Protein AF-A0A842YEG4-F1 (afdb_monomer_lite)

Radius of gyration: 24.69 Å; chains: 1; bounding box: 61×43×72 Å

Foldseek 3Di:
DDDDADDPVRLVVVLVCQLQFAFAEAEAEEAPRRVNCQSNCVSQWFAWDNDFWFKFFQPQDFQLHRQWGKFADPQADFKLLCQLQRIAIAGRFIFTPTGDPPKDQGGFAAAPQRMDRVVDGHGHRTGQKIKDHRNQAIYIYGGHDLCVDQPPSRPPPHGSVRPRCSVVSVVSSVLQRLQGNPAEFEEEEEQQAAAPDDCNAWQVVVSSVCSNNRYMYGYDNHDDLVVLVVGQEYEYFFHHHADDPVSLVSVLVSQQVAHEYEAAAAAASRRPRSQNSQVVLFWHWDNHFFKFFDPQADPGRQFGKFAPVQADPDPVCPPPGIDTAHRFTFTPTDNPWDQGGFAAAPFRMATPVGDTRHGTRQWIKDRRNNHIYIYGSHNNRSTD

pLDDT: mean 94.4, std 4.87, range [61.69, 98.81]

Structure (mmCIF, N/CA/C/O backbone):
data_AF-A0A842YEG4-F1
#
_entry.id   AF-A0A842YEG4-F1
#
loop_
_atom_site.group_PDB
_atom_site.id
_atom_site.type_symbol
_atom_site.label_atom_id
_atom_site.label_alt_id
_atom_site.label_comp_id
_atom_site.label_asym_id
_atom_site.label_entity_id
_atom_site.label_seq_id
_atom_site.pdbx_PDB_ins_code
_atom_site.Cartn_x
_atom_site.Cartn_y
_atom_site.Cartn_z
_atom_site.occupancy
_atom_site.B_iso_or_equiv
_atom_site.auth_seq_id
_atom_site.auth_comp_id
_atom_site.auth_asym_id
_atom_site.auth_atom_id
_atom_site.pdbx_PDB_model_num
ATOM 1 N N . MET A 1 1 ? -33.462 4.832 24.497 1.00 61.69 1 MET A N 1
ATOM 2 C CA . MET A 1 1 ? -33.412 4.228 23.150 1.00 61.69 1 MET A CA 1
ATOM 3 C C . MET A 1 1 ? -33.882 2.792 23.216 1.00 61.69 1 MET A C 1
ATOM 5 O O . MET A 1 1 ? -33.705 2.163 24.254 1.00 61.69 1 MET A O 1
ATOM 9 N N . SER A 1 2 ? -34.481 2.297 22.137 1.00 73.25 2 SER A N 1
ATOM 10 C CA . SER A 1 2 ? -34.746 0.874 21.922 1.00 73.25 2 SER A CA 1
ATOM 11 C C . SER A 1 2 ? -33.890 0.414 20.749 1.00 73.25 2 SER A C 1
ATOM 13 O O . SER A 1 2 ? -34.072 0.933 19.652 1.00 73.25 2 SER A O 1
ATOM 15 N N . TYR A 1 3 ? -32.996 -0.537 20.982 1.00 81.81 3 TYR A N 1
ATOM 16 C CA . TYR A 1 3 ? -32.221 -1.202 19.938 1.00 81.81 3 TYR A CA 1
ATOM 17 C C . TYR A 1 3 ? -32.620 -2.677 19.861 1.00 81.81 3 TYR A C 1
ATOM 19 O O . TYR A 1 3 ? -33.183 -3.231 20.812 1.00 81.81 3 TYR A O 1
ATOM 27 N N . THR A 1 4 ? -32.338 -3.309 18.724 1.00 91.81 4 THR A N 1
ATOM 28 C CA . THR A 1 4 ? -32.515 -4.752 18.531 1.00 91.81 4 THR A CA 1
ATOM 29 C C . THR A 1 4 ? -31.142 -5.366 18.333 1.00 91.81 4 THR A C 1
ATOM 31 O O . THR A 1 4 ? -30.419 -4.971 17.428 1.00 91.81 4 THR A O 1
ATOM 34 N N . LEU A 1 5 ? -30.775 -6.310 19.197 1.00 94.50 5 LEU A N 1
ATOM 35 C CA . LEU A 1 5 ? -29.515 -7.032 19.054 1.00 94.50 5 LEU A CA 1
ATOM 36 C C . LEU A 1 5 ? -29.581 -7.967 17.848 1.00 94.50 5 LEU A C 1
ATOM 38 O O . LEU A 1 5 ? -30.592 -8.651 17.664 1.00 94.50 5 LEU A O 1
ATOM 42 N N . TYR A 1 6 ? -28.475 -8.071 17.111 1.00 96.69 6 TYR A N 1
ATOM 43 C CA . TYR A 1 6 ? -28.302 -9.152 16.148 1.00 96.69 6 TYR A CA 1
ATOM 44 C C . TYR A 1 6 ? -28.406 -10.506 16.857 1.00 96.69 6 TYR A C 1
ATOM 46 O O . TYR A 1 6 ? -27.786 -10.766 17.893 1.00 96.69 6 TYR A O 1
ATOM 54 N N . THR A 1 7 ? -29.200 -11.396 16.281 1.00 97.62 7 THR A N 1
ATOM 55 C CA . THR A 1 7 ? -29.358 -12.770 16.745 1.00 97.62 7 THR A CA 1
ATOM 56 C C . THR A 1 7 ? -28.114 -13.604 16.438 1.00 97.62 7 THR A C 1
ATOM 58 O O . THR A 1 7 ? -27.279 -13.274 15.590 1.00 97.62 7 THR A O 1
ATOM 61 N N . THR A 1 8 ? -28.001 -14.768 17.080 1.00 97.81 8 THR A N 1
ATOM 62 C CA . THR A 1 8 ? -26.954 -15.748 16.749 1.00 97.81 8 THR A CA 1
ATOM 63 C C . THR A 1 8 ? -27.008 -16.169 15.280 1.00 97.81 8 THR A C 1
ATOM 65 O O . THR A 1 8 ? -25.968 -16.372 14.666 1.00 97.81 8 THR A O 1
ATOM 68 N N . GLN A 1 9 ? -28.208 -16.288 14.701 1.00 98.44 9 GLN A N 1
ATOM 69 C CA . GLN A 1 9 ? -28.354 -16.660 13.296 1.00 98.44 9 GLN A CA 1
ATOM 70 C C . GLN A 1 9 ? -27.840 -15.555 12.367 1.00 98.44 9 GLN A C 1
ATOM 72 O O . GLN A 1 9 ? -27.131 -15.859 11.414 1.00 98.44 9 GLN A O 1
ATOM 77 N N . GLU A 1 10 ? -28.158 -14.289 12.644 1.00 98.50 10 GLU A N 1
ATOM 78 C CA . GLU A 1 10 ? -27.683 -13.162 11.830 1.00 98.50 10 GLU A CA 1
ATOM 79 C C . GLU A 1 10 ? -26.171 -12.975 11.941 1.00 98.50 10 GLU A C 1
ATOM 81 O O . GLU A 1 10 ? -25.499 -12.841 10.923 1.00 98.50 10 GLU A O 1
ATOM 86 N N . THR A 1 11 ? -25.618 -13.063 13.152 1.00 98.56 11 THR A N 1
ATOM 87 C CA . THR A 1 11 ? -24.161 -12.980 13.350 1.00 98.56 11 THR A CA 1
ATOM 88 C C . THR A 1 11 ? -23.416 -14.129 12.670 1.00 98.56 11 THR A C 1
ATOM 90 O O . THR A 1 11 ? -22.371 -13.880 12.083 1.00 98.56 11 THR A O 1
ATOM 93 N N . ASN A 1 12 ? -23.966 -15.352 12.657 1.00 98.56 12 ASN A N 1
ATOM 94 C CA . ASN A 1 12 ? -23.393 -16.459 11.880 1.00 98.56 12 ASN A CA 1
ATOM 95 C C . ASN A 1 12 ? -23.395 -16.161 10.370 1.00 98.56 12 ASN A C 1
ATOM 97 O O . ASN A 1 12 ? -22.420 -16.458 9.697 1.00 98.56 12 ASN A O 1
ATOM 101 N N . MET A 1 13 ? -24.463 -15.559 9.828 1.00 98.69 13 MET A N 1
ATOM 102 C CA . MET A 1 13 ? -24.519 -15.217 8.398 1.00 98.69 13 MET A CA 1
ATOM 103 C C . MET A 1 13 ? -23.488 -14.145 8.017 1.00 98.69 13 MET A C 1
ATOM 105 O O . MET A 1 13 ? -22.901 -14.221 6.941 1.00 98.69 13 MET A O 1
ATOM 109 N N . ILE A 1 14 ? -23.255 -13.166 8.894 1.00 98.75 14 ILE A N 1
ATOM 110 C CA . ILE A 1 14 ? -22.225 -12.135 8.698 1.00 98.75 14 ILE A CA 1
ATOM 111 C C . ILE A 1 14 ? -20.823 -12.751 8.795 1.00 98.75 14 ILE A C 1
ATOM 113 O O . ILE A 1 14 ? -19.978 -12.493 7.942 1.00 98.75 14 ILE A O 1
ATOM 117 N N . GLU A 1 15 ? -20.585 -13.597 9.799 1.00 98.69 15 GLU A N 1
ATOM 118 C CA . GLU A 1 15 ? -19.330 -14.338 9.970 1.00 98.69 15 GLU A CA 1
ATOM 119 C C . GLU A 1 15 ? -19.029 -15.228 8.754 1.00 98.69 15 GLU A C 1
ATOM 121 O O . GLU A 1 15 ? -17.920 -15.188 8.223 1.00 98.69 15 GLU A O 1
ATOM 126 N N . ASP A 1 16 ? -20.024 -15.958 8.245 1.00 98.69 16 ASP A N 1
ATOM 127 C CA . ASP A 1 16 ? -19.899 -16.761 7.027 1.00 98.69 16 ASP A CA 1
ATOM 128 C C . ASP A 1 16 ? -19.616 -15.890 5.793 1.00 98.69 16 ASP A C 1
ATOM 130 O O . ASP A 1 16 ? -18.795 -16.267 4.957 1.00 98.69 16 ASP A O 1
ATOM 134 N N . PHE A 1 17 ? -20.264 -14.728 5.658 1.00 98.69 17 PHE A N 1
ATOM 135 C CA . PHE A 1 17 ? -19.993 -13.790 4.563 1.00 98.69 17 PHE A CA 1
ATOM 136 C C . PHE A 1 17 ? -18.525 -13.347 4.557 1.00 98.69 17 PHE A C 1
ATOM 138 O O . PHE A 1 17 ? -17.865 -13.453 3.524 1.00 98.69 17 PHE A O 1
ATOM 145 N N . VAL A 1 18 ? -17.995 -12.925 5.708 1.00 98.56 18 VAL A N 1
ATOM 146 C CA . VAL A 1 18 ? -16.594 -12.496 5.828 1.00 98.56 18 VAL A CA 1
ATOM 147 C C . VAL A 1 18 ? -15.643 -13.669 5.598 1.00 98.56 18 VAL A C 1
ATOM 149 O O . VAL A 1 18 ? -14.768 -13.586 4.742 1.00 98.56 18 VAL A O 1
ATOM 152 N N . ASN A 1 19 ? -15.853 -14.812 6.256 1.00 98.12 19 ASN A N 1
ATOM 153 C CA . ASN A 1 19 ? -14.967 -15.974 6.118 1.00 98.12 19 ASN A CA 1
ATOM 154 C C . ASN A 1 19 ? -14.850 -16.484 4.667 1.00 98.12 19 ASN A C 1
ATOM 156 O O . ASN A 1 19 ? -13.819 -17.050 4.291 1.00 98.12 19 ASN A O 1
ATOM 160 N N . ASN A 1 20 ? -15.877 -16.250 3.842 1.00 98.06 20 ASN A N 1
ATOM 161 C CA . ASN A 1 20 ? -15.908 -16.591 2.419 1.00 98.06 20 ASN A CA 1
ATOM 162 C C . ASN A 1 20 ? -15.416 -15.465 1.484 1.00 98.06 20 ASN A C 1
ATOM 164 O O . ASN A 1 20 ? -15.661 -15.534 0.281 1.00 98.06 20 ASN A O 1
ATOM 168 N N . GLY A 1 21 ? -14.713 -14.455 2.007 1.00 97.75 21 GLY A N 1
ATOM 169 C CA . GLY A 1 21 ? -14.097 -13.384 1.214 1.00 97.75 21 GLY A CA 1
ATOM 170 C C . GLY A 1 21 ? -14.877 -12.070 1.193 1.00 97.75 21 GLY A C 1
ATOM 171 O O . GLY A 1 21 ? -14.577 -11.203 0.381 1.00 97.75 21 GLY A O 1
ATOM 172 N N . GLY A 1 22 ? -15.881 -11.902 2.055 1.00 98.38 22 GLY A N 1
ATOM 173 C CA . GLY A 1 22 ? -16.599 -10.639 2.212 1.00 98.38 22 GLY A CA 1
ATOM 174 C C . GLY A 1 22 ? -15.800 -9.588 2.990 1.00 98.38 22 GLY A C 1
ATOM 175 O O . GLY A 1 22 ? -15.024 -9.923 3.887 1.00 98.38 22 GLY A O 1
ATOM 176 N N . GLY A 1 23 ? -16.019 -8.313 2.664 1.00 98.44 23 GLY A N 1
ATOM 177 C CA . GLY A 1 23 ? -15.493 -7.173 3.417 1.00 98.44 23 GLY A CA 1
ATOM 178 C C . GLY A 1 23 ? -16.550 -6.591 4.351 1.00 98.44 23 GLY A C 1
ATOM 179 O O . GLY A 1 23 ? -17.661 -6.298 3.908 1.00 98.44 23 GLY A O 1
ATOM 180 N N . LEU A 1 24 ? -16.219 -6.421 5.632 1.00 98.69 24 LEU A N 1
ATOM 181 C CA . LEU A 1 24 ? -17.124 -5.886 6.649 1.00 98.69 24 LEU A CA 1
ATOM 182 C C . LEU A 1 24 ? -16.554 -4.614 7.281 1.00 98.69 24 LEU A C 1
ATOM 184 O O . LEU A 1 24 ? -15.496 -4.631 7.905 1.00 98.69 24 LEU A O 1
ATOM 188 N N . PHE A 1 25 ? -17.301 -3.521 7.171 1.00 98.56 25 PHE A N 1
ATOM 189 C CA . PHE A 1 25 ? -17.056 -2.305 7.936 1.00 98.56 25 PHE A CA 1
ATOM 190 C C . PHE A 1 25 ? -18.023 -2.243 9.119 1.00 98.56 25 PHE A C 1
ATOM 192 O O . PHE A 1 25 ? -19.230 -2.417 8.941 1.00 98.56 25 PHE A O 1
ATOM 199 N N . ILE A 1 26 ? -17.493 -2.006 10.318 1.00 97.88 26 ILE A N 1
ATOM 200 C CA . ILE A 1 26 ? -18.260 -1.834 11.548 1.00 97.88 26 ILE A CA 1
ATOM 201 C C . ILE A 1 26 ? -17.925 -0.466 12.137 1.00 97.88 26 ILE A C 1
ATOM 203 O O . ILE A 1 26 ? -16.791 -0.217 12.536 1.00 97.88 26 ILE A O 1
ATOM 207 N N . ALA A 1 27 ? -18.926 0.399 12.239 1.00 96.12 27 ALA A N 1
ATOM 208 C CA . ALA A 1 27 ? -18.836 1.646 12.983 1.00 96.12 27 ALA A CA 1
ATOM 209 C C . ALA A 1 27 ? -19.726 1.516 14.216 1.00 96.12 27 ALA A C 1
ATOM 211 O O . ALA A 1 27 ? -20.949 1.455 14.096 1.00 96.12 27 ALA A O 1
ATOM 212 N N . THR A 1 28 ? -19.106 1.358 15.382 1.00 94.75 28 THR A N 1
ATOM 213 C CA . THR A 1 28 ? -19.817 1.276 16.659 1.00 94.75 28 THR A CA 1
ATOM 214 C C . THR A 1 28 ? -19.833 2.636 17.345 1.00 94.75 28 THR A C 1
ATOM 216 O O . THR A 1 28 ? -19.251 3.593 16.860 1.00 94.75 28 THR A O 1
ATOM 219 N N . ASP A 1 29 ? -20.498 2.708 18.491 1.00 93.88 29 ASP A N 1
ATOM 220 C CA . ASP A 1 29 ? -20.691 3.946 19.228 1.00 93.88 29 ASP A CA 1
ATOM 221 C C . ASP A 1 29 ? -20.497 3.731 20.744 1.00 93.88 29 ASP A C 1
ATOM 223 O O . ASP A 1 29 ? -20.357 2.594 21.234 1.00 93.88 29 ASP A O 1
ATOM 227 N N . TRP A 1 30 ? -20.476 4.815 21.513 1.00 93.06 30 TRP A N 1
ATOM 228 C CA . TRP A 1 30 ? -20.264 4.794 22.955 1.00 93.06 30 TRP A CA 1
ATOM 229 C C . TRP A 1 30 ? -21.477 4.291 23.737 1.00 93.06 30 TRP A C 1
ATOM 231 O O . TRP A 1 30 ? -22.637 4.349 23.317 1.00 93.06 30 TRP A O 1
ATOM 241 N N . GLY A 1 31 ? -21.201 3.765 24.934 1.00 90.50 31 GLY A N 1
ATOM 242 C CA . GLY A 1 31 ? -22.230 3.351 25.884 1.00 90.50 31 GLY A CA 1
ATOM 243 C C . GLY A 1 31 ? -23.290 2.442 25.255 1.00 90.50 31 GLY A C 1
ATOM 244 O O . GLY A 1 31 ? -22.965 1.437 24.625 1.00 90.50 31 GLY A O 1
ATOM 245 N N . ALA A 1 32 ? -24.565 2.799 25.430 1.00 91.56 32 ALA A N 1
ATOM 246 C CA . ALA A 1 32 ? -25.689 2.011 24.930 1.00 91.56 32 ALA A CA 1
ATOM 247 C C . ALA A 1 32 ? -25.960 2.165 23.421 1.00 91.56 32 ALA A C 1
ATOM 249 O O . ALA A 1 32 ? -26.719 1.356 22.888 1.00 91.56 32 ALA A O 1
ATOM 250 N N . TRP A 1 33 ? -25.378 3.170 22.755 1.00 90.88 33 TRP A N 1
ATOM 251 C CA . TRP A 1 33 ? -25.589 3.427 21.325 1.00 90.88 33 TRP A CA 1
ATOM 252 C C . TRP A 1 33 ? -24.920 2.356 20.455 1.00 90.88 33 TRP A C 1
ATOM 254 O O . TRP A 1 33 ? -25.510 1.907 19.484 1.00 90.88 33 TRP A O 1
ATOM 264 N N . GLY A 1 34 ? -23.760 1.835 20.871 1.00 92.81 34 GLY A N 1
ATOM 265 C CA . GLY A 1 34 ? -23.088 0.729 20.177 1.00 92.81 34 GLY A CA 1
ATOM 266 C C . GLY A 1 34 ? -23.600 -0.677 20.520 1.00 92.81 34 GLY A C 1
ATOM 267 O O . GLY A 1 34 ? -23.117 -1.657 19.956 1.00 92.81 34 GLY A O 1
ATOM 268 N N . ASN A 1 35 ? -24.549 -0.827 21.458 1.00 93.88 35 ASN A N 1
ATOM 269 C CA . ASN A 1 35 ? -24.922 -2.148 21.998 1.00 93.88 35 ASN A CA 1
ATOM 270 C C . ASN A 1 35 ? -25.456 -3.115 20.936 1.00 93.88 35 ASN A C 1
ATOM 272 O O . ASN A 1 35 ? -25.282 -4.326 21.055 1.00 93.88 35 ASN A O 1
ATOM 276 N N . GLU A 1 36 ? -26.131 -2.593 19.916 1.00 94.19 36 GLU A N 1
ATOM 277 C CA . GLU A 1 36 ? -26.672 -3.390 18.817 1.00 94.19 36 GLU A CA 1
ATOM 278 C C . GLU A 1 36 ? -25.607 -4.110 17.999 1.00 94.19 36 GLU A C 1
ATOM 280 O O . GLU A 1 36 ? -25.861 -5.235 17.573 1.00 94.19 36 GLU A O 1
ATOM 285 N N . LEU A 1 37 ? -24.419 -3.520 17.842 1.00 95.25 37 LEU A N 1
ATOM 286 C CA . LEU A 1 37 ? -23.325 -4.080 17.048 1.00 95.25 37 LEU A CA 1
ATOM 287 C C . LEU A 1 37 ? -22.402 -5.006 17.842 1.00 95.25 37 LEU A C 1
ATOM 289 O O . LEU A 1 37 ? -21.667 -5.777 17.227 1.00 95.25 37 LEU A O 1
ATOM 293 N N . ASP A 1 38 ? -22.486 -5.013 19.175 1.00 96.12 38 ASP A N 1
ATOM 294 C CA . ASP A 1 38 ? -21.655 -5.870 20.031 1.00 96.12 38 ASP A CA 1
ATOM 295 C C . ASP A 1 38 ? -21.672 -7.355 19.621 1.00 96.12 38 ASP A C 1
ATOM 297 O O . ASP A 1 38 ? -20.600 -7.953 19.526 1.00 96.12 38 ASP A O 1
ATOM 301 N N . PRO A 1 39 ? -22.830 -7.986 19.314 1.00 97.56 39 PRO A N 1
ATOM 302 C CA . PRO A 1 39 ? -22.839 -9.375 18.865 1.00 97.56 39 PRO A CA 1
ATOM 303 C C . PRO A 1 39 ? -22.078 -9.605 17.553 1.00 97.56 39 PRO A C 1
ATOM 305 O O . PRO A 1 39 ? -21.665 -10.734 17.306 1.00 97.56 39 PRO A O 1
ATOM 308 N N . VAL A 1 40 ? -21.925 -8.580 16.705 1.00 98.06 40 VAL A N 1
ATOM 309 C CA . VAL A 1 40 ? -21.171 -8.644 15.445 1.00 98.06 40 VAL A CA 1
ATOM 310 C C . VAL A 1 40 ? -19.683 -8.411 15.706 1.00 98.06 40 VAL A C 1
ATOM 312 O O . VAL A 1 40 ? -18.874 -9.231 15.283 1.00 98.06 40 VAL A O 1
ATOM 315 N N . THR A 1 41 ? -19.305 -7.355 16.437 1.00 97.12 41 THR A N 1
ATOM 316 C CA . THR A 1 41 ? -17.890 -7.056 16.736 1.00 97.12 41 THR A CA 1
ATOM 317 C C . THR A 1 41 ? -17.227 -8.189 17.520 1.00 97.12 41 THR A C 1
ATOM 319 O O . THR A 1 41 ? -16.108 -8.594 17.194 1.00 97.12 41 THR A O 1
ATOM 322 N N . ASP A 1 42 ? -17.952 -8.775 18.483 1.00 96.75 42 ASP A N 1
ATOM 323 C CA . ASP A 1 42 ? -17.458 -9.863 19.331 1.00 96.75 42 ASP A CA 1
ATOM 324 C C . ASP A 1 42 ? -17.106 -11.126 18.502 1.00 96.75 42 ASP A C 1
ATOM 326 O O . ASP A 1 42 ? -16.214 -11.879 18.896 1.00 96.75 42 ASP A O 1
ATOM 330 N N . ARG A 1 43 ? -17.733 -11.355 17.329 1.00 97.81 43 ARG A N 1
ATOM 331 C CA . ARG A 1 43 ? -17.390 -12.483 16.426 1.00 97.81 43 ARG A CA 1
ATOM 332 C C . ARG A 1 43 ? -15.997 -12.375 15.835 1.00 97.81 43 ARG A C 1
ATOM 334 O O . ARG A 1 43 ? -15.345 -13.388 15.613 1.00 97.81 43 ARG A O 1
ATOM 341 N N . PHE A 1 44 ? -15.549 -11.151 15.607 1.00 98.06 44 PHE A N 1
ATOM 342 C CA . PHE A 1 44 ? -14.265 -10.864 14.983 1.00 98.06 44 PHE A CA 1
ATOM 343 C C . PHE A 1 44 ? -13.220 -10.417 16.010 1.00 98.06 44 PHE A C 1
ATOM 345 O O . PHE A 1 44 ? -12.144 -9.972 15.636 1.00 98.06 44 PHE A O 1
ATOM 352 N N . GLY A 1 45 ? -13.512 -10.547 17.310 1.00 97.94 45 GLY A N 1
ATOM 353 C CA . GLY A 1 45 ? -12.569 -10.237 18.385 1.00 97.94 45 GLY A CA 1
ATOM 354 C C . GLY A 1 45 ? -12.372 -8.745 18.664 1.00 97.94 45 GLY A C 1
ATOM 355 O O . GLY A 1 45 ? -11.478 -8.396 19.435 1.00 97.94 45 GLY A O 1
ATOM 356 N N . PHE A 1 46 ? -13.197 -7.871 18.080 1.00 98.31 46 PHE A N 1
ATOM 357 C CA . PHE A 1 46 ? -13.221 -6.449 18.414 1.00 98.31 46 PHE A CA 1
ATOM 358 C C . PHE A 1 46 ? -14.171 -6.229 19.590 1.00 98.31 46 PHE A C 1
ATOM 360 O O . PHE A 1 46 ? -15.365 -6.519 19.508 1.00 98.31 46 PHE A O 1
ATOM 367 N N . VAL A 1 47 ? -13.647 -5.711 20.697 1.00 97.56 47 VAL A N 1
ATOM 368 C CA . VAL A 1 47 ? -14.424 -5.448 21.911 1.00 97.56 47 VAL A CA 1
ATOM 369 C C . VAL A 1 47 ? -14.262 -3.985 22.277 1.00 97.56 47 VAL A C 1
ATOM 371 O O . VAL A 1 47 ? -13.184 -3.563 22.687 1.00 97.56 47 VAL A O 1
ATOM 374 N N . ARG A 1 48 ? -15.342 -3.211 22.165 1.00 95.44 48 ARG A N 1
ATOM 375 C CA . ARG A 1 48 ? -15.387 -1.819 22.632 1.00 95.44 48 ARG A CA 1
ATOM 376 C C . ARG A 1 48 ? -15.579 -1.715 24.143 1.00 95.44 48 ARG A C 1
ATOM 378 O O . ARG A 1 48 ? -16.040 -2.657 24.794 1.00 95.44 48 ARG A O 1
ATOM 385 N N . ASN A 1 49 ? -15.296 -0.547 24.707 1.00 93.56 49 ASN A N 1
ATOM 386 C CA . ASN A 1 49 ? -15.658 -0.242 26.083 1.00 93.56 49 ASN A CA 1
ATOM 387 C C . ASN A 1 49 ? -17.168 0.011 26.212 1.00 93.56 49 ASN A C 1
ATOM 389 O O . ASN A 1 49 ? -17.671 1.092 25.923 1.00 93.56 49 ASN A O 1
ATOM 393 N N . LYS A 1 50 ? -17.893 -0.998 26.700 1.00 89.50 50 LYS A N 1
ATOM 394 C CA . LYS A 1 50 ? -19.357 -0.952 26.879 1.00 89.50 50 LYS A CA 1
ATOM 395 C C . LYS A 1 50 ? -19.777 -0.275 28.195 1.00 89.50 50 LYS A C 1
ATOM 397 O O . LYS A 1 50 ? -20.962 -0.032 28.411 1.00 89.50 50 LYS A O 1
ATOM 402 N N . THR A 1 51 ? -18.831 -0.061 29.117 1.00 83.75 51 THR A N 1
ATOM 403 C CA . THR A 1 51 ? -19.118 0.240 30.536 1.00 83.75 51 THR A CA 1
ATOM 404 C C . THR A 1 51 ? -18.777 1.655 30.975 1.00 83.75 51 THR A C 1
ATOM 406 O O . THR A 1 51 ? -19.385 2.143 31.927 1.00 83.75 51 THR A O 1
ATOM 409 N N . LEU A 1 52 ? -17.802 2.289 30.327 1.00 81.62 52 LEU A N 1
ATOM 410 C CA . LEU A 1 52 ? -17.414 3.665 30.613 1.00 81.62 52 LEU A CA 1
ATOM 411 C C . LEU A 1 52 ? -18.085 4.619 29.618 1.00 81.62 52 LEU A C 1
ATOM 413 O O . LEU A 1 52 ? -18.689 4.190 28.633 1.00 81.62 52 LEU A O 1
ATOM 417 N N . ASN A 1 53 ? -18.032 5.912 29.932 1.00 86.44 53 ASN A N 1
ATOM 418 C CA . ASN A 1 53 ? -18.560 6.962 29.063 1.00 86.44 53 ASN A CA 1
ATOM 419 C C . ASN A 1 53 ? -17.740 7.077 27.767 1.00 86.44 53 ASN A C 1
ATOM 421 O O . ASN A 1 53 ? -16.772 6.350 27.580 1.00 86.44 53 ASN A O 1
ATOM 425 N N . LEU A 1 54 ? -18.149 7.977 26.875 1.00 94.00 54 LEU A N 1
ATOM 426 C CA . LEU A 1 54 ? -17.378 8.377 25.695 1.00 94.00 54 LEU A CA 1
ATOM 427 C C . LEU A 1 54 ? -15.946 8.831 26.040 1.00 94.00 54 LEU A C 1
ATOM 429 O O . LEU A 1 54 ? -15.669 9.242 27.171 1.00 94.00 54 LEU A O 1
ATOM 433 N N . LEU A 1 55 ? -15.060 8.764 25.052 1.00 95.75 55 LEU A N 1
ATOM 434 C CA . LEU A 1 55 ? -13.727 9.357 25.108 1.00 95.75 55 LEU A CA 1
ATOM 435 C C . LEU A 1 55 ? -13.833 10.884 25.194 1.00 95.75 55 LEU A C 1
ATOM 437 O O . LEU A 1 55 ? -14.730 11.485 24.604 1.00 95.75 55 LEU A O 1
ATOM 441 N N . ALA A 1 56 ? -12.932 11.492 25.953 1.00 95.38 56 ALA A N 1
ATOM 442 C CA . ALA A 1 56 ? -12.786 12.933 26.043 1.00 95.38 56 ALA A CA 1
ATOM 443 C C . ALA A 1 56 ? -11.309 13.293 26.185 1.00 95.38 56 ALA A C 1
ATOM 445 O O . ALA A 1 56 ? -10.631 12.701 27.023 1.00 95.38 56 ALA A O 1
ATOM 446 N N . ASP A 1 57 ? -10.856 14.270 25.418 1.00 94.69 57 ASP A N 1
ATOM 447 C CA . ASP A 1 57 ? -9.508 14.807 25.445 1.00 94.69 57 ASP A CA 1
ATOM 448 C C . ASP A 1 57 ? -9.550 16.297 25.794 1.00 94.69 57 ASP A C 1
ATOM 450 O O . ASP A 1 57 ? -10.343 17.051 25.234 1.00 94.69 57 ASP A O 1
ATOM 454 N N . SER A 1 58 ? -8.775 16.712 26.794 1.00 93.69 58 SER A N 1
ATOM 455 C CA . SER A 1 58 ? -8.922 18.045 27.388 1.00 93.69 58 SER A CA 1
ATOM 456 C C . SER A 1 58 ? -8.038 19.121 26.768 1.00 93.69 58 SER A C 1
ATOM 458 O O . SER A 1 58 ? -8.344 20.306 26.933 1.00 93.69 58 SER A O 1
ATOM 460 N N . ASP A 1 59 ? -6.945 18.751 26.104 1.00 93.50 59 ASP A N 1
ATOM 461 C CA . ASP A 1 59 ? -6.041 19.705 25.456 1.00 93.50 59 ASP A CA 1
ATOM 462 C C . ASP A 1 59 ? -6.052 19.620 23.930 1.00 93.50 59 ASP A C 1
ATOM 464 O O . ASP A 1 59 ? -5.740 20.631 23.297 1.00 93.50 59 ASP A O 1
ATOM 468 N N . ASP A 1 60 ? -6.577 18.530 23.369 1.00 93.19 60 ASP A N 1
ATOM 469 C CA . ASP A 1 60 ? -6.949 18.431 21.951 1.00 93.19 60 ASP A CA 1
ATOM 470 C C . ASP A 1 60 ? -8.423 18.813 21.672 1.00 93.19 60 ASP A C 1
ATOM 472 O O . ASP A 1 60 ? -8.911 18.727 20.543 1.00 93.19 60 ASP A O 1
ATOM 476 N N . ALA A 1 61 ? -9.155 19.280 22.689 1.00 92.44 61 ALA A N 1
ATOM 477 C CA . ALA A 1 61 ? -10.567 19.652 22.584 1.00 92.44 61 ALA A CA 1
ATOM 478 C C . ALA A 1 61 ? -10.847 20.742 21.524 1.00 92.44 61 ALA A C 1
ATOM 480 O O . ALA A 1 61 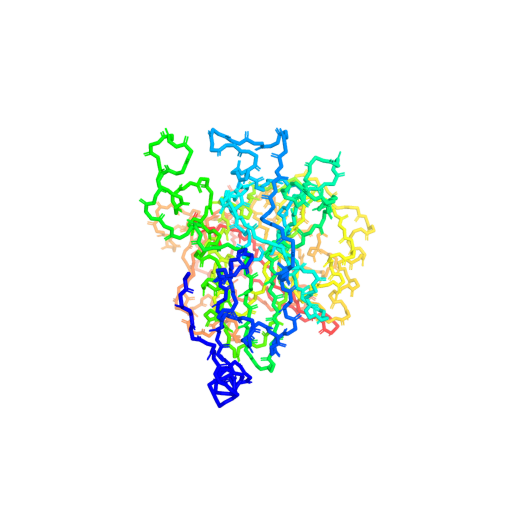? -10.286 21.843 21.554 1.00 92.44 61 ALA A O 1
ATOM 481 N N . LEU A 1 62 ? -11.827 20.481 20.658 1.00 91.50 62 LEU A N 1
ATOM 482 C CA . LEU A 1 62 ? -12.387 21.426 19.688 1.00 91.50 62 LEU A CA 1
ATOM 483 C C . LEU A 1 62 ? -13.584 22.197 20.279 1.00 91.50 62 LEU A C 1
ATOM 485 O O . LEU A 1 62 ? -13.983 22.016 21.434 1.00 91.50 62 LEU A O 1
ATOM 489 N N . SER A 1 63 ? -14.202 23.088 19.494 1.00 82.44 63 SER A N 1
ATOM 490 C CA . SER A 1 63 ? -15.323 23.949 19.927 1.00 82.44 63 SER A CA 1
ATOM 491 C C . SER A 1 63 ? -16.555 23.183 20.438 1.00 82.44 63 SER A C 1
ATOM 493 O O . SER A 1 63 ? -17.369 23.764 21.162 1.00 82.44 63 SER A O 1
ATOM 495 N N . GLY A 1 64 ? -16.665 21.884 20.138 1.00 73.44 64 GLY A N 1
ATOM 496 C CA . GLY A 1 64 ? -17.693 20.972 20.659 1.00 73.44 64 GLY A CA 1
ATOM 497 C C . GLY A 1 64 ? -17.469 20.472 22.098 1.00 73.44 64 GLY A C 1
ATOM 498 O O . GLY A 1 64 ? -18.330 19.767 22.634 1.00 73.44 64 GLY A O 1
ATOM 499 N N . GLY A 1 65 ? -16.359 20.856 22.740 1.00 88.44 65 GLY A N 1
ATOM 500 C CA . GLY A 1 65 ? -15.945 20.413 24.075 1.00 88.44 65 GLY A CA 1
ATOM 501 C C . GLY A 1 65 ? -15.050 19.176 24.035 1.00 88.44 65 GLY A C 1
ATOM 502 O O . GLY A 1 65 ? -14.808 18.630 22.971 1.00 88.44 65 GLY A O 1
ATOM 503 N N . ASP A 1 66 ? -14.610 18.703 25.201 1.00 92.69 66 ASP A N 1
ATOM 504 C CA . ASP A 1 66 ? -13.580 17.657 25.341 1.00 92.69 66 ASP A CA 1
ATOM 505 C C . ASP A 1 66 ? -13.914 16.339 24.616 1.00 92.69 66 ASP A C 1
ATOM 507 O O . ASP A 1 66 ? -13.044 15.539 24.318 1.00 92.69 66 ASP A O 1
ATOM 511 N N . SER A 1 67 ? -15.186 16.074 24.315 1.00 93.94 67 SER A N 1
ATOM 512 C CA . SER A 1 67 ? -15.608 14.900 23.541 1.00 93.94 67 SER A CA 1
ATOM 513 C C . SER A 1 67 ? -15.548 15.068 22.025 1.00 93.94 67 SER A C 1
ATOM 515 O O . SER A 1 67 ? -15.942 14.149 21.310 1.00 93.94 67 SER A O 1
ATOM 517 N N . ASN A 1 68 ? -15.176 16.254 21.558 1.00 94.06 68 ASN A N 1
ATOM 518 C CA . ASN A 1 68 ? -14.921 16.584 20.170 1.00 94.06 68 ASN A CA 1
ATOM 519 C C . ASN A 1 68 ? -13.429 16.895 20.042 1.00 94.06 68 ASN A C 1
ATOM 521 O O . ASN A 1 68 ? -12.991 17.939 20.523 1.00 94.06 68 ASN A O 1
ATOM 525 N N . PHE A 1 69 ? -12.658 15.984 19.466 1.00 94.25 69 PHE A N 1
ATOM 526 C CA . PHE A 1 69 ? -11.207 16.123 19.367 1.00 94.25 69 PHE A CA 1
ATOM 527 C C . PHE A 1 69 ? -10.681 15.388 18.126 1.00 94.25 69 PHE A C 1
ATOM 529 O O . PHE A 1 69 ? -11.310 14.428 17.661 1.00 94.25 69 PHE A O 1
ATOM 536 N N . PRO A 1 70 ? -9.550 15.831 17.557 1.00 94.75 70 PRO A N 1
ATOM 537 C CA . PRO A 1 70 ? -8.898 15.146 16.459 1.00 94.75 70 PRO A CA 1
ATOM 538 C C . PRO A 1 70 ? -7.944 14.049 16.944 1.00 94.75 70 PRO A C 1
ATOM 540 O O . PRO A 1 70 ? -7.365 14.117 18.020 1.00 94.75 70 PRO A O 1
ATOM 543 N N . PHE A 1 71 ? -7.714 13.069 16.083 1.00 96.44 71 PHE A N 1
ATOM 544 C CA . PHE A 1 71 ? -6.495 12.274 16.058 1.00 96.44 71 PHE A CA 1
ATOM 545 C C . PHE A 1 71 ? -5.572 12.852 14.991 1.00 96.44 71 PHE A C 1
ATOM 547 O O . PHE A 1 71 ? -6.018 13.059 13.859 1.00 96.44 71 PHE A O 1
ATOM 554 N N . ASP A 1 72 ? -4.295 13.047 15.305 1.00 95.69 72 ASP A N 1
ATOM 555 C CA . ASP A 1 72 ? -3.294 13.460 14.323 1.00 95.69 72 ASP A CA 1
ATOM 556 C C . ASP A 1 72 ? -1.904 12.876 14.620 1.00 95.69 72 ASP A C 1
ATOM 558 O O . ASP A 1 72 ? -1.682 12.168 15.604 1.00 95.69 72 ASP A O 1
ATOM 562 N N . GLY A 1 73 ? -0.957 13.083 13.703 1.00 93.19 73 GLY A N 1
ATOM 563 C CA . GLY A 1 73 ? 0.450 12.754 13.932 1.00 93.19 73 GLY A CA 1
ATOM 564 C C . GLY A 1 73 ? 0.681 11.313 14.408 1.00 93.19 73 GLY A C 1
ATOM 565 O O . GLY A 1 73 ? 0.485 10.358 13.660 1.00 93.19 73 GLY A O 1
ATOM 566 N N . ASN A 1 74 ? 1.128 11.154 15.659 1.00 93.69 74 ASN A N 1
ATOM 567 C CA . ASN A 1 74 ? 1.457 9.844 16.237 1.00 93.69 74 ASN A CA 1
ATOM 568 C C . ASN A 1 74 ? 0.223 8.996 16.599 1.00 93.69 74 ASN A C 1
ATOM 570 O O . ASN A 1 74 ? 0.379 7.810 16.894 1.00 93.69 74 ASN A O 1
ATOM 574 N N . ASN A 1 75 ? -0.980 9.573 16.577 1.00 96.81 75 ASN A N 1
ATOM 575 C CA . ASN A 1 75 ? -2.230 8.848 16.788 1.00 96.81 75 ASN A CA 1
ATOM 576 C C . ASN A 1 75 ? -2.610 7.984 15.587 1.00 96.81 75 ASN A C 1
ATOM 578 O O . ASN A 1 75 ? -3.321 6.994 15.756 1.00 96.81 75 ASN A O 1
ATOM 582 N N . ILE A 1 76 ? -2.156 8.351 14.385 1.00 97.69 76 ILE A N 1
ATOM 583 C CA . ILE A 1 76 ? -2.523 7.703 13.126 1.00 97.69 76 ILE A CA 1
ATOM 584 C C . ILE A 1 76 ? -1.375 6.805 12.658 1.00 97.69 76 ILE A C 1
ATOM 586 O O . ILE A 1 76 ? -0.262 7.241 12.369 1.00 97.69 76 ILE A O 1
ATOM 590 N N . TYR A 1 77 ? -1.658 5.510 12.563 1.00 96.81 77 TYR A N 1
ATOM 591 C CA . TYR A 1 77 ? -0.675 4.480 12.257 1.00 96.81 77 TYR A CA 1
ATOM 592 C C . TYR A 1 77 ? -0.613 4.212 10.763 1.00 96.81 77 TYR A C 1
ATOM 594 O O . TYR A 1 77 ? -1.609 4.245 10.049 1.00 96.81 77 TYR A O 1
ATOM 602 N N . ASN A 1 78 ? 0.580 3.870 10.301 1.00 94.75 78 ASN A N 1
ATOM 603 C CA . ASN A 1 78 ? 0.898 3.628 8.902 1.00 94.75 78 ASN A CA 1
ATOM 604 C C . ASN A 1 78 ? 0.210 2.369 8.333 1.00 94.75 78 ASN A C 1
ATOM 606 O O . ASN A 1 78 ? 0.537 1.230 8.710 1.00 94.75 78 ASN A O 1
ATOM 610 N N . HIS A 1 79 ? -0.737 2.592 7.420 1.00 97.44 79 HIS A N 1
ATOM 611 C CA . HIS A 1 79 ? -1.528 1.571 6.740 1.00 97.44 79 HIS A CA 1
ATOM 612 C C . HIS A 1 79 ? -2.170 2.145 5.461 1.00 97.44 79 HIS A C 1
ATOM 614 O O . HIS A 1 79 ? -2.443 3.341 5.398 1.00 97.44 79 HIS A O 1
ATOM 620 N N . SER A 1 80 ? -2.541 1.306 4.483 1.00 97.69 80 SER A N 1
ATOM 621 C CA . SER A 1 80 ? -3.341 1.741 3.313 1.00 97.69 80 SER A CA 1
ATOM 622 C C . SER A 1 80 ? -4.595 2.529 3.693 1.00 97.69 80 SER A C 1
ATOM 624 O O . SER A 1 80 ? -5.009 3.432 2.978 1.00 97.69 80 SER A O 1
ATOM 626 N N . ILE A 1 81 ? -5.214 2.166 4.818 1.00 98.50 81 ILE A N 1
ATOM 627 C CA . ILE A 1 81 ? -6.462 2.777 5.293 1.00 98.50 81 ILE A CA 1
ATOM 628 C C . ILE A 1 81 ? -6.238 4.234 5.735 1.00 98.50 81 ILE A C 1
ATOM 630 O O . ILE A 1 81 ? -7.117 5.074 5.579 1.00 98.50 81 ILE A O 1
ATOM 634 N N . THR A 1 82 ? -5.055 4.557 6.244 1.00 97.88 82 THR A N 1
ATOM 635 C CA . THR A 1 82 ? -4.699 5.892 6.746 1.00 97.88 82 THR A CA 1
ATOM 636 C C . THR A 1 82 ? -3.878 6.697 5.737 1.00 97.88 82 THR A C 1
ATOM 638 O O . THR A 1 82 ? -3.419 7.796 6.033 1.00 97.88 82 THR A O 1
ATOM 641 N N . LEU A 1 83 ? -3.691 6.179 4.519 1.00 96.69 83 LEU A N 1
ATOM 642 C CA . LEU A 1 83 ? -2.994 6.884 3.449 1.00 96.69 83 LEU A CA 1
ATOM 643 C C . LEU A 1 83 ? -3.695 8.220 3.144 1.00 96.69 83 LEU A C 1
ATOM 645 O O . LEU A 1 83 ? -4.877 8.228 2.823 1.00 96.69 83 LEU A O 1
ATOM 649 N N . LEU A 1 84 ? -2.959 9.336 3.186 1.00 94.94 84 LEU A N 1
ATOM 650 C CA . LEU A 1 84 ? -3.495 10.703 3.025 1.00 94.94 84 LEU A CA 1
ATOM 651 C C . LEU A 1 84 ? -4.442 11.180 4.141 1.00 94.94 84 LEU A C 1
ATOM 653 O O . LEU A 1 84 ? -5.044 12.232 3.971 1.00 94.94 84 LEU A O 1
ATOM 657 N N . ALA A 1 85 ? -4.576 10.448 5.250 1.00 95.12 85 ALA A N 1
ATOM 658 C CA . ALA A 1 85 ? -5.298 10.919 6.428 1.00 95.12 85 ALA A CA 1
ATOM 659 C C . ALA A 1 85 ? -4.287 11.422 7.467 1.00 95.12 85 ALA A C 1
ATOM 661 O O . ALA A 1 85 ? -3.694 10.619 8.187 1.00 95.12 85 ALA A O 1
ATOM 662 N N . ASP A 1 86 ? -4.046 12.733 7.508 1.00 94.25 86 ASP A N 1
ATOM 663 C CA . ASP A 1 86 ? -3.161 13.356 8.501 1.00 94.25 86 ASP A CA 1
ATOM 664 C C . ASP A 1 86 ? -3.899 13.798 9.771 1.00 94.25 86 ASP A C 1
ATOM 666 O O . ASP A 1 86 ? -3.272 13.915 10.827 1.00 94.25 86 ASP A O 1
ATOM 670 N N . ARG A 1 87 ? -5.223 13.959 9.677 1.00 95.38 87 ARG A N 1
ATOM 671 C CA . ARG A 1 87 ? -6.105 14.303 10.789 1.00 95.38 87 ARG A CA 1
ATOM 672 C C . ARG A 1 87 ? -7.490 13.669 10.643 1.00 95.38 87 ARG A C 1
ATOM 674 O O . ARG A 1 87 ? -8.075 13.668 9.560 1.00 95.38 87 ARG A O 1
ATOM 681 N N . ILE A 1 88 ? -8.021 13.131 11.737 1.00 95.31 88 ILE A N 1
ATOM 682 C CA . ILE A 1 88 ? -9.313 12.432 11.792 1.00 95.31 88 ILE A CA 1
ATOM 683 C C . ILE A 1 88 ? -10.099 12.956 12.994 1.00 95.31 88 ILE A C 1
ATOM 685 O O . ILE A 1 88 ? -9.623 12.827 14.114 1.00 95.31 88 ILE A O 1
ATOM 689 N N . GLU A 1 89 ? -11.288 13.517 12.789 1.00 93.25 89 GLU A N 1
ATOM 690 C CA . GLU A 1 89 ? -12.087 14.115 13.870 1.00 93.25 89 GLU A CA 1
ATOM 691 C C . GLU A 1 89 ? -13.213 13.206 14.335 1.00 93.25 89 GLU A C 1
ATOM 693 O O . GLU A 1 89 ? -13.839 12.510 13.537 1.00 93.25 89 GLU A O 1
ATOM 698 N N . VAL A 1 90 ? -13.469 13.209 15.642 1.00 93.50 90 VAL A N 1
ATOM 699 C CA . VAL A 1 90 ? -14.523 12.396 16.245 1.00 93.50 90 VAL A CA 1
ATOM 700 C C . VAL A 1 90 ? -15.370 13.191 17.211 1.00 93.50 90 VAL A C 1
ATOM 702 O O . VAL A 1 90 ? -14.900 14.130 17.850 1.00 93.50 90 VAL A O 1
ATOM 705 N N . TYR A 1 91 ? -16.610 12.741 17.391 1.00 93.50 91 TYR A N 1
ATOM 706 C CA . TYR A 1 91 ? -17.495 13.283 18.403 1.00 93.50 91 TYR A CA 1
ATOM 707 C C . TYR A 1 91 ? -18.139 12.173 19.213 1.00 93.50 91 TYR A C 1
ATOM 709 O O . TYR A 1 91 ? -18.888 11.353 18.701 1.00 93.50 91 TYR A O 1
ATOM 717 N N . ALA A 1 92 ? -17.903 12.202 20.522 1.00 93.44 92 ALA A N 1
ATOM 718 C CA . ALA A 1 92 ? -18.445 11.228 21.458 1.00 93.44 92 ALA A CA 1
ATOM 719 C C . ALA A 1 92 ? -18.053 9.771 21.137 1.00 93.44 92 ALA A C 1
ATOM 721 O O . ALA A 1 92 ? -18.791 8.842 21.444 1.00 93.44 92 ALA A O 1
ATOM 722 N N . ALA A 1 93 ? -16.850 9.552 20.609 1.00 95.19 93 ALA A N 1
ATOM 723 C CA . ALA A 1 93 ? -16.345 8.223 20.285 1.00 95.19 93 ALA A CA 1
ATOM 724 C C . ALA A 1 93 ? -16.237 7.268 21.491 1.00 95.19 93 ALA A C 1
ATOM 726 O O . ALA A 1 93 ? -16.126 7.660 22.659 1.00 95.19 93 ALA A O 1
ATOM 727 N N . THR A 1 94 ? -16.179 5.970 21.195 1.00 96.06 94 THR A N 1
ATOM 728 C CA . THR A 1 94 ? -15.690 4.927 22.103 1.00 96.06 94 THR A CA 1
ATOM 729 C C . THR A 1 94 ? -14.326 4.396 21.675 1.00 96.06 94 THR A C 1
ATOM 731 O O . THR A 1 94 ? -13.821 4.700 20.599 1.00 96.06 94 THR A O 1
ATOM 734 N N . GLY A 1 95 ? -13.743 3.549 22.519 1.00 95.75 95 GLY A N 1
ATOM 735 C CA . GLY A 1 95 ? -12.492 2.856 22.245 1.00 95.75 95 GLY A CA 1
ATOM 736 C C . GLY A 1 95 ? -12.632 1.339 22.313 1.00 95.75 95 GLY A C 1
ATOM 737 O O . GLY A 1 95 ? -13.424 0.800 23.092 1.00 95.75 95 GLY A O 1
ATOM 738 N N . LEU A 1 96 ? -11.829 0.645 21.515 1.00 97.31 96 LEU A N 1
ATOM 739 C CA . LEU A 1 96 ? -11.649 -0.799 21.494 1.00 97.31 96 LEU A CA 1
ATOM 740 C C . LEU A 1 96 ? -10.672 -1.203 22.606 1.00 97.31 96 LEU A C 1
ATOM 742 O O . LEU A 1 96 ? -9.481 -0.911 22.565 1.00 97.31 96 LEU A O 1
ATOM 746 N N . ILE A 1 97 ? -11.191 -1.893 23.619 1.00 95.44 97 ILE A N 1
ATOM 747 C CA . ILE A 1 97 ? -10.420 -2.420 24.757 1.00 95.44 97 ILE A CA 1
ATOM 748 C C . ILE A 1 97 ? -9.792 -3.785 24.456 1.00 95.44 97 ILE A C 1
ATOM 750 O O . ILE A 1 97 ? -8.964 -4.273 25.221 1.00 95.44 97 ILE A O 1
ATOM 754 N N . SER A 1 98 ? -10.203 -4.418 23.357 1.00 97.19 98 SER A N 1
ATOM 755 C CA . SER A 1 98 ? -9.560 -5.598 22.787 1.00 97.19 98 SER A CA 1
ATOM 756 C C . SER A 1 98 ? -9.763 -5.606 21.278 1.00 97.19 98 SER A C 1
ATOM 758 O O . SER A 1 98 ? -10.841 -5.272 20.787 1.00 97.19 98 SER A O 1
ATOM 760 N N . VAL A 1 99 ? -8.737 -6.044 20.558 1.00 98.44 99 VAL A N 1
ATOM 761 C CA . VAL A 1 99 ? -8.755 -6.302 19.113 1.00 98.44 99 VAL A CA 1
ATOM 762 C C . VAL A 1 99 ? -8.248 -7.729 18.861 1.00 98.44 99 VAL A C 1
ATOM 764 O O . VAL A 1 99 ? -7.555 -8.275 19.731 1.00 98.44 99 VAL A O 1
ATOM 767 N N . PRO A 1 100 ? -8.579 -8.374 17.727 1.00 97.62 100 PRO A N 1
ATOM 768 C CA . PRO A 1 100 ? -8.080 -9.714 17.445 1.00 97.62 100 PRO A CA 1
ATOM 769 C C . PRO A 1 100 ? -6.550 -9.730 17.301 1.00 97.62 100 PRO A C 1
ATOM 771 O O . PRO A 1 100 ? -5.913 -8.734 16.957 1.00 97.62 100 PRO A O 1
ATOM 774 N N . SER A 1 101 ? -5.942 -10.887 17.571 1.00 95.50 101 SER A N 1
ATOM 775 C CA . SER A 1 101 ? -4.497 -11.064 17.396 1.00 95.50 101 SER A CA 1
ATOM 776 C C . SER A 1 101 ? -4.110 -10.872 15.928 1.00 95.50 101 SER A C 1
ATOM 778 O O . SER A 1 101 ? -4.765 -11.424 15.048 1.00 95.50 101 SER A O 1
ATOM 780 N N . GLY A 1 102 ? -3.052 -10.099 15.677 1.00 93.31 102 GLY A N 1
ATOM 781 C CA . GLY A 1 102 ? -2.604 -9.775 14.321 1.00 93.31 102 GLY A CA 1
ATOM 782 C C . GLY A 1 102 ? -3.370 -8.627 13.657 1.00 93.31 102 GLY A C 1
ATOM 783 O O . GLY A 1 102 ? -3.084 -8.327 12.505 1.00 93.31 102 GLY A O 1
ATOM 784 N N . ALA A 1 103 ? -4.306 -7.973 14.357 1.00 97.50 103 ALA A N 1
ATOM 785 C CA . ALA A 1 103 ? -4.949 -6.767 13.846 1.00 97.50 103 ALA A CA 1
ATOM 786 C C . ALA A 1 103 ? -3.934 -5.641 13.600 1.00 97.50 103 ALA A C 1
ATOM 788 O O . ALA A 1 103 ? -3.073 -5.363 14.441 1.00 97.50 103 ALA A O 1
ATOM 789 N N . SER A 1 104 ? -4.107 -4.940 12.486 1.00 97.88 104 SER A N 1
ATOM 790 C CA . SER A 1 104 ? -3.479 -3.649 12.233 1.00 97.88 104 SER A CA 1
ATOM 791 C C . SER A 1 104 ? -4.195 -2.587 13.061 1.00 97.88 104 SER A C 1
ATOM 793 O O . SER A 1 104 ? -5.373 -2.302 12.838 1.00 97.88 104 SER A O 1
ATOM 795 N N . ILE A 1 105 ? -3.485 -1.990 14.016 1.00 98.38 105 ILE A N 1
ATOM 796 C CA . ILE A 1 105 ? -3.944 -0.771 14.687 1.00 98.38 105 ILE A CA 1
ATOM 797 C C . ILE A 1 105 ? -3.840 0.381 13.691 1.00 98.38 105 ILE A C 1
ATOM 799 O O . ILE A 1 105 ? -2.816 0.515 13.022 1.00 98.38 105 ILE A O 1
ATOM 803 N N . LEU A 1 106 ? -4.909 1.169 13.570 1.00 98.56 106 LEU A N 1
ATOM 804 C CA . LEU A 1 106 ? -4.999 2.271 12.611 1.00 98.56 106 LEU A CA 1
ATOM 805 C C . LEU A 1 106 ? -4.963 3.623 13.310 1.00 98.56 106 LEU A C 1
ATOM 807 O O . LEU A 1 106 ? -4.280 4.526 12.844 1.00 98.56 106 LEU A O 1
ATOM 811 N N . VAL A 1 107 ? -5.703 3.755 14.411 1.00 98.50 107 VAL A N 1
ATOM 812 C CA . VAL A 1 107 ? -5.813 5.005 15.162 1.00 98.50 107 VAL A CA 1
ATOM 813 C C . VAL A 1 107 ? -5.893 4.697 16.651 1.00 98.50 107 VAL A C 1
ATOM 815 O O . VAL A 1 107 ? -6.657 3.810 17.053 1.00 98.50 107 VAL A O 1
ATOM 818 N N . THR A 1 108 ? -5.135 5.425 17.468 1.00 98.19 108 THR A N 1
ATOM 819 C CA . THR A 1 108 ? -5.239 5.390 18.932 1.00 98.19 108 THR A CA 1
ATOM 820 C C . THR A 1 108 ? -5.384 6.790 19.497 1.00 98.19 108 THR A C 1
ATOM 822 O O . THR A 1 108 ? -4.855 7.742 18.934 1.00 98.19 108 THR A O 1
ATOM 825 N N . THR A 1 109 ? -6.011 6.900 20.663 1.00 96.88 109 THR A N 1
ATOM 826 C CA . THR A 1 109 ? -5.826 8.076 21.517 1.00 96.88 109 THR A CA 1
ATOM 827 C C . THR A 1 109 ? -4.350 8.247 21.857 1.00 96.88 109 THR A C 1
ATOM 829 O O . THR A 1 109 ? -3.532 7.332 21.663 1.00 96.88 109 THR A O 1
ATOM 832 N N . ASP A 1 110 ? -4.001 9.444 22.291 1.00 91.44 110 ASP A N 1
ATOM 833 C CA . ASP A 1 110 ? -2.628 9.844 22.512 1.00 91.44 110 ASP A CA 1
ATOM 834 C C . ASP A 1 110 ? -2.084 9.253 23.841 1.00 91.44 110 ASP A C 1
ATOM 836 O O . ASP A 1 110 ? -2.653 8.312 24.417 1.00 91.44 110 ASP A O 1
ATOM 840 N N . ASN A 1 111 ? -0.913 9.705 24.292 1.00 91.19 111 ASN A N 1
ATOM 841 C CA . ASN A 1 111 ? -0.315 9.202 25.524 1.00 91.19 111 ASN A CA 1
ATOM 842 C C . ASN A 1 111 ? 0.392 10.291 26.327 1.00 91.19 111 ASN A C 1
ATOM 844 O O . ASN A 1 111 ? 1.551 10.116 26.729 1.00 91.19 111 ASN A O 1
ATOM 848 N N . ASP A 1 112 ? -0.305 11.388 26.577 1.00 90.81 112 ASP A N 1
ATOM 849 C CA . ASP A 1 112 ? 0.184 12.488 27.405 1.00 90.81 112 ASP A CA 1
ATOM 850 C C . ASP A 1 112 ? -0.609 12.700 28.716 1.00 90.81 112 ASP A C 1
ATOM 852 O O . ASP A 1 112 ? -0.297 13.606 29.492 1.00 90.81 112 ASP A O 1
ATOM 856 N N . ASP A 1 113 ? -1.546 11.786 29.005 1.00 89.62 113 ASP A N 1
ATOM 857 C CA . ASP A 1 113 ? -2.439 11.758 30.172 1.00 89.62 113 ASP A CA 1
ATOM 858 C C . ASP A 1 113 ? -3.629 12.742 30.132 1.00 89.62 113 ASP A C 1
ATOM 860 O O . ASP A 1 113 ? -4.274 12.940 31.173 1.00 89.62 113 ASP A O 1
ATOM 864 N N . THR A 1 114 ? -3.974 13.324 28.979 1.00 92.56 114 THR A N 1
ATOM 865 C CA . THR A 1 114 ? -5.158 14.194 28.840 1.00 92.56 114 THR A CA 1
ATOM 866 C C . THR A 1 114 ? -6.391 13.472 28.295 1.00 92.56 114 THR A C 1
ATOM 868 O O . THR A 1 114 ? -7.510 13.832 28.687 1.00 92.56 114 THR A O 1
ATOM 871 N N . THR A 1 115 ? -6.229 12.380 27.534 1.00 94.44 115 THR A N 1
ATOM 872 C CA . THR A 1 115 ? -7.371 11.540 27.157 1.00 94.44 115 THR A CA 1
ATOM 873 C C . THR A 1 115 ? -7.937 10.768 28.360 1.00 94.44 115 THR A C 1
ATOM 875 O O . THR A 1 115 ? -7.277 9.968 29.036 1.00 94.44 115 THR A O 1
ATOM 878 N N . THR A 1 116 ? -9.242 10.901 28.581 1.00 95.00 116 THR A N 1
ATOM 879 C CA . THR A 1 116 ? -10.005 10.188 29.608 1.00 95.00 116 THR A CA 1
ATOM 880 C C . THR A 1 116 ? -11.254 9.525 29.042 1.00 95.00 116 THR A C 1
ATOM 882 O O . THR A 1 116 ? -11.771 9.863 27.981 1.00 95.00 116 THR A O 1
ATOM 885 N N . TRP A 1 117 ? -11.804 8.583 29.799 1.00 94.00 117 TRP A N 1
ATOM 886 C CA . TRP A 1 117 ? -13.220 8.262 29.676 1.00 94.00 117 TRP A CA 1
ATOM 887 C C . TRP A 1 117 ? -13.991 9.364 30.403 1.00 94.00 117 TRP A C 1
ATOM 889 O O . TRP A 1 117 ? -13.788 9.521 31.603 1.00 94.00 117 TRP A O 1
ATOM 899 N N . ASN A 1 118 ? -14.858 10.119 29.727 1.00 86.50 118 ASN A N 1
ATOM 900 C CA . ASN A 1 118 ? -15.490 11.328 30.268 1.00 86.50 118 ASN A CA 1
ATOM 901 C C . ASN A 1 118 ? -16.075 11.106 31.683 1.00 86.50 118 ASN A C 1
ATOM 903 O O . ASN A 1 118 ? -17.014 10.326 31.879 1.00 86.50 118 ASN A O 1
ATOM 907 N N . GLY A 1 119 ? -15.504 11.774 32.692 1.00 78.12 119 GLY A N 1
ATOM 908 C CA . GLY A 1 119 ? -15.904 11.636 34.100 1.00 78.12 119 GLY A CA 1
ATOM 909 C C . GLY A 1 119 ? -15.463 10.332 34.791 1.00 78.12 119 GLY A C 1
ATOM 910 O O . GLY A 1 119 ? -16.000 9.986 35.846 1.00 78.12 119 GLY A O 1
ATOM 911 N N . ALA A 1 120 ? -14.509 9.605 34.211 1.00 84.06 120 ALA A N 1
ATOM 912 C CA . ALA A 1 120 ? -13.932 8.353 34.691 1.00 84.06 120 ALA A CA 1
ATOM 913 C C . ALA A 1 120 ? -12.387 8.357 34.542 1.00 84.06 120 ALA A C 1
ATOM 915 O O . ALA A 1 120 ? -11.758 9.407 34.632 1.00 84.06 120 ALA A O 1
ATOM 916 N N . GLY A 1 121 ? -11.759 7.176 34.476 1.00 87.12 121 GLY A N 1
ATOM 917 C CA . GLY A 1 121 ? -10.296 7.020 34.482 1.00 87.12 121 GLY A CA 1
ATOM 918 C C . GLY A 1 121 ? -9.605 7.365 33.150 1.00 87.12 121 GLY A C 1
ATOM 919 O O . GLY A 1 121 ? -10.291 7.674 32.175 1.00 87.12 121 GLY A O 1
ATOM 920 N N . PRO A 1 122 ? -8.261 7.268 33.102 1.00 92.75 122 PRO A N 1
ATOM 921 C CA . PRO A 1 122 ? -7.470 7.581 31.909 1.00 92.75 122 PRO A CA 1
ATOM 922 C C . PRO A 1 122 ? -7.777 6.636 30.741 1.00 92.75 122 PRO A C 1
ATOM 924 O O . PRO A 1 122 ? -8.181 5.483 30.949 1.00 92.75 122 PRO A O 1
ATOM 927 N N . ALA A 1 123 ? -7.564 7.133 29.525 1.00 94.19 123 ALA A N 1
ATOM 928 C CA . ALA A 1 123 ? -7.838 6.440 28.271 1.00 94.19 123 ALA A CA 1
ATOM 929 C C . ALA A 1 123 ? -6.694 6.587 27.250 1.00 94.19 123 ALA A C 1
ATOM 931 O O . ALA A 1 123 ? -6.951 6.652 26.054 1.00 94.19 123 ALA A O 1
ATOM 932 N N . ASN A 1 124 ? -5.443 6.600 27.708 1.00 93.62 124 ASN A N 1
ATOM 933 C CA . ASN A 1 124 ? -4.262 6.709 26.845 1.00 93.62 124 ASN A CA 1
ATOM 934 C C . ASN A 1 124 ? -4.053 5.456 25.977 1.00 93.62 124 ASN A C 1
ATOM 936 O O . ASN A 1 124 ? -4.253 4.330 26.452 1.00 93.62 124 ASN A O 1
ATOM 940 N N . ASN A 1 125 ? -3.550 5.637 24.752 1.00 95.38 125 ASN A N 1
ATOM 941 C CA . ASN A 1 125 ? -3.278 4.580 23.766 1.00 95.38 125 ASN A CA 1
ATOM 942 C C . ASN A 1 125 ? -4.456 3.618 23.540 1.00 95.38 125 ASN A C 1
ATOM 944 O O . ASN A 1 125 ? -4.278 2.432 23.238 1.00 95.38 125 ASN A O 1
ATOM 948 N N . ILE A 1 126 ? -5.679 4.097 23.732 1.00 96.69 126 ILE A N 1
ATOM 949 C CA . ILE A 1 126 ? -6.883 3.325 23.478 1.00 96.69 126 ILE A CA 1
ATOM 950 C C . ILE A 1 126 ? -7.112 3.290 21.974 1.00 96.69 126 ILE A C 1
ATOM 952 O O . ILE A 1 126 ? -7.119 4.314 21.298 1.00 96.69 126 ILE A O 1
ATOM 956 N N . VAL A 1 127 ? -7.313 2.088 21.443 1.00 98.25 127 VAL A N 1
ATOM 957 C CA . VAL A 1 127 ? -7.550 1.886 20.015 1.00 98.25 127 VAL A CA 1
ATOM 958 C C . VAL A 1 127 ? -8.907 2.466 19.642 1.00 98.25 127 VAL A C 1
ATOM 960 O O . VAL A 1 127 ? -9.928 2.032 20.162 1.00 98.25 127 VAL A O 1
ATOM 963 N N . PHE A 1 128 ? -8.931 3.411 18.713 1.00 98.00 128 PHE A N 1
ATOM 964 C CA . PHE A 1 128 ? -10.160 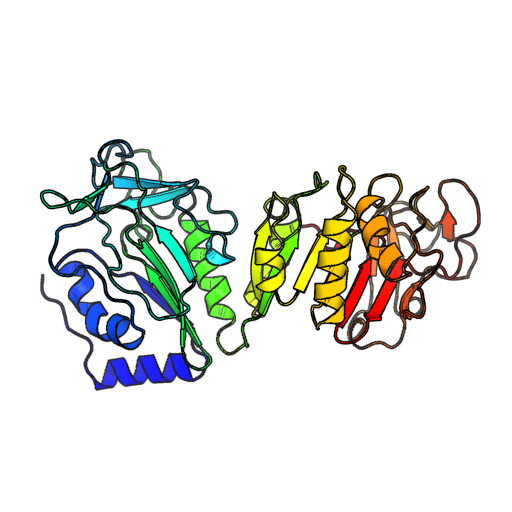3.921 18.115 1.00 98.00 128 PHE A CA 1
ATOM 965 C C . PHE A 1 128 ? -10.560 3.090 16.891 1.00 98.00 128 PHE A C 1
ATOM 967 O O . PHE A 1 128 ? -11.718 2.694 16.751 1.00 98.00 128 PHE A O 1
ATOM 974 N N . ALA A 1 129 ? -9.584 2.786 16.032 1.00 98.69 129 ALA A N 1
ATOM 975 C CA . ALA A 1 129 ? -9.792 2.075 14.778 1.00 98.69 129 ALA A CA 1
ATOM 976 C C . ALA A 1 129 ? -8.767 0.954 14.582 1.00 98.69 129 ALA A C 1
ATOM 978 O O . ALA A 1 129 ? -7.568 1.136 14.815 1.00 98.69 129 ALA A O 1
ATOM 979 N N . ALA A 1 130 ? -9.235 -0.199 14.107 1.00 98.81 130 ALA A N 1
ATOM 980 C CA . ALA A 1 130 ? -8.385 -1.336 13.772 1.00 98.81 130 ALA A CA 1
ATOM 981 C C . ALA A 1 130 ? -8.947 -2.149 12.597 1.00 98.81 130 ALA A C 1
ATOM 983 O O . ALA A 1 130 ? -10.161 -2.216 12.388 1.00 98.81 130 ALA A O 1
ATOM 984 N N . ALA A 1 131 ? -8.048 -2.794 11.857 1.00 98.62 131 ALA A N 1
ATOM 985 C CA . ALA A 1 131 ? -8.356 -3.689 10.747 1.00 98.62 131 ALA A CA 1
ATOM 986 C C . ALA A 1 131 ? -7.801 -5.094 11.003 1.00 98.62 131 ALA A C 1
ATOM 988 O O . ALA A 1 131 ? -6.754 -5.250 11.627 1.00 98.62 131 ALA A O 1
ATOM 989 N N . ALA A 1 132 ? -8.489 -6.122 10.518 1.00 97.81 132 ALA A N 1
ATOM 990 C CA . ALA A 1 132 ? -8.036 -7.506 10.605 1.00 97.81 132 ALA A CA 1
ATOM 991 C C . ALA A 1 132 ? -8.554 -8.344 9.433 1.00 97.81 132 ALA A C 1
ATOM 993 O O . ALA A 1 132 ? -9.566 -8.017 8.808 1.00 97.81 132 ALA A O 1
ATOM 994 N N . THR A 1 133 ? -7.887 -9.464 9.172 1.00 96.31 133 THR A N 1
ATOM 995 C CA . THR A 1 133 ? -8.389 -10.517 8.286 1.00 96.31 133 THR A CA 1
ATOM 996 C C . THR A 1 133 ? -9.170 -11.558 9.089 1.00 96.31 133 THR A C 1
ATOM 998 O O . THR A 1 133 ? -8.879 -11.822 10.258 1.00 96.31 133 THR A O 1
ATOM 1001 N N . ALA A 1 134 ? -10.194 -12.148 8.472 1.00 95.62 134 ALA A N 1
ATOM 1002 C CA . ALA A 1 134 ? -10.977 -13.232 9.063 1.00 95.62 134 ALA A CA 1
ATOM 1003 C C . ALA A 1 134 ? -11.391 -14.228 7.974 1.00 95.62 134 ALA A C 1
ATOM 1005 O O . ALA A 1 134 ? -12.113 -13.888 7.035 1.00 95.62 134 ALA A O 1
ATOM 1006 N N . GLY A 1 135 ? -10.890 -15.462 8.073 1.00 95.25 135 GLY A N 1
ATOM 1007 C CA . GLY A 1 135 ? -10.973 -16.420 6.973 1.00 95.25 135 GLY A CA 1
ATOM 1008 C C . GLY A 1 135 ? -10.294 -15.850 5.726 1.00 95.25 135 GLY A C 1
ATOM 1009 O O . GLY A 1 135 ? -9.111 -15.530 5.768 1.00 95.25 135 GLY A O 1
ATOM 1010 N N . GLN A 1 136 ? -11.042 -15.717 4.631 1.00 96.25 136 GLN A N 1
ATOM 1011 C CA . GLN A 1 136 ? -10.572 -15.060 3.402 1.00 96.25 136 GLN A CA 1
ATOM 1012 C C . GLN A 1 136 ? -10.983 -13.578 3.314 1.00 96.25 136 GLN A C 1
ATOM 1014 O O . GLN A 1 136 ? -10.626 -12.901 2.354 1.00 96.25 136 GLN A O 1
ATOM 1019 N N . GLY A 1 137 ? -11.787 -13.080 4.254 1.00 97.94 137 GLY A N 1
ATOM 1020 C CA . GLY A 1 137 ? -12.326 -11.724 4.233 1.00 97.94 137 GLY A CA 1
ATOM 1021 C C . GLY A 1 137 ? -11.537 -10.735 5.073 1.00 97.94 137 GLY A C 1
ATOM 1022 O O . GLY A 1 137 ? -10.506 -11.053 5.673 1.00 97.94 137 GLY A O 1
ATOM 1023 N N . ARG A 1 138 ? -12.068 -9.515 5.127 1.00 98.38 138 ARG A N 1
ATOM 1024 C CA . ARG A 1 138 ? -11.469 -8.376 5.822 1.00 98.38 138 ARG A CA 1
ATOM 1025 C C . ARG A 1 138 ? -12.506 -7.671 6.684 1.00 98.38 138 ARG A C 1
ATOM 1027 O O . ARG A 1 138 ? -13.675 -7.577 6.308 1.00 98.38 138 ARG A O 1
ATOM 1034 N N . VAL A 1 139 ? -12.076 -7.168 7.836 1.00 98.62 139 VAL A N 1
ATOM 1035 C CA . VAL A 1 139 ? -12.927 -6.455 8.791 1.00 98.62 139 VAL A CA 1
ATOM 1036 C C . VAL A 1 139 ? -12.229 -5.184 9.245 1.00 98.62 139 VAL A C 1
ATOM 1038 O O . VAL A 1 139 ? -11.061 -5.225 9.622 1.00 98.62 139 VAL A O 1
ATOM 1041 N N . VAL A 1 140 ? -12.954 -4.069 9.249 1.00 98.81 140 VAL A N 1
ATOM 1042 C CA . VAL A 1 140 ? -12.520 -2.817 9.878 1.00 98.81 140 VAL A CA 1
ATOM 1043 C C . VAL A 1 140 ? -13.543 -2.427 10.933 1.00 98.81 140 VAL A C 1
ATOM 1045 O O . VAL A 1 140 ? -14.740 -2.421 10.648 1.00 98.81 140 VAL A O 1
ATOM 1048 N N . CYS A 1 141 ? -13.078 -2.104 12.138 1.00 98.69 141 CYS A N 1
ATOM 1049 C CA . CYS A 1 141 ? -13.914 -1.618 13.229 1.00 98.69 141 CYS A CA 1
ATOM 1050 C C . CYS A 1 141 ? -13.443 -0.228 13.668 1.00 98.69 141 CYS A C 1
ATOM 1052 O O . CYS A 1 141 ? -12.258 -0.061 13.961 1.00 98.69 141 CYS A O 1
ATOM 1054 N N . ILE A 1 142 ? -14.366 0.732 13.754 1.00 98.12 142 ILE A N 1
ATOM 1055 C CA . ILE A 1 142 ? -14.126 2.081 14.291 1.00 98.12 142 ILE A CA 1
ATOM 1056 C C . ILE A 1 142 ? -15.079 2.385 15.447 1.00 98.12 142 ILE A C 1
ATOM 1058 O O . ILE A 1 142 ? -16.182 1.835 15.511 1.00 98.12 142 ILE A O 1
ATOM 1062 N N . GLY A 1 143 ? -14.638 3.240 16.365 1.00 96.56 143 GLY A N 1
ATOM 1063 C CA . GLY A 1 143 ? -15.334 3.560 17.609 1.00 96.56 143 GLY A CA 1
ATOM 1064 C C . GLY A 1 143 ? -16.373 4.679 17.537 1.00 96.56 143 GLY A C 1
ATOM 1065 O O . GLY A 1 143 ? -16.836 5.097 18.595 1.00 96.56 143 GLY A O 1
ATOM 1066 N N . ASP A 1 144 ? -16.712 5.193 16.356 1.00 94.56 144 ASP A N 1
ATOM 1067 C CA . ASP A 1 144 ? -17.682 6.285 16.223 1.00 94.56 144 ASP A CA 1
ATOM 1068 C C . ASP A 1 144 ? -18.474 6.198 14.907 1.00 94.56 144 ASP A C 1
ATOM 1070 O O . ASP A 1 144 ? -17.956 5.754 13.879 1.00 94.56 144 ASP A O 1
ATOM 1074 N N . THR A 1 145 ? -19.737 6.629 14.945 1.00 92.50 145 THR A N 1
ATOM 1075 C CA . THR A 1 145 ? -20.607 6.779 13.772 1.00 92.50 145 THR A CA 1
ATOM 1076 C C . THR A 1 145 ? -20.823 8.237 13.367 1.00 92.50 145 THR A C 1
ATOM 1078 O O . THR A 1 145 ? -21.176 8.495 12.214 1.00 92.50 145 THR A O 1
ATOM 1081 N N . ASN A 1 146 ? -20.566 9.198 14.263 1.00 91.81 146 ASN A N 1
ATOM 1082 C CA . ASN A 1 146 ? -20.783 10.624 14.019 1.00 91.81 146 ASN A CA 1
ATOM 1083 C C . ASN A 1 146 ? -19.899 11.191 12.903 1.00 91.81 146 ASN A C 1
ATOM 1085 O O . ASN A 1 146 ? -20.319 12.115 12.208 1.00 91.81 146 ASN A O 1
ATOM 1089 N N . MET A 1 147 ? -18.747 10.571 12.658 1.00 90.06 147 MET A N 1
ATOM 1090 C CA . MET A 1 147 ? -17.870 10.842 11.515 1.00 90.06 147 MET A CA 1
ATOM 1091 C C . MET A 1 147 ? -18.565 10.742 10.144 1.00 90.06 147 MET A C 1
ATOM 1093 O O . MET A 1 147 ? -18.072 11.256 9.151 1.00 90.06 147 MET A O 1
ATOM 1097 N N . MET A 1 148 ? -19.696 10.036 10.051 1.00 90.69 148 MET A N 1
ATOM 1098 C CA . MET A 1 148 ? -20.428 9.825 8.794 1.00 90.69 148 MET A CA 1
ATOM 1099 C C . MET A 1 148 ? -21.679 10.704 8.663 1.00 90.69 148 MET A C 1
ATOM 1101 O O . MET A 1 148 ? -22.483 10.487 7.754 1.00 90.69 148 MET A O 1
ATOM 1105 N N . SER A 1 149 ? -21.904 11.635 9.593 1.00 90.81 149 SER A N 1
ATOM 1106 C CA . SER A 1 149 ? -23.103 12.481 9.597 1.00 90.81 149 SER A CA 1
ATOM 1107 C C . SER A 1 149 ? -22.922 13.789 8.824 1.00 90.81 149 SER A C 1
ATOM 1109 O O . SER A 1 149 ? -21.817 14.306 8.725 1.00 90.81 149 SER A O 1
ATOM 1111 N N . ASP A 1 150 ? -24.039 14.352 8.363 1.00 89.31 150 ASP A N 1
ATOM 1112 C CA . ASP A 1 150 ? -24.189 15.712 7.816 1.00 89.31 150 ASP A CA 1
ATOM 1113 C C . ASP A 1 150 ? -24.365 16.775 8.922 1.00 89.31 150 ASP A C 1
ATOM 1115 O O . ASP A 1 150 ? -25.082 17.762 8.763 1.00 89.31 150 ASP A O 1
ATOM 1119 N N . SER A 1 151 ? -23.814 16.515 10.109 1.00 89.81 151 SER A N 1
ATOM 1120 C CA . SER A 1 151 ? -23.840 17.454 11.231 1.00 89.81 151 SER A CA 1
ATOM 1121 C C . SER A 1 151 ? -22.529 18.221 11.282 1.00 89.81 151 SER A C 1
ATOM 1123 O O . SER A 1 151 ? -21.490 17.611 11.106 1.00 89.81 151 SER A O 1
ATOM 1125 N N . ASP A 1 152 ? -22.593 19.510 11.595 1.00 88.31 152 ASP A N 1
ATOM 1126 C CA . ASP A 1 152 ? -21.442 20.379 11.872 1.00 88.31 152 ASP A CA 1
ATOM 1127 C C . ASP A 1 152 ? -21.299 20.504 13.400 1.00 88.31 152 ASP A C 1
ATOM 1129 O O . ASP A 1 152 ? -21.969 21.315 14.059 1.00 88.31 152 ASP A O 1
ATOM 1133 N N . THR A 1 153 ? -20.547 19.580 14.002 1.00 87.25 153 THR A N 1
ATOM 1134 C CA . THR A 1 153 ? -20.496 19.433 15.468 1.00 87.25 153 THR A CA 1
ATOM 1135 C C . THR A 1 153 ? -19.687 20.539 16.133 1.00 87.25 153 THR A C 1
ATOM 1137 O O . THR A 1 153 ? -20.007 20.965 17.250 1.00 87.25 153 THR A O 1
ATOM 1140 N N . ASP A 1 154 ? -18.630 20.993 15.473 1.00 85.19 154 ASP A N 1
ATOM 1141 C CA . ASP A 1 154 ? -17.727 22.017 15.982 1.00 85.19 154 ASP A CA 1
ATOM 1142 C C . ASP A 1 154 ? -18.161 23.442 15.567 1.00 85.19 154 ASP A C 1
ATOM 1144 O O . ASP A 1 154 ? -17.686 24.429 16.143 1.00 85.19 154 ASP A O 1
ATOM 1148 N N . SER A 1 155 ? -19.174 23.544 14.698 1.00 86.50 155 SER A N 1
ATOM 1149 C CA . SER A 1 155 ? -19.759 24.780 14.179 1.00 86.50 155 SER A CA 1
ATOM 1150 C C . SER A 1 155 ? -18.782 25.618 13.350 1.00 86.50 155 SER A C 1
ATOM 1152 O O . SER A 1 155 ? -18.863 26.857 13.386 1.00 86.50 155 SER A O 1
ATOM 1154 N N . ASP A 1 156 ? -17.853 24.977 12.638 1.00 86.06 156 ASP A N 1
ATOM 1155 C CA . ASP A 1 156 ? -16.874 25.642 11.775 1.00 86.06 156 ASP A CA 1
ATOM 1156 C C . ASP A 1 156 ? -17.386 25.920 10.345 1.00 86.06 156 ASP A C 1
ATOM 1158 O O . ASP A 1 156 ? -16.820 26.759 9.629 1.00 86.06 156 ASP A O 1
ATOM 1162 N N . GLY A 1 157 ? -18.532 25.334 9.979 1.00 87.75 157 GLY A N 1
ATOM 1163 C CA . GLY A 1 157 ? -19.171 25.467 8.673 1.00 87.75 157 GLY A CA 1
ATOM 1164 C C . GLY A 1 157 ? -18.930 24.301 7.712 1.00 87.75 157 GLY A C 1
ATOM 1165 O O . GLY A 1 157 ? -19.352 24.411 6.554 1.00 87.75 157 GLY A O 1
ATOM 1166 N N . THR A 1 158 ? -18.287 23.234 8.177 1.00 88.19 158 THR A N 1
ATOM 1167 C CA . THR A 1 158 ? -18.053 21.969 7.477 1.00 88.19 158 THR A CA 1
ATOM 1168 C C . THR A 1 158 ? -18.829 20.856 8.193 1.00 88.19 158 THR A C 1
ATOM 1170 O O . THR A 1 158 ? -19.031 20.899 9.402 1.00 88.19 158 THR A O 1
ATOM 1173 N N . ASP A 1 159 ? -19.366 19.889 7.448 1.00 89.00 159 ASP A N 1
ATOM 1174 C CA . ASP A 1 159 ? -20.056 18.752 8.069 1.00 89.00 159 ASP A CA 1
ATOM 1175 C C . ASP A 1 159 ? -19.023 17.683 8.482 1.00 89.00 159 ASP A C 1
ATOM 1177 O O . ASP A 1 159 ? -18.047 17.472 7.765 1.00 89.00 159 ASP A O 1
ATOM 1181 N N . ASN A 1 160 ? -19.292 16.906 9.540 1.00 87.12 160 ASN A N 1
ATOM 1182 C CA . ASN A 1 160 ? -18.384 15.896 10.112 1.00 87.12 160 ASN A CA 1
ATOM 1183 C C . ASN A 1 160 ? -17.740 14.935 9.083 1.00 87.12 160 ASN A C 1
ATOM 1185 O O . ASN A 1 160 ? -16.638 14.433 9.304 1.00 87.12 160 ASN A O 1
ATOM 1189 N N . TRP A 1 161 ? -18.430 14.614 7.981 1.00 88.56 161 TRP A N 1
ATOM 1190 C CA . TRP A 1 161 ? -17.874 13.778 6.905 1.00 88.56 161 TRP A CA 1
ATOM 1191 C C . TRP A 1 161 ? -16.741 14.478 6.130 1.00 88.56 161 TRP A C 1
ATOM 1193 O O . TRP A 1 161 ? -15.773 13.822 5.736 1.00 88.56 161 TRP A O 1
ATOM 1203 N N . GLU A 1 162 ? -16.876 15.786 5.904 1.00 88.81 162 GLU A N 1
ATOM 1204 C CA . GLU A 1 162 ? -15.914 16.642 5.197 1.00 88.81 162 GLU A CA 1
ATOM 1205 C C . GLU A 1 162 ? -14.870 17.253 6.155 1.00 88.81 162 GLU A C 1
ATOM 1207 O O . GLU A 1 162 ? -13.879 17.822 5.694 1.00 88.81 162 GLU A O 1
ATOM 1212 N N . ASP A 1 163 ? -15.048 17.093 7.471 1.00 87.50 163 ASP A N 1
ATOM 1213 C CA . ASP A 1 163 ? -14.087 17.552 8.473 1.00 87.50 163 ASP A CA 1
ATOM 1214 C C . ASP A 1 163 ? -12.753 16.811 8.385 1.00 87.50 163 ASP A C 1
ATOM 1216 O O . ASP A 1 163 ? -12.662 15.573 8.345 1.00 87.50 163 ASP A O 1
ATOM 1220 N N . SER A 1 164 ? -11.678 17.603 8.406 1.00 92.19 164 SER A N 1
ATOM 1221 C CA . SER A 1 164 ? -10.298 17.131 8.326 1.00 92.19 164 SER A CA 1
ATOM 1222 C C . SER A 1 164 ? -10.076 16.156 7.152 1.00 92.19 164 SER A C 1
ATOM 1224 O O . SER A 1 164 ? -10.143 16.561 5.991 1.00 92.19 164 SER A O 1
ATOM 1226 N N . ASN A 1 165 ? -9.735 14.885 7.395 1.00 94.50 165 ASN A N 1
ATOM 1227 C CA . ASN A 1 165 ? -9.582 13.864 6.349 1.00 94.50 165 ASN A CA 1
ATOM 1228 C C . ASN A 1 165 ? -10.510 12.660 6.564 1.00 94.50 165 ASN A C 1
ATOM 1230 O O . ASN A 1 165 ? -10.198 11.541 6.138 1.00 94.50 165 ASN A O 1
ATOM 1234 N N . THR A 1 166 ? -11.655 12.868 7.211 1.00 92.81 166 THR A N 1
ATOM 1235 C CA . THR A 1 166 ? -12.623 11.805 7.505 1.00 92.81 166 THR A CA 1
ATOM 1236 C C . THR A 1 166 ? -13.089 11.084 6.236 1.00 92.81 166 THR A C 1
ATOM 1238 O O . THR A 1 166 ? -13.027 9.853 6.160 1.00 92.81 166 THR A O 1
ATOM 1241 N N . GLU A 1 167 ? -13.445 11.827 5.187 1.00 94.00 167 GLU A N 1
ATOM 1242 C CA . GLU A 1 167 ? -13.823 11.272 3.882 1.00 94.00 167 GLU A CA 1
ATOM 1243 C C . GLU A 1 167 ? -12.724 10.418 3.229 1.00 94.00 167 GLU A C 1
ATOM 1245 O O . GLU A 1 167 ? -13.008 9.387 2.606 1.00 94.00 167 GLU A O 1
ATOM 1250 N N . VAL A 1 168 ? -11.455 10.806 3.394 1.00 95.81 168 VAL A N 1
ATOM 1251 C CA . VAL A 1 168 ? -10.295 10.086 2.855 1.00 95.81 168 VAL A CA 1
ATOM 1252 C C . VAL A 1 168 ? -10.120 8.770 3.605 1.00 95.81 168 VAL A C 1
ATOM 1254 O O . VAL A 1 168 ? -10.025 7.712 2.978 1.00 95.81 168 VAL A O 1
ATOM 1257 N N . PHE A 1 169 ? -10.152 8.817 4.939 1.00 97.50 169 PHE A N 1
ATOM 1258 C CA . PHE A 1 169 ? -10.064 7.640 5.800 1.00 97.50 169 PHE A CA 1
ATOM 1259 C C . PHE A 1 169 ? -11.186 6.634 5.498 1.00 97.50 169 PHE A C 1
ATOM 1261 O O . PHE A 1 169 ? -10.915 5.460 5.233 1.00 97.50 169 PHE A O 1
ATOM 1268 N N . LEU A 1 170 ? -12.441 7.090 5.433 1.00 96.31 170 LEU A N 1
ATOM 1269 C CA . LEU A 1 170 ? -13.601 6.242 5.138 1.00 96.31 170 LEU A CA 1
ATOM 1270 C C . LEU A 1 170 ? -13.552 5.674 3.709 1.00 96.31 170 LEU A C 1
ATOM 1272 O O . LEU A 1 170 ? -13.856 4.497 3.495 1.00 96.31 170 LEU A O 1
ATOM 1276 N N . THR A 1 171 ? -13.091 6.457 2.729 1.00 96.81 171 THR A N 1
ATOM 1277 C CA . THR A 1 171 ? -12.868 5.970 1.357 1.00 96.81 171 THR A CA 1
ATOM 1278 C C . THR A 1 171 ? -11.814 4.866 1.322 1.00 96.81 171 THR A C 1
ATOM 1280 O O . THR A 1 171 ? -12.005 3.838 0.667 1.00 96.81 171 THR A O 1
ATOM 1283 N N . ASN A 1 172 ? -10.711 5.033 2.048 1.00 98.25 172 ASN A N 1
ATOM 1284 C CA . ASN A 1 172 ? -9.647 4.038 2.085 1.00 98.25 172 ASN A CA 1
ATOM 1285 C C . ASN A 1 172 ? -10.052 2.759 2.831 1.00 98.25 172 ASN A C 1
ATOM 1287 O O . ASN A 1 172 ? -9.622 1.676 2.429 1.00 98.25 172 ASN A O 1
ATOM 1291 N N . ILE A 1 173 ? -10.920 2.844 3.850 1.00 98.56 173 ILE A N 1
ATOM 1292 C CA . ILE A 1 173 ? -11.561 1.661 4.451 1.00 98.56 173 ILE A CA 1
ATOM 1293 C C . ILE A 1 173 ? -12.268 0.852 3.362 1.00 98.56 173 ILE A C 1
ATOM 1295 O O . ILE A 1 173 ? -12.038 -0.352 3.236 1.00 98.56 173 ILE A O 1
ATOM 1299 N N . LEU A 1 174 ? -13.092 1.503 2.537 1.00 98.00 174 LEU A N 1
ATOM 1300 C CA . LEU A 1 174 ? -13.833 0.817 1.477 1.00 98.00 174 LEU A CA 1
ATOM 1301 C C . LEU A 1 174 ? -12.917 0.267 0.377 1.00 98.00 174 LEU A C 1
ATOM 1303 O O . LEU A 1 174 ? -13.163 -0.840 -0.101 1.00 98.00 174 LEU A O 1
ATOM 1307 N N . ARG A 1 175 ? -11.839 0.975 0.014 1.00 98.00 175 ARG A N 1
ATOM 1308 C CA . ARG A 1 175 ? -10.810 0.454 -0.907 1.00 98.00 175 ARG A CA 1
ATOM 1309 C C . ARG A 1 175 ? -10.133 -0.796 -0.363 1.00 98.00 175 ARG A C 1
ATOM 1311 O O . ARG A 1 175 ? -9.972 -1.769 -1.0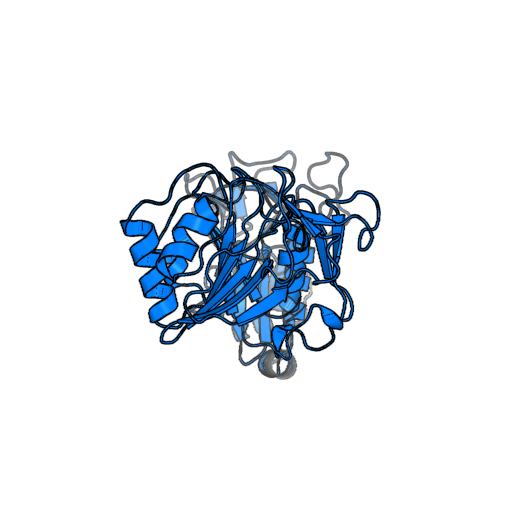86 1.00 98.00 175 ARG A O 1
ATOM 1318 N N . TRP A 1 176 ? -9.748 -0.794 0.910 1.00 98.50 176 TRP A N 1
ATOM 1319 C CA . TRP A 1 176 ? -9.077 -1.946 1.505 1.00 98.50 176 TRP A CA 1
ATOM 1320 C C . TRP A 1 176 ? -10.026 -3.141 1.670 1.00 98.50 176 TRP A C 1
ATOM 1322 O O . TRP A 1 176 ? -9.623 -4.285 1.454 1.00 98.50 176 TRP A O 1
ATOM 1332 N N . LEU A 1 177 ? -11.300 -2.890 1.991 1.00 98.50 177 LEU A N 1
ATOM 1333 C CA . LEU A 1 177 ? -12.338 -3.920 2.068 1.00 98.50 177 LEU A CA 1
ATOM 1334 C C . LEU A 1 177 ? -12.754 -4.463 0.693 1.00 98.50 177 LEU A C 1
ATOM 1336 O O . LEU A 1 177 ? -13.153 -5.626 0.616 1.00 98.50 177 LEU A O 1
ATOM 1340 N N . SER A 1 178 ? -12.660 -3.684 -0.389 1.00 97.56 178 SER A N 1
ATOM 1341 C CA . SER A 1 178 ? -13.037 -4.141 -1.738 1.00 97.56 178 SER A CA 1
ATOM 1342 C C . SER A 1 178 ? -12.148 -5.279 -2.252 1.00 97.56 178 SER A C 1
ATOM 1344 O O . SER A 1 178 ? -12.608 -6.100 -3.042 1.00 97.56 178 SER A O 1
ATOM 1346 N N . ALA A 1 179 ? -10.924 -5.385 -1.731 1.00 97.06 179 ALA A N 1
ATOM 1347 C CA . ALA A 1 179 ? -9.985 -6.461 -2.027 1.00 97.06 179 ALA A CA 1
ATOM 1348 C C . ALA A 1 179 ? -10.145 -7.712 -1.134 1.00 97.06 179 ALA A C 1
ATOM 1350 O O . ALA A 1 179 ? -9.288 -8.597 -1.128 1.00 97.06 179 ALA A O 1
ATOM 1351 N N . SER A 1 180 ? -11.232 -7.803 -0.361 1.00 96.75 180 SER A N 1
ATOM 1352 C CA . SER A 1 180 ? -11.552 -9.007 0.417 1.00 96.75 180 SER A CA 1
ATOM 1353 C C . SER A 1 180 ? -11.654 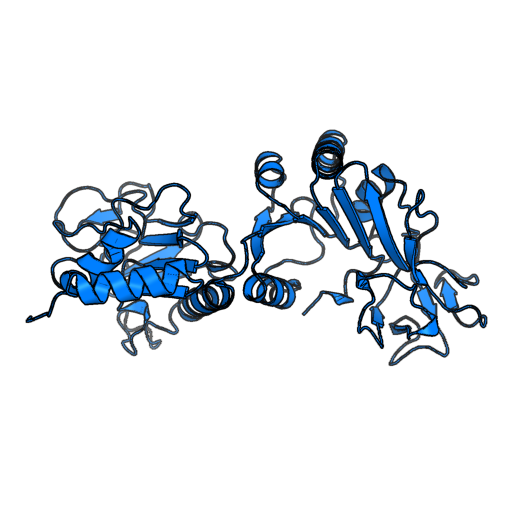-10.242 -0.482 1.00 96.75 180 SER A C 1
ATOM 1355 O O . SER A 1 180 ? -12.114 -10.168 -1.621 1.00 96.75 180 SER A O 1
ATOM 1357 N N . GLY A 1 181 ? -11.209 -11.393 0.022 1.00 95.88 181 GLY A N 1
ATOM 1358 C CA . GLY A 1 181 ? -11.082 -12.618 -0.770 1.00 95.88 181 GLY A CA 1
ATOM 1359 C C . GLY A 1 181 ? -9.752 -12.744 -1.521 1.00 95.88 181 GLY A C 1
ATOM 1360 O O . GLY A 1 181 ? -9.477 -13.815 -2.060 1.00 95.88 181 GLY A O 1
ATOM 1361 N N . ILE A 1 182 ? -8.921 -11.697 -1.538 1.00 95.62 182 ILE A N 1
ATOM 1362 C CA . ILE A 1 182 ? -7.545 -11.735 -2.041 1.00 95.62 182 ILE A CA 1
ATOM 1363 C C . ILE A 1 182 ? -6.598 -11.831 -0.840 1.00 95.62 182 ILE A C 1
ATOM 1365 O O . ILE A 1 182 ? -6.736 -11.076 0.127 1.00 95.62 182 ILE A O 1
ATOM 1369 N N . GLU A 1 183 ? -5.648 -12.769 -0.904 1.00 93.06 183 GLU A N 1
ATOM 1370 C CA . GLU A 1 183 ? -4.584 -12.897 0.095 1.00 93.06 183 GLU A CA 1
ATOM 1371 C C . GLU A 1 183 ? -3.836 -11.569 0.226 1.00 93.06 183 GLU A C 1
ATOM 1373 O O . GLU A 1 183 ? -3.406 -10.980 -0.766 1.00 93.06 183 GLU A O 1
ATOM 1378 N N . GLU A 1 184 ? -3.746 -11.073 1.456 1.00 93.88 184 GLU A N 1
ATOM 1379 C CA . GLU A 1 184 ? -3.113 -9.795 1.735 1.00 93.88 184 GLU A CA 1
ATOM 1380 C C . GLU A 1 184 ? -1.594 -9.919 1.623 1.00 93.88 184 GLU A C 1
ATOM 1382 O O . GLU A 1 184 ? -0.992 -10.802 2.231 1.00 93.88 184 GLU A O 1
ATOM 1387 N N . GLN A 1 185 ? -0.985 -9.008 0.867 1.00 96.12 185 GLN A N 1
ATOM 1388 C CA . GLN A 1 185 ? 0.467 -8.860 0.783 1.00 96.12 185 GLN A CA 1
ATOM 1389 C C . GLN A 1 185 ? 0.859 -7.426 1.121 1.00 96.12 185 GLN A C 1
ATOM 1391 O O . GLN A 1 185 ? 0.148 -6.487 0.772 1.00 96.12 185 GLN A O 1
ATOM 1396 N N . THR A 1 186 ? 2.005 -7.227 1.756 1.00 97.88 186 THR A N 1
ATOM 1397 C CA . THR A 1 186 ? 2.476 -5.903 2.165 1.00 97.88 186 THR A CA 1
ATOM 1398 C C . THR A 1 186 ? 3.479 -5.333 1.166 1.00 97.88 186 THR A C 1
ATOM 1400 O O . THR A 1 186 ? 4.499 -5.953 0.863 1.00 97.88 186 THR A O 1
ATOM 1403 N N . VAL A 1 187 ? 3.216 -4.113 0.696 1.00 98.38 187 VAL A N 1
ATOM 1404 C CA . VAL A 1 187 ? 4.128 -3.320 -0.137 1.00 98.38 187 VAL A CA 1
ATOM 1405 C C . VAL A 1 187 ? 4.683 -2.175 0.701 1.00 98.38 187 VAL A C 1
ATOM 1407 O O . VAL A 1 187 ? 3.922 -1.334 1.180 1.00 98.38 187 VAL A O 1
ATOM 1410 N N . LEU A 1 188 ? 6.002 -2.123 0.862 1.00 97.88 188 LEU A N 1
ATOM 1411 C CA . LEU A 1 188 ? 6.697 -1.049 1.564 1.00 97.88 188 LEU A CA 1
ATOM 1412 C C . LEU A 1 188 ? 7.329 -0.079 0.564 1.00 97.88 188 LEU A C 1
ATOM 1414 O O . LEU A 1 188 ? 8.199 -0.467 -0.209 1.00 97.88 188 LEU A O 1
ATOM 1418 N N . PHE A 1 189 ? 6.928 1.189 0.616 1.00 96.12 189 PHE A N 1
ATOM 1419 C CA . PHE A 1 189 ? 7.613 2.285 -0.065 1.00 96.12 189 PHE A CA 1
ATOM 1420 C C . PHE A 1 189 ? 8.761 2.801 0.811 1.00 96.12 189 PHE A C 1
ATOM 1422 O O . PHE A 1 189 ? 8.544 3.394 1.871 1.00 96.12 189 PHE A O 1
ATOM 1429 N N . GLU A 1 190 ? 9.983 2.551 0.359 1.00 94.31 190 GLU A N 1
ATOM 1430 C CA . GLU A 1 190 ? 11.229 3.036 0.944 1.00 94.31 190 GLU A CA 1
ATOM 1431 C C . GLU A 1 190 ? 11.456 4.483 0.480 1.00 94.31 190 GLU A C 1
ATOM 1433 O O . GLU A 1 190 ? 11.627 4.742 -0.710 1.00 94.31 190 GLU A O 1
ATOM 1438 N N . ALA A 1 191 ? 11.418 5.428 1.415 1.00 91.44 191 ALA A N 1
ATOM 1439 C CA . ALA A 1 191 ? 11.545 6.853 1.149 1.00 91.44 191 ALA A CA 1
ATOM 1440 C C . ALA A 1 191 ? 12.513 7.525 2.151 1.00 91.44 191 ALA A C 1
ATOM 1442 O O . ALA A 1 191 ? 12.387 8.709 2.467 1.00 91.44 191 ALA A O 1
ATOM 1443 N N . SER A 1 192 ? 13.493 6.804 2.704 1.00 93.06 192 SER A N 1
ATOM 1444 C CA . SER A 1 192 ? 14.444 7.386 3.661 1.00 93.06 192 SER A CA 1
ATOM 1445 C C . SER A 1 192 ? 15.609 8.135 3.022 1.00 93.06 192 SER A C 1
ATOM 1447 O O . SER A 1 192 ? 16.326 8.863 3.709 1.00 93.06 192 SER A O 1
ATOM 1449 N N . HIS A 1 193 ? 15.793 8.009 1.708 1.00 92.94 193 HIS A N 1
ATOM 1450 C CA . HIS A 1 193 ? 16.977 8.500 0.999 1.00 92.94 193 HIS A CA 1
ATOM 1451 C C . HIS A 1 193 ? 16.776 9.833 0.267 1.00 92.94 193 HIS A C 1
ATOM 1453 O O . HIS A 1 193 ? 17.429 10.112 -0.736 1.00 92.94 193 HIS A O 1
ATOM 1459 N N . GLY A 1 194 ? 15.912 10.704 0.800 1.00 80.44 194 GLY A N 1
ATOM 1460 C CA . GLY A 1 194 ? 15.662 12.033 0.235 1.00 80.44 194 GLY A CA 1
ATOM 1461 C C . GLY A 1 194 ? 15.014 11.944 -1.144 1.00 80.44 194 GLY A C 1
ATOM 1462 O O . GLY A 1 194 ? 15.579 12.454 -2.111 1.00 80.44 194 GLY A O 1
ATOM 1463 N N . TYR A 1 195 ? 13.884 11.238 -1.192 1.00 79.25 195 TYR A N 1
ATOM 1464 C CA . TYR A 1 195 ? 13.071 10.947 -2.373 1.00 79.25 195 TYR A CA 1
ATOM 1465 C C . TYR A 1 195 ? 12.828 12.169 -3.263 1.00 79.25 195 TYR A C 1
ATOM 1467 O O . TYR A 1 195 ? 12.722 13.306 -2.791 1.00 79.25 195 TYR A O 1
ATOM 1475 N N . ASN A 1 196 ? 12.696 11.923 -4.563 1.00 78.44 196 ASN A N 1
ATOM 1476 C CA . ASN A 1 196 ? 12.326 12.966 -5.516 1.00 78.44 196 ASN A CA 1
ATOM 1477 C C . ASN A 1 196 ? 10.806 13.199 -5.528 1.00 78.44 196 ASN A C 1
ATOM 1479 O O . ASN A 1 196 ? 10.344 14.313 -5.792 1.00 78.44 196 ASN A O 1
ATOM 1483 N N . TYR A 1 197 ? 10.033 12.170 -5.183 1.00 82.44 197 TYR A N 1
ATOM 1484 C CA . TYR A 1 197 ? 8.581 12.163 -5.149 1.00 82.44 197 TYR A CA 1
ATOM 1485 C C . TYR A 1 197 ? 8.063 11.507 -3.864 1.00 82.44 197 TYR A C 1
ATOM 1487 O O . TYR A 1 197 ? 8.766 10.776 -3.186 1.00 82.44 197 TYR A O 1
ATOM 1495 N N . ILE A 1 198 ? 6.823 11.807 -3.472 1.00 80.94 198 ILE A N 1
ATOM 1496 C CA . ILE A 1 198 ? 6.227 11.208 -2.269 1.00 80.94 198 ILE A CA 1
ATOM 1497 C C . ILE A 1 198 ? 5.021 10.377 -2.612 1.00 80.94 198 ILE A C 1
ATOM 1499 O O . ILE A 1 198 ? 4.216 10.740 -3.471 1.00 80.94 198 ILE A O 1
ATOM 1503 N N . LEU A 1 199 ? 4.859 9.294 -1.853 1.00 89.06 199 LEU A N 1
ATOM 1504 C CA . LEU A 1 199 ? 3.683 8.440 -1.905 1.00 89.06 199 LEU A CA 1
ATOM 1505 C C . LEU A 1 199 ? 2.389 9.265 -1.851 1.00 89.06 199 LEU A C 1
ATOM 1507 O O . LEU A 1 199 ? 1.473 9.012 -2.623 1.00 89.06 199 LEU A O 1
ATOM 1511 N N . THR A 1 200 ? 2.348 10.297 -1.007 1.00 86.75 200 THR A N 1
ATOM 1512 C CA . THR A 1 200 ? 1.155 11.112 -0.749 1.00 86.75 200 THR A CA 1
ATOM 1513 C C . THR A 1 200 ? 0.839 12.177 -1.807 1.00 86.75 200 THR A C 1
ATOM 1515 O O . THR A 1 200 ? -0.215 12.796 -1.744 1.00 86.75 200 THR A O 1
ATOM 1518 N N . THR A 1 201 ? 1.694 12.413 -2.804 1.00 87.00 201 THR A N 1
ATOM 1519 C CA . THR A 1 201 ? 1.382 13.382 -3.880 1.00 87.00 201 THR A CA 1
ATOM 1520 C C . THR A 1 201 ? 1.613 12.834 -5.274 1.00 87.00 201 THR A C 1
ATOM 1522 O O . THR A 1 201 ? 0.893 13.210 -6.195 1.00 87.00 201 THR A O 1
ATOM 1525 N N . SER A 1 202 ? 2.565 11.920 -5.435 1.00 89.38 202 SER A N 1
ATOM 1526 C CA . SER A 1 202 ? 3.000 11.434 -6.743 1.00 89.38 202 SER A CA 1
ATOM 1527 C C . SER A 1 202 ? 2.545 10.014 -7.033 1.00 89.38 202 SER A C 1
ATOM 1529 O O . SER A 1 202 ? 2.228 9.716 -8.177 1.00 89.38 202 SER A O 1
ATOM 1531 N N . TYR A 1 203 ? 2.499 9.135 -6.026 1.00 91.44 203 TYR A N 1
ATOM 1532 C CA . TYR A 1 203 ? 2.203 7.708 -6.234 1.00 91.44 203 TYR A CA 1
ATOM 1533 C C . TYR A 1 203 ? 0.904 7.238 -5.588 1.00 91.44 203 TYR A C 1
ATOM 1535 O O . TYR A 1 203 ? 0.605 6.047 -5.624 1.00 91.44 203 TYR A O 1
ATOM 1543 N N . TYR A 1 204 ? 0.096 8.139 -5.028 1.00 92.56 204 TYR A N 1
ATOM 1544 C CA . TYR A 1 204 ? -1.121 7.740 -4.320 1.00 92.56 204 TYR A CA 1
ATOM 1545 C C . TYR A 1 204 ? -2.119 7.025 -5.245 1.00 92.56 204 TYR A C 1
ATOM 1547 O O . TYR A 1 204 ? -2.804 6.106 -4.809 1.00 92.56 204 TYR A O 1
ATOM 1555 N N . GLY A 1 205 ? -2.163 7.374 -6.539 1.00 94.25 205 GLY A N 1
ATOM 1556 C CA . GLY A 1 205 ? -2.950 6.641 -7.535 1.00 94.25 205 GLY A CA 1
ATOM 1557 C C . GLY A 1 205 ? -2.500 5.185 -7.689 1.00 94.25 205 GLY A C 1
ATOM 1558 O O . GLY A 1 205 ? -3.331 4.278 -7.701 1.00 94.25 205 GLY A O 1
ATOM 1559 N N . PHE A 1 206 ? -1.186 4.947 -7.726 1.00 94.75 206 PHE A N 1
ATOM 1560 C CA . PHE A 1 206 ? -0.619 3.599 -7.760 1.00 94.75 206 PHE A CA 1
ATOM 1561 C C . PHE A 1 206 ? -0.855 2.849 -6.440 1.00 94.75 206 PHE A C 1
ATOM 1563 O O . PHE A 1 206 ? -1.256 1.689 -6.456 1.00 94.75 206 PHE A O 1
ATOM 1570 N N . ALA A 1 207 ? -0.708 3.519 -5.297 1.00 95.75 207 ALA A N 1
ATOM 1571 C CA . ALA A 1 207 ? -1.001 2.955 -3.979 1.00 95.75 207 ALA A CA 1
ATOM 1572 C C . ALA A 1 207 ? -2.477 2.547 -3.820 1.00 95.75 207 ALA A C 1
ATOM 1574 O O . ALA A 1 207 ? -2.772 1.486 -3.263 1.00 95.75 207 ALA A O 1
ATOM 1575 N N . ASN A 1 208 ? -3.401 3.352 -4.354 1.00 95.75 208 ASN A N 1
ATOM 1576 C CA . ASN A 1 208 ? -4.826 3.031 -4.398 1.00 95.75 208 ASN A CA 1
ATOM 1577 C C . ASN A 1 208 ? -5.084 1.797 -5.264 1.00 95.75 208 ASN A C 1
ATOM 1579 O O . ASN A 1 208 ? -5.738 0.866 -4.801 1.00 95.75 208 ASN A O 1
ATOM 1583 N N . LEU A 1 209 ? -4.506 1.749 -6.472 1.00 95.62 209 LEU A N 1
ATOM 1584 C CA . LEU A 1 209 ? -4.618 0.591 -7.361 1.00 95.62 209 LEU A CA 1
ATOM 1585 C C . LEU A 1 209 ? -4.114 -0.686 -6.680 1.00 95.62 209 LEU A C 1
ATOM 1587 O O . LEU A 1 209 ? -4.783 -1.714 -6.727 1.00 95.62 209 LEU A O 1
ATOM 1591 N N . LEU A 1 210 ? -2.952 -0.632 -6.029 1.00 97.06 210 LEU A N 1
ATOM 1592 C CA . LEU A 1 210 ? -2.412 -1.764 -5.281 1.00 97.06 210 LEU A CA 1
ATOM 1593 C C . LEU A 1 210 ? -3.354 -2.174 -4.135 1.00 97.06 210 LEU A C 1
ATOM 1595 O O . LEU A 1 210 ? -3.657 -3.357 -3.986 1.00 97.06 210 LEU A O 1
ATOM 1599 N N . THR A 1 211 ? -3.879 -1.208 -3.377 1.00 97.88 211 THR A N 1
ATOM 1600 C CA . THR A 1 211 ? -4.813 -1.474 -2.269 1.00 97.88 211 THR A CA 1
ATOM 1601 C C . THR A 1 211 ? -6.071 -2.203 -2.737 1.00 97.88 211 THR A C 1
ATOM 1603 O O . THR A 1 211 ? -6.463 -3.215 -2.158 1.00 97.88 211 THR A O 1
ATOM 1606 N N . GLU A 1 212 ? -6.656 -1.743 -3.841 1.00 96.25 212 GLU A N 1
ATOM 1607 C CA . GLU A 1 212 ? -7.837 -2.343 -4.473 1.00 96.25 212 GLU A CA 1
ATOM 1608 C C . GLU A 1 212 ? -7.564 -3.746 -5.055 1.00 96.25 212 GLU A C 1
ATOM 1610 O O . GLU A 1 212 ? -8.500 -4.484 -5.355 1.00 96.25 212 GLU A O 1
ATOM 1615 N N . ASN A 1 213 ? -6.292 -4.141 -5.189 1.00 96.56 213 ASN A N 1
ATOM 1616 C CA . ASN A 1 213 ? -5.858 -5.437 -5.722 1.00 96.56 213 ASN A CA 1
ATOM 1617 C C . ASN A 1 213 ? -5.237 -6.364 -4.662 1.00 96.56 213 ASN A C 1
ATOM 1619 O O . ASN A 1 213 ? -4.552 -7.324 -5.008 1.00 96.56 213 ASN A O 1
ATOM 1623 N N . GLY A 1 214 ? -5.499 -6.115 -3.377 1.00 96.38 214 GLY A N 1
ATOM 1624 C CA . GLY A 1 214 ? -5.140 -7.031 -2.289 1.00 96.38 214 GLY A CA 1
ATOM 1625 C C . GLY A 1 214 ? -3.904 -6.633 -1.499 1.00 96.38 214 GLY A C 1
ATOM 1626 O O . GLY A 1 214 ? -3.656 -7.227 -0.452 1.00 96.38 214 GLY A O 1
ATOM 1627 N N . TYR A 1 215 ? -3.180 -5.601 -1.922 1.00 97.94 215 TYR A N 1
ATOM 1628 C CA . TYR A 1 215 ? -1.984 -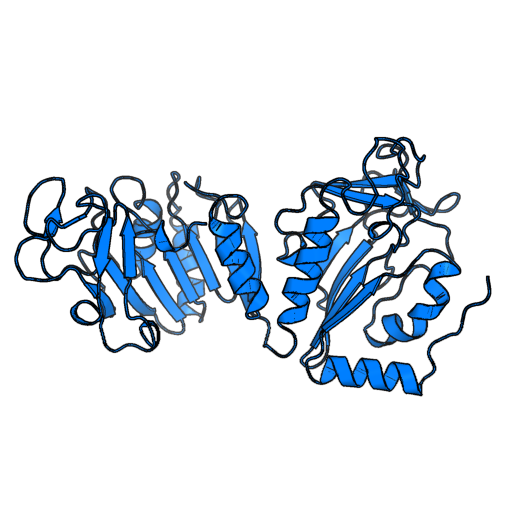5.160 -1.220 1.00 97.94 215 TYR A CA 1
ATOM 1629 C C . TYR A 1 215 ? -2.309 -4.224 -0.051 1.00 97.94 215 TYR A C 1
ATOM 1631 O O . TYR A 1 215 ? -3.229 -3.415 -0.118 1.00 97.94 215 TYR A O 1
ATOM 1639 N N . THR A 1 216 ? -1.513 -4.285 1.007 1.00 97.69 216 THR A N 1
ATOM 1640 C CA . THR A 1 216 ? -1.479 -3.276 2.065 1.00 97.69 216 THR A CA 1
ATOM 1641 C C . THR A 1 216 ? -0.214 -2.455 1.915 1.00 97.69 216 THR A C 1
ATOM 1643 O O . THR A 1 216 ? 0.899 -2.976 1.888 1.00 97.69 216 THR A O 1
ATOM 1646 N N . ILE A 1 217 ? -0.392 -1.149 1.790 1.00 97.56 217 ILE A N 1
ATOM 1647 C CA . ILE A 1 217 ? 0.669 -0.186 1.561 1.00 97.56 217 ILE A CA 1
ATOM 1648 C C . ILE A 1 217 ? 1.184 0.310 2.899 1.00 97.56 217 ILE A C 1
ATOM 1650 O O . ILE A 1 217 ? 0.416 0.719 3.774 1.00 97.56 217 ILE A O 1
ATOM 1654 N N . ARG A 1 218 ? 2.506 0.296 3.026 1.00 96.62 218 ARG A N 1
ATOM 1655 C CA . ARG A 1 218 ? 3.253 0.946 4.095 1.00 96.62 218 ARG A CA 1
ATOM 1656 C C . ARG A 1 218 ? 4.344 1.813 3.496 1.00 96.62 218 ARG A C 1
ATOM 1658 O O . ARG A 1 218 ? 4.739 1.632 2.347 1.00 96.62 218 ARG A O 1
ATOM 1665 N N . TRP A 1 219 ? 4.843 2.756 4.275 1.00 94.69 219 TRP A N 1
ATOM 1666 C CA . TRP A 1 219 ? 5.930 3.642 3.851 1.00 94.69 219 TRP A CA 1
ATOM 1667 C C . TRP A 1 219 ? 6.913 3.929 4.980 1.00 94.69 219 TRP A C 1
ATOM 1669 O O . TRP A 1 219 ? 6.563 3.824 6.149 1.00 94.69 219 TRP A O 1
ATOM 1679 N N . MET A 1 220 ? 8.141 4.325 4.665 1.00 93.56 220 MET A N 1
ATOM 1680 C CA . MET A 1 220 ? 9.080 4.800 5.681 1.00 93.56 220 MET A CA 1
ATOM 1681 C C . MET A 1 220 ? 9.897 5.984 5.181 1.00 93.56 220 MET A C 1
ATOM 1683 O O . MET A 1 220 ? 10.364 5.990 4.053 1.00 93.56 220 MET A O 1
ATOM 1687 N N . SER A 1 221 ? 10.068 6.996 6.029 1.00 92.00 221 SER A N 1
ATOM 1688 C CA . SER A 1 221 ? 10.907 8.180 5.770 1.00 92.00 221 SER A CA 1
ATOM 1689 C C . SER A 1 221 ? 12.250 8.119 6.504 1.00 92.00 221 SER A C 1
ATOM 1691 O O . SER A 1 221 ? 13.052 9.048 6.465 1.00 92.00 221 SER A O 1
ATOM 1693 N N . THR A 1 222 ? 12.492 7.025 7.217 1.00 93.88 222 THR A N 1
ATOM 1694 C CA . THR A 1 222 ? 13.742 6.672 7.887 1.00 93.88 222 THR A CA 1
ATOM 1695 C C . THR A 1 222 ? 13.940 5.179 7.676 1.00 93.88 222 THR A C 1
ATOM 1697 O O . THR A 1 222 ? 12.967 4.430 7.741 1.00 93.88 222 THR A O 1
ATOM 1700 N N . PHE A 1 223 ? 15.170 4.755 7.389 1.00 96.19 223 PHE A N 1
ATOM 1701 C CA . PHE A 1 223 ? 15.434 3.363 7.060 1.00 96.19 223 PHE A CA 1
ATOM 1702 C C . PHE A 1 223 ? 15.251 2.489 8.302 1.00 96.19 223 PHE A C 1
ATOM 1704 O O . PHE A 1 223 ? 15.975 2.637 9.291 1.00 96.19 223 PHE A O 1
ATOM 1711 N N . TYR A 1 224 ? 14.300 1.560 8.241 1.00 96.69 224 TYR A N 1
ATOM 1712 C CA . TYR A 1 224 ? 14.058 0.577 9.290 1.00 96.69 224 TYR A CA 1
ATOM 1713 C C . TYR A 1 224 ? 14.054 -0.826 8.690 1.00 96.69 224 TYR A C 1
ATOM 1715 O O . TYR A 1 224 ? 13.082 -1.242 8.065 1.00 96.69 224 TYR A O 1
ATOM 1723 N N . GLU A 1 225 ? 15.121 -1.583 8.942 1.00 96.56 225 GLU A N 1
ATOM 1724 C CA . GLU A 1 225 ? 15.243 -2.987 8.520 1.00 96.56 225 GLU A CA 1
ATOM 1725 C C . GLU A 1 225 ? 14.055 -3.835 9.000 1.00 96.56 225 GLU A C 1
ATOM 1727 O O . GLU A 1 225 ? 13.505 -4.629 8.244 1.00 96.56 225 GLU A O 1
ATOM 1732 N N . SER A 1 226 ? 13.550 -3.563 10.207 1.00 95.88 226 SER A N 1
ATOM 1733 C CA . SER A 1 226 ? 12.384 -4.259 10.755 1.00 95.88 226 SER A CA 1
ATOM 1734 C C . SER A 1 226 ? 11.103 -4.079 9.937 1.00 95.88 226 SER A C 1
ATOM 1736 O O . SER A 1 226 ? 10.207 -4.911 10.057 1.00 95.88 226 SER A O 1
ATOM 1738 N N . LEU A 1 227 ? 10.965 -3.009 9.145 1.00 96.44 227 LEU A N 1
ATOM 1739 C CA . LEU A 1 227 ? 9.825 -2.843 8.238 1.00 96.44 227 LEU A CA 1
ATOM 1740 C C . LEU A 1 227 ? 10.013 -3.640 6.945 1.00 96.44 227 LEU A C 1
ATOM 1742 O O . LEU A 1 227 ? 9.026 -4.135 6.406 1.00 96.44 227 LEU A O 1
ATOM 1746 N N . ILE A 1 228 ? 11.256 -3.810 6.485 1.00 97.56 228 ILE A N 1
ATOM 1747 C CA . ILE A 1 228 ? 11.582 -4.664 5.336 1.00 97.56 228 ILE A CA 1
ATOM 1748 C C . ILE A 1 228 ? 11.250 -6.124 5.670 1.00 97.56 228 ILE A C 1
ATOM 1750 O O . ILE A 1 228 ? 10.589 -6.789 4.877 1.00 97.56 228 ILE A O 1
ATOM 1754 N N . ASP A 1 229 ? 11.584 -6.581 6.881 1.00 95.25 229 ASP A N 1
ATOM 1755 C CA . ASP A 1 229 ? 11.254 -7.930 7.376 1.00 95.25 229 ASP A CA 1
ATOM 1756 C C . ASP A 1 229 ? 9.742 -8.221 7.442 1.00 95.25 229 ASP A C 1
ATOM 1758 O O . ASP A 1 229 ? 9.325 -9.375 7.546 1.00 95.25 229 ASP A O 1
ATOM 1762 N N . GLN A 1 230 ? 8.913 -7.175 7.431 1.00 94.75 230 GLN A N 1
ATOM 1763 C CA . GLN A 1 230 ? 7.454 -7.260 7.518 1.00 94.75 230 GLN A CA 1
ATOM 1764 C C . GLN A 1 230 ? 6.757 -7.051 6.167 1.00 94.75 230 GLN A C 1
ATOM 1766 O O . GLN A 1 230 ? 5.526 -7.060 6.126 1.00 94.75 230 GLN A O 1
ATOM 1771 N N . CYS A 1 231 ? 7.501 -6.826 5.081 1.00 97.81 231 CYS A N 1
ATOM 1772 C CA . CYS A 1 231 ? 6.931 -6.621 3.752 1.00 97.81 231 CYS A CA 1
ATOM 1773 C C . CYS A 1 231 ? 7.166 -7.822 2.831 1.00 97.81 231 CYS A C 1
ATOM 1775 O O . CYS A 1 231 ? 8.098 -8.597 3.016 1.00 97.81 231 CYS A O 1
ATOM 1777 N N . ASP A 1 232 ? 6.323 -7.959 1.810 1.00 98.50 232 ASP A N 1
ATOM 1778 C CA . ASP A 1 232 ? 6.503 -8.938 0.733 1.00 98.50 232 ASP A CA 1
ATOM 1779 C C . ASP A 1 232 ? 7.203 -8.302 -0.475 1.00 98.50 232 ASP A C 1
ATOM 1781 O O . ASP A 1 232 ? 7.951 -8.953 -1.214 1.00 98.50 232 ASP A O 1
ATOM 1785 N N . ILE A 1 233 ? 6.940 -7.008 -0.686 1.00 98.69 233 ILE A N 1
ATOM 1786 C CA . ILE A 1 233 ? 7.446 -6.222 -1.805 1.00 98.69 233 ILE A CA 1
ATOM 1787 C C . ILE A 1 233 ? 8.033 -4.916 -1.272 1.00 98.69 233 ILE A C 1
ATOM 1789 O O . ILE A 1 233 ? 7.329 -4.122 -0.651 1.00 98.69 233 ILE A O 1
ATOM 1793 N N . LEU A 1 234 ? 9.300 -4.662 -1.582 1.00 98.56 234 LEU A N 1
ATOM 1794 C CA . LEU A 1 234 ? 9.966 -3.389 -1.336 1.00 98.56 234 LEU A CA 1
ATOM 1795 C C . LEU A 1 234 ? 9.970 -2.563 -2.625 1.00 98.56 234 LEU A C 1
ATOM 1797 O O . LEU A 1 234 ? 10.460 -3.022 -3.658 1.00 98.56 234 LEU A O 1
ATOM 1801 N N . VAL A 1 235 ? 9.443 -1.345 -2.565 1.00 97.19 235 VAL A N 1
ATOM 1802 C CA . VAL A 1 235 ? 9.521 -0.356 -3.643 1.00 97.19 235 VAL A CA 1
ATOM 1803 C C . VAL A 1 235 ? 10.544 0.691 -3.237 1.00 97.19 235 VAL A C 1
ATOM 1805 O O . VAL A 1 235 ? 10.374 1.347 -2.212 1.00 97.19 235 VAL A O 1
ATOM 1808 N N . ILE A 1 236 ? 11.592 0.845 -4.040 1.00 95.06 236 ILE A N 1
ATOM 1809 C CA . ILE A 1 236 ? 12.604 1.882 -3.845 1.00 95.06 236 ILE A CA 1
ATOM 1810 C C . ILE A 1 236 ? 12.507 2.865 -4.996 1.00 95.06 236 ILE A C 1
ATOM 1812 O O . ILE A 1 236 ? 12.670 2.506 -6.167 1.00 95.06 236 ILE A O 1
ATOM 1816 N N . GLU A 1 237 ? 12.269 4.113 -4.632 1.00 86.38 237 GLU A N 1
ATOM 1817 C CA . GLU A 1 237 ? 12.428 5.242 -5.527 1.00 86.38 237 GLU A CA 1
ATOM 1818 C C . GLU A 1 237 ? 13.850 5.790 -5.433 1.00 86.38 237 GLU A C 1
ATOM 1820 O O . GLU A 1 237 ? 14.490 5.754 -4.380 1.00 86.38 237 GLU A O 1
ATOM 1825 N N . ASP A 1 238 ? 14.339 6.336 -6.539 1.00 88.81 238 ASP A N 1
ATOM 1826 C CA . ASP A 1 238 ? 15.505 7.196 -6.505 1.00 88.81 238 ASP A CA 1
ATOM 1827 C C . ASP A 1 238 ? 15.337 8.401 -5.558 1.00 88.81 238 ASP A C 1
ATOM 1829 O O . ASP A 1 238 ? 14.235 8.898 -5.309 1.00 88.81 238 ASP A O 1
ATOM 1833 N N . GLY A 1 239 ? 16.458 8.904 -5.047 1.00 89.25 239 GLY A N 1
ATOM 1834 C CA . GLY A 1 239 ? 16.474 9.964 -4.049 1.00 89.25 239 GLY A CA 1
ATOM 1835 C C . GLY A 1 239 ? 17.633 10.928 -4.242 1.00 89.25 239 GLY A C 1
ATOM 1836 O O . GLY A 1 239 ? 17.997 11.301 -5.351 1.00 89.25 239 GLY A O 1
ATOM 1837 N N . SER A 1 240 ? 18.201 11.384 -3.134 1.00 91.44 240 SER A N 1
ATOM 1838 C CA . SER A 1 240 ? 19.311 12.343 -3.115 1.00 91.44 240 SER A CA 1
ATOM 1839 C C . SER A 1 240 ? 20.381 12.009 -2.074 1.00 91.44 240 SER A C 1
ATOM 1841 O O . SER A 1 240 ? 21.440 12.643 -2.043 1.00 91.44 240 SER A O 1
ATOM 1843 N N . LEU A 1 241 ? 20.137 10.999 -1.235 1.00 94.25 241 LEU A N 1
ATOM 1844 C CA . LEU A 1 241 ? 21.054 10.522 -0.208 1.00 94.25 241 LEU A CA 1
ATOM 1845 C C . LEU A 1 241 ? 21.470 9.087 -0.511 1.00 94.25 241 LEU A C 1
ATOM 1847 O O . LEU A 1 241 ? 20.645 8.196 -0.654 1.00 94.25 241 LEU A O 1
ATOM 1851 N N . ASN A 1 242 ? 22.771 8.839 -0.570 1.00 95.31 242 ASN A N 1
ATOM 1852 C CA . ASN A 1 242 ? 23.283 7.504 -0.856 1.00 95.31 242 ASN A CA 1
ATOM 1853 C C . ASN A 1 242 ? 22.926 6.505 0.248 1.00 95.31 242 ASN A C 1
ATOM 1855 O O . ASN A 1 242 ? 23.101 6.806 1.429 1.00 95.31 242 ASN A O 1
ATOM 1859 N N . TYR A 1 243 ? 22.524 5.300 -0.156 1.00 96.81 243 TYR A N 1
ATOM 1860 C CA . TYR A 1 243 ? 22.448 4.156 0.746 1.00 96.81 243 TYR A CA 1
ATOM 1861 C C . TYR A 1 243 ? 23.828 3.815 1.307 1.00 96.81 243 TYR A C 1
ATOM 1863 O O . TYR A 1 243 ? 24.853 3.848 0.615 1.00 96.81 243 TYR A O 1
ATOM 1871 N N . THR A 1 244 ? 23.844 3.463 2.581 1.00 97.62 244 THR A N 1
ATOM 1872 C CA . THR A 1 244 ? 24.983 2.854 3.254 1.00 97.62 244 THR A CA 1
ATOM 1873 C C . THR A 1 244 ? 25.143 1.401 2.815 1.00 97.62 244 THR A C 1
ATOM 1875 O O . THR A 1 244 ? 24.204 0.749 2.359 1.00 97.62 244 THR A O 1
ATOM 1878 N N . THR A 1 245 ? 26.342 0.846 2.996 1.00 97.94 245 THR A N 1
ATOM 1879 C CA . THR A 1 245 ? 26.583 -0.574 2.709 1.00 97.94 245 THR A CA 1
ATOM 1880 C C . THR A 1 245 ? 25.643 -1.485 3.498 1.00 97.94 245 THR A C 1
ATOM 1882 O O . THR A 1 245 ? 25.122 -2.428 2.921 1.00 97.94 245 THR A O 1
ATOM 1885 N N . SER A 1 246 ? 25.385 -1.184 4.776 1.00 98.19 246 SER A N 1
ATOM 1886 C CA . SER A 1 246 ? 24.495 -1.984 5.627 1.00 98.19 246 SER A CA 1
ATOM 1887 C C . SER A 1 246 ? 23.048 -1.985 5.144 1.00 98.19 246 SER A C 1
ATOM 1889 O O . SER A 1 246 ? 22.401 -3.023 5.194 1.00 98.19 246 SER A O 1
ATOM 1891 N N . GLU A 1 247 ? 22.546 -0.854 4.646 1.00 98.44 247 GLU A N 1
ATOM 1892 C CA . GLU A 1 247 ? 21.187 -0.782 4.094 1.00 98.44 247 GLU A CA 1
ATOM 1893 C C . GLU A 1 247 ? 21.076 -1.624 2.817 1.00 98.44 247 GLU A C 1
ATOM 1895 O O . GLU A 1 247 ? 20.137 -2.401 2.668 1.00 98.44 247 GLU A O 1
ATOM 1900 N N . ILE A 1 248 ? 22.076 -1.550 1.930 1.00 98.56 248 ILE A N 1
ATOM 1901 C CA . ILE A 1 248 ? 22.115 -2.385 0.718 1.00 98.56 248 ILE A CA 1
ATOM 1902 C C . ILE A 1 248 ? 22.249 -3.874 1.078 1.00 98.56 248 ILE A C 1
ATOM 1904 O O . ILE A 1 248 ? 21.631 -4.708 0.423 1.00 98.56 248 ILE A O 1
ATOM 1908 N N . ASP A 1 249 ? 23.025 -4.221 2.110 1.00 98.56 249 ASP A N 1
ATOM 1909 C CA . ASP A 1 249 ? 23.158 -5.604 2.590 1.00 98.56 249 ASP A CA 1
ATOM 1910 C C . ASP A 1 249 ? 21.817 -6.148 3.120 1.00 98.56 249 ASP A C 1
ATOM 1912 O O . ASP A 1 249 ? 21.461 -7.287 2.817 1.00 98.56 249 ASP A O 1
ATOM 1916 N N . ALA A 1 250 ? 21.044 -5.330 3.846 1.00 98.50 250 ALA A N 1
ATOM 1917 C CA . ALA A 1 250 ? 19.705 -5.694 4.314 1.00 98.50 250 ALA A CA 1
ATOM 1918 C C . ALA A 1 250 ? 18.729 -5.914 3.144 1.00 98.50 250 ALA A C 1
ATOM 1920 O O . ALA A 1 250 ? 18.045 -6.937 3.089 1.00 98.50 250 ALA A O 1
ATOM 1921 N N . ILE A 1 251 ? 18.724 -5.008 2.157 1.00 98.69 251 ILE A N 1
ATOM 1922 C CA . ILE A 1 251 ? 17.906 -5.143 0.939 1.00 98.69 251 ILE A CA 1
ATOM 1923 C C . ILE A 1 251 ? 18.298 -6.404 0.154 1.00 98.69 251 ILE A C 1
ATOM 1925 O O . ILE A 1 251 ? 17.436 -7.139 -0.329 1.00 98.69 251 ILE A O 1
ATOM 1929 N N . GLU A 1 252 ? 19.596 -6.686 0.027 1.00 98.62 252 GLU A N 1
ATOM 1930 C CA . GLU A 1 252 ? 20.077 -7.900 -0.631 1.00 98.62 252 GLU A CA 1
ATOM 1931 C C . GLU A 1 252 ? 19.642 -9.170 0.106 1.00 98.62 252 GLU A C 1
ATOM 1933 O O . GLU A 1 252 ? 19.227 -10.122 -0.559 1.00 98.62 252 GLU A O 1
ATOM 1938 N N . SER A 1 253 ? 19.709 -9.199 1.443 1.00 98.44 253 SER A N 1
ATOM 1939 C CA . SER A 1 253 ? 19.227 -10.347 2.224 1.00 98.44 253 SER A CA 1
ATOM 1940 C C . SER A 1 253 ? 17.738 -10.566 1.992 1.00 98.44 253 SER A C 1
ATOM 1942 O O . SER A 1 253 ? 17.353 -11.656 1.581 1.00 98.44 253 SER A O 1
ATOM 1944 N N . PHE A 1 254 ? 16.927 -9.513 2.127 1.00 98.69 254 PHE A N 1
ATOM 1945 C CA . PHE A 1 254 ? 15.486 -9.558 1.884 1.00 98.69 254 PHE A CA 1
ATOM 1946 C C . PHE A 1 254 ? 15.143 -10.188 0.527 1.00 98.69 254 PHE A C 1
ATOM 1948 O O . PHE A 1 254 ? 14.365 -11.141 0.456 1.00 98.69 254 PHE A O 1
ATOM 1955 N N . VAL A 1 255 ? 15.773 -9.718 -0.556 1.00 98.69 255 VAL A N 1
ATOM 1956 C CA . VAL A 1 255 ? 15.545 -10.284 -1.894 1.00 98.69 255 VAL A CA 1
ATOM 1957 C C . VAL A 1 255 ? 16.040 -11.727 -1.974 1.00 98.69 255 VAL A C 1
ATOM 1959 O O . VAL A 1 255 ? 15.355 -12.596 -2.513 1.00 98.69 255 VAL A O 1
ATOM 1962 N N . ASN A 1 256 ? 17.226 -12.021 -1.439 1.00 98.44 256 ASN A N 1
ATOM 1963 C CA . ASN A 1 256 ? 17.769 -13.374 -1.486 1.00 98.44 256 ASN A CA 1
ATOM 1964 C C . ASN A 1 256 ? 16.914 -14.383 -0.706 1.00 98.44 256 ASN A C 1
ATOM 1966 O O . ASN A 1 256 ? 16.892 -15.551 -1.103 1.00 98.44 256 ASN A O 1
ATOM 1970 N N . ASP A 1 257 ? 16.204 -13.936 0.328 1.00 98.12 257 ASP A N 1
ATOM 1971 C CA . ASP A 1 257 ? 15.357 -14.749 1.201 1.00 98.12 257 ASP A CA 1
ATOM 1972 C C . ASP A 1 257 ? 13.913 -14.908 0.681 1.00 98.12 257 ASP A C 1
ATOM 1974 O O . ASP A 1 257 ? 13.133 -15.679 1.240 1.00 98.12 257 ASP A O 1
ATOM 1978 N N . GLY A 1 258 ? 13.570 -14.268 -0.444 1.00 97.94 258 GLY A N 1
ATOM 1979 C CA . GLY A 1 258 ? 12.286 -14.449 -1.137 1.00 97.94 258 GLY A CA 1
ATOM 1980 C C . GLY A 1 258 ? 11.490 -13.168 -1.366 1.00 97.94 258 GLY A C 1
ATOM 1981 O O . GLY A 1 258 ? 10.498 -13.202 -2.096 1.00 97.94 258 GLY A O 1
ATOM 1982 N N . GLY A 1 259 ? 11.939 -12.049 -0.798 1.00 98.44 259 GLY A N 1
ATOM 1983 C CA . GLY A 1 259 ? 11.352 -10.734 -1.006 1.00 98.44 259 GLY A CA 1
ATOM 1984 C C . GLY A 1 259 ? 11.393 -10.290 -2.467 1.00 98.44 259 GLY A C 1
ATOM 1985 O O . GLY A 1 259 ? 12.280 -10.669 -3.243 1.00 98.44 259 GLY A O 1
ATOM 1986 N N . SER A 1 260 ? 10.416 -9.480 -2.867 1.00 98.62 260 SER A N 1
ATOM 1987 C CA . SER A 1 260 ? 10.389 -8.877 -4.202 1.00 98.62 260 SER A CA 1
ATOM 1988 C C . SER A 1 260 ? 10.797 -7.411 -4.146 1.00 98.62 260 SER A C 1
ATOM 1990 O O . SER A 1 260 ? 10.353 -6.670 -3.279 1.00 98.62 260 SER A O 1
ATOM 1992 N N . LEU A 1 261 ? 11.626 -6.979 -5.089 1.00 98.75 261 LEU A N 1
ATOM 1993 C CA . LEU A 1 261 ? 12.130 -5.613 -5.168 1.00 98.75 261 LEU A CA 1
ATOM 1994 C C . LEU A 1 261 ? 11.645 -4.943 -6.451 1.00 98.75 261 LEU A C 1
ATOM 1996 O O . LEU A 1 261 ? 11.821 -5.481 -7.545 1.00 98.75 261 LEU A O 1
ATOM 2000 N N . PHE A 1 262 ? 11.076 -3.750 -6.320 1.00 98.00 262 PHE A N 1
ATOM 2001 C CA . PHE A 1 262 ? 10.744 -2.887 -7.442 1.00 98.00 262 PHE A CA 1
ATOM 2002 C C . PHE A 1 2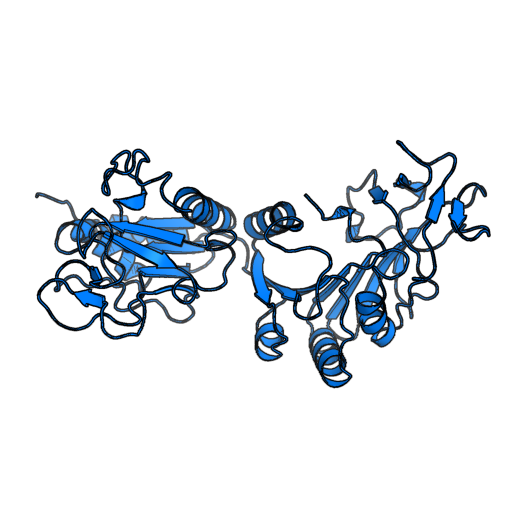62 ? 11.532 -1.581 -7.338 1.00 98.00 262 PHE A C 1
ATOM 2004 O O . PHE A 1 262 ? 11.309 -0.775 -6.440 1.00 98.00 262 PHE A O 1
ATOM 2011 N N . LEU A 1 263 ? 12.484 -1.400 -8.249 1.00 96.88 263 LEU A N 1
ATOM 2012 C CA . LEU A 1 263 ? 13.333 -0.218 -8.331 1.00 96.88 263 LEU A CA 1
ATOM 2013 C C . LEU A 1 263 ? 12.799 0.746 -9.392 1.00 96.88 263 LEU A C 1
ATOM 2015 O O . LEU A 1 263 ? 12.491 0.344 -10.521 1.00 96.88 263 LEU A O 1
ATOM 2019 N N . LEU A 1 264 ? 12.750 2.022 -9.032 1.00 94.06 264 LEU A N 1
ATOM 2020 C CA . LEU A 1 264 ? 12.326 3.121 -9.888 1.00 94.06 264 LEU A CA 1
ATOM 2021 C C . LEU A 1 264 ? 13.472 4.129 -10.000 1.00 94.06 264 LEU A C 1
ATOM 2023 O O . LEU A 1 264 ? 13.690 4.941 -9.103 1.00 94.06 264 LEU A O 1
ATOM 2027 N N . GLY A 1 265 ? 14.224 4.040 -11.094 1.00 92.12 265 GLY A N 1
ATOM 2028 C CA . GLY A 1 265 ? 15.286 4.978 -11.444 1.00 92.12 265 GLY A CA 1
ATOM 2029 C C . GLY A 1 265 ? 14.853 5.938 -12.544 1.00 92.12 265 GLY A C 1
ATOM 2030 O O . GLY A 1 265 ? 13.736 5.878 -13.051 1.00 92.12 265 GLY A O 1
ATOM 2031 N N . GLY A 1 266 ? 15.756 6.825 -12.934 1.00 90.19 266 GLY A N 1
ATOM 2032 C CA . GLY A 1 266 ? 15.519 7.815 -13.971 1.00 90.19 266 GLY A CA 1
ATOM 2033 C C . GLY A 1 266 ? 16.818 8.356 -14.549 1.00 90.19 266 GLY A C 1
ATOM 2034 O O . GLY A 1 266 ? 17.920 7.930 -14.199 1.00 90.19 266 GLY A O 1
ATOM 2035 N N . ALA A 1 267 ? 16.688 9.311 -15.462 1.00 91.25 267 ALA A N 1
ATOM 2036 C CA . ALA A 1 267 ? 17.836 9.939 -16.090 1.00 91.25 267 ALA A CA 1
ATOM 2037 C C . ALA A 1 267 ? 18.647 10.838 -15.153 1.00 91.25 267 ALA A C 1
ATOM 2039 O O . ALA A 1 267 ? 18.135 11.451 -14.213 1.00 91.25 267 ALA A O 1
ATOM 2040 N N . ASN A 1 268 ? 19.913 11.033 -15.523 1.00 88.88 268 ASN A N 1
ATOM 2041 C CA . ASN A 1 268 ? 20.839 11.926 -14.831 1.00 88.88 268 ASN A CA 1
ATOM 2042 C C . ASN A 1 268 ? 20.957 11.576 -13.332 1.00 88.88 268 ASN A C 1
ATOM 2044 O O . ASN A 1 268 ? 20.992 10.418 -12.930 1.00 88.88 268 ASN A O 1
ATOM 2048 N N . ASN A 1 269 ? 20.984 12.595 -12.476 1.00 87.75 269 ASN A N 1
ATOM 2049 C CA . ASN A 1 269 ? 21.051 12.427 -11.033 1.00 87.75 269 ASN A CA 1
ATOM 2050 C C . ASN A 1 269 ? 19.784 11.829 -10.397 1.00 87.75 269 ASN A C 1
ATOM 2052 O O . ASN A 1 269 ? 19.815 11.625 -9.194 1.00 87.75 269 ASN A O 1
ATOM 2056 N N . LEU A 1 270 ? 18.719 11.578 -11.170 1.00 87.38 270 LEU A N 1
ATOM 2057 C CA . LEU A 1 270 ? 17.434 11.036 -10.703 1.00 87.38 270 LEU A CA 1
ATOM 2058 C C . LEU A 1 270 ? 17.353 9.509 -10.875 1.00 87.38 270 LEU A C 1
ATOM 2060 O O . LEU A 1 270 ? 16.270 8.942 -11.012 1.00 87.38 270 LEU A O 1
ATOM 2064 N N . GLY A 1 271 ? 18.509 8.848 -10.920 1.00 89.44 271 GLY A N 1
ATOM 2065 C CA . GLY A 1 271 ? 18.628 7.396 -10.950 1.00 89.44 271 GLY A CA 1
ATOM 2066 C C . GLY A 1 271 ? 19.833 6.851 -10.191 1.00 89.44 271 GLY A C 1
ATOM 2067 O O . GLY A 1 271 ? 20.149 5.676 -10.342 1.00 89.44 271 GLY A O 1
ATOM 2068 N N . ILE A 1 272 ? 20.552 7.686 -9.435 1.00 92.69 272 ILE A N 1
ATOM 2069 C CA . ILE A 1 272 ? 21.815 7.297 -8.796 1.00 92.69 272 ILE A CA 1
ATOM 2070 C C . ILE A 1 272 ? 21.572 6.320 -7.644 1.00 92.69 272 ILE A C 1
ATOM 2072 O O . ILE A 1 272 ? 22.260 5.307 -7.551 1.00 92.69 272 ILE A O 1
ATOM 2076 N N . GLN A 1 273 ? 20.623 6.603 -6.758 1.00 94.19 273 GLN A N 1
ATOM 2077 C CA . GLN A 1 273 ? 20.345 5.796 -5.572 1.00 94.19 273 GLN A CA 1
ATOM 2078 C C . GLN A 1 273 ? 19.671 4.473 -5.946 1.00 94.19 273 GLN A C 1
ATOM 2080 O O . GLN A 1 273 ? 20.066 3.426 -5.429 1.00 94.19 273 GLN A O 1
ATOM 2085 N N . ALA A 1 274 ? 18.731 4.494 -6.895 1.00 94.44 274 ALA A N 1
ATOM 2086 C CA . ALA A 1 274 ? 18.134 3.270 -7.425 1.00 94.44 274 ALA A CA 1
ATOM 2087 C C . ALA A 1 274 ? 19.191 2.390 -8.121 1.00 94.44 274 ALA A C 1
ATOM 2089 O O . ALA A 1 274 ? 19.236 1.179 -7.895 1.00 94.44 274 ALA A O 1
ATOM 2090 N N . ASP A 1 275 ? 20.097 2.990 -8.904 1.00 95.19 275 ASP A N 1
ATOM 2091 C CA . ASP A 1 275 ? 21.204 2.282 -9.559 1.00 95.19 275 ASP A CA 1
ATOM 2092 C C . ASP A 1 275 ? 22.240 1.742 -8.561 1.00 95.19 275 ASP A C 1
ATOM 2094 O O . ASP A 1 275 ? 22.755 0.641 -8.738 1.00 95.19 275 ASP A O 1
ATOM 2098 N N . MET A 1 276 ? 22.513 2.443 -7.455 1.00 95.62 276 MET A N 1
ATOM 2099 C CA . MET A 1 276 ? 23.366 1.917 -6.380 1.00 95.62 276 MET A CA 1
ATOM 2100 C C . MET A 1 276 ? 22.834 0.591 -5.820 1.00 95.62 276 MET A C 1
ATOM 2102 O O . MET A 1 276 ? 23.615 -0.339 -5.601 1.00 95.62 276 MET A O 1
ATOM 2106 N N . VAL A 1 277 ? 21.517 0.493 -5.608 1.00 97.44 277 VAL A N 1
ATOM 2107 C CA . VAL A 1 277 ? 20.871 -0.749 -5.162 1.00 97.44 277 VAL A CA 1
ATOM 2108 C C . VAL A 1 277 ? 20.842 -1.777 -6.297 1.00 97.44 277 VAL A C 1
ATOM 2110 O O . VAL A 1 277 ? 21.235 -2.924 -6.092 1.00 97.44 277 VAL A O 1
ATOM 2113 N N . GLY A 1 278 ? 20.451 -1.382 -7.512 1.00 97.44 278 GLY A N 1
ATOM 2114 C CA . GLY A 1 278 ? 20.406 -2.262 -8.685 1.00 97.44 278 GLY A CA 1
ATOM 2115 C C . GLY A 1 278 ? 21.751 -2.918 -9.012 1.00 97.44 278 GLY A C 1
ATOM 2116 O O . GLY A 1 278 ? 21.808 -4.125 -9.283 1.00 97.44 278 GLY A O 1
ATOM 2117 N N . ASN A 1 279 ? 22.848 -2.169 -8.876 1.00 97.25 279 ASN A N 1
ATOM 2118 C CA . ASN A 1 279 ? 24.208 -2.639 -9.126 1.00 97.25 279 ASN A CA 1
ATOM 2119 C C . ASN A 1 279 ? 24.617 -3.790 -8.207 1.00 97.25 279 ASN A C 1
ATOM 2121 O O . ASN A 1 279 ? 25.364 -4.675 -8.636 1.00 97.25 279 ASN A O 1
ATOM 2125 N N . ARG A 1 280 ? 24.083 -3.854 -6.976 1.00 97.94 280 ARG A N 1
ATOM 2126 C CA . ARG A 1 280 ? 24.287 -5.013 -6.088 1.00 97.94 280 ARG A CA 1
ATOM 2127 C C . ARG A 1 280 ? 23.836 -6.313 -6.749 1.00 97.94 280 ARG A C 1
ATOM 2129 O O . ARG A 1 280 ? 24.452 -7.359 -6.566 1.00 97.94 280 ARG A O 1
ATOM 2136 N N . PHE A 1 281 ? 22.806 -6.226 -7.579 1.00 98.19 281 PHE A N 1
ATOM 2137 C CA . PHE A 1 281 ? 22.230 -7.340 -8.313 1.00 98.19 281 PHE A CA 1
ATOM 2138 C C . PHE A 1 281 ? 22.727 -7.421 -9.765 1.00 98.19 281 PHE A C 1
ATOM 2140 O O . PHE A 1 281 ? 22.220 -8.238 -10.535 1.00 98.19 281 PHE A O 1
ATOM 2147 N N . GLY A 1 282 ? 23.723 -6.623 -10.159 1.00 97.81 282 GLY A N 1
ATOM 2148 C CA . GLY A 1 282 ? 24.278 -6.597 -11.516 1.00 97.81 282 GLY A CA 1
ATOM 2149 C C . GLY A 1 282 ? 23.386 -5.925 -12.567 1.00 97.81 282 GLY A C 1
ATOM 2150 O O . GLY A 1 282 ? 23.645 -6.095 -13.762 1.00 97.81 282 GLY A O 1
ATOM 2151 N N . LEU A 1 283 ? 22.348 -5.204 -12.131 1.00 98.06 283 LEU A N 1
ATOM 2152 C CA . LEU A 1 283 ? 21.542 -4.316 -12.966 1.00 98.06 283 LEU A CA 1
ATOM 2153 C C . LEU A 1 283 ? 22.201 -2.931 -12.933 1.00 98.06 283 LEU A C 1
ATOM 2155 O O . LEU A 1 283 ? 22.154 -2.271 -11.904 1.00 98.06 283 LEU A O 1
ATOM 2159 N N . ASP A 1 284 ? 22.833 -2.539 -14.034 1.00 96.25 284 ASP A N 1
ATOM 2160 C CA . ASP A 1 284 ? 23.633 -1.312 -14.147 1.00 96.25 284 ASP A CA 1
ATOM 2161 C C . ASP A 1 284 ? 22.951 -0.365 -15.135 1.00 96.25 284 ASP A C 1
ATOM 2163 O O . ASP A 1 284 ? 22.773 -0.714 -16.312 1.00 96.25 284 ASP A O 1
ATOM 2167 N N . MET A 1 285 ? 22.526 0.798 -14.654 1.00 94.31 285 MET A N 1
ATOM 2168 C CA . MET A 1 285 ? 21.820 1.818 -15.415 1.00 94.31 285 MET A CA 1
ATOM 2169 C C . MET A 1 285 ? 22.756 2.958 -15.821 1.00 94.31 285 MET A C 1
ATOM 2171 O O . MET A 1 285 ? 23.509 3.507 -15.023 1.00 94.31 285 MET A O 1
ATOM 2175 N N . ASN A 1 286 ? 22.642 3.414 -17.069 1.00 91.56 286 ASN A N 1
ATOM 2176 C CA . ASN A 1 286 ? 23.298 4.643 -17.491 1.00 91.56 286 ASN A CA 1
ATOM 2177 C C . ASN A 1 286 ? 22.542 5.873 -16.966 1.00 91.56 286 ASN A C 1
ATOM 2179 O O . ASN A 1 286 ? 21.656 6.404 -17.633 1.00 91.56 286 ASN A O 1
ATOM 2183 N N . ASN A 1 287 ? 22.950 6.371 -15.805 1.00 83.12 287 ASN A N 1
ATOM 2184 C CA . ASN A 1 287 ? 22.400 7.568 -15.169 1.00 83.12 287 ASN A CA 1
ATOM 2185 C C . ASN A 1 287 ? 23.122 8.874 -15.576 1.00 83.12 287 ASN A C 1
ATOM 2187 O O . ASN A 1 287 ? 23.081 9.867 -14.856 1.00 83.12 287 ASN A O 1
ATOM 2191 N N . THR A 1 288 ? 23.805 8.915 -16.727 1.00 85.25 288 THR A N 1
ATOM 2192 C CA . THR A 1 288 ? 24.538 10.123 -17.177 1.00 85.25 288 THR A CA 1
ATOM 2193 C C . THR A 1 288 ? 23.800 10.967 -18.220 1.00 85.25 288 THR A C 1
ATOM 2195 O O . THR A 1 288 ? 24.266 12.052 -18.570 1.00 85.25 288 THR A O 1
ATOM 2198 N N . GLY A 1 289 ? 22.651 10.492 -18.703 1.00 90.62 289 GLY A N 1
ATOM 2199 C CA . GLY A 1 289 ? 21.823 11.166 -19.701 1.00 90.62 289 GLY A CA 1
ATOM 2200 C C . GLY A 1 289 ? 20.409 10.589 -19.749 1.00 90.62 289 GLY A C 1
ATOM 2201 O O . GLY A 1 289 ? 20.033 9.790 -18.894 1.00 90.62 289 GLY A O 1
ATOM 2202 N N . TYR A 1 290 ? 19.640 10.997 -20.759 1.00 95.00 290 TYR A N 1
ATOM 2203 C CA . TYR A 1 290 ? 18.309 10.461 -21.064 1.00 95.00 290 TYR A CA 1
ATOM 2204 C C . TYR A 1 290 ? 18.214 10.045 -22.531 1.00 95.00 290 TYR A C 1
ATOM 2206 O O . TYR A 1 290 ? 19.021 10.480 -23.358 1.00 95.00 290 TYR A O 1
ATOM 2214 N N . LEU A 1 291 ? 17.227 9.208 -22.828 1.00 95.81 291 LEU A N 1
ATOM 2215 C CA . LEU A 1 291 ? 16.876 8.764 -24.168 1.00 95.81 291 LEU A CA 1
ATOM 2216 C C . LEU A 1 291 ? 16.026 9.810 -24.898 1.00 95.81 291 LEU A C 1
ATOM 2218 O O . LEU A 1 291 ? 15.142 10.440 -24.315 1.00 95.81 291 LEU A O 1
ATOM 2222 N N . GLU A 1 292 ? 16.273 9.946 -26.195 1.00 96.56 292 GLU A N 1
ATOM 2223 C CA . GLU A 1 292 ? 15.474 10.718 -27.138 1.00 96.56 292 GLU A CA 1
ATOM 2224 C C . GLU A 1 292 ? 15.205 9.878 -28.383 1.00 96.56 292 GLU A C 1
ATOM 2226 O O . GLU A 1 292 ? 16.137 9.329 -28.960 1.00 96.56 292 GLU A O 1
ATOM 2231 N N . ASP A 1 293 ? 13.955 9.830 -28.821 1.00 96.88 293 ASP A N 1
ATOM 2232 C CA . ASP A 1 293 ? 13.523 9.157 -30.037 1.00 96.88 293 ASP A CA 1
ATOM 2233 C C . ASP A 1 293 ? 12.807 10.140 -30.970 1.00 96.88 293 ASP A C 1
ATOM 2235 O O . ASP A 1 293 ? 11.928 10.901 -30.552 1.00 96.88 293 ASP A O 1
ATOM 2239 N N . THR A 1 294 ? 13.231 10.203 -32.231 1.00 95.06 294 THR A N 1
ATOM 2240 C CA . THR A 1 294 ? 12.759 11.248 -33.153 1.00 95.06 294 THR A CA 1
ATOM 2241 C C . THR A 1 294 ? 11.524 10.875 -33.963 1.00 95.06 294 THR A C 1
ATOM 2243 O O . THR A 1 294 ? 10.895 11.786 -34.510 1.00 95.06 294 THR A O 1
ATOM 2246 N N . ASP A 1 295 ? 11.145 9.600 -34.021 1.00 94.75 295 ASP A N 1
ATOM 2247 C CA . ASP A 1 295 ? 9.946 9.147 -34.734 1.00 94.75 295 ASP A CA 1
ATOM 2248 C C . ASP A 1 295 ? 9.018 8.238 -33.919 1.00 94.75 295 ASP A C 1
ATOM 2250 O O . ASP A 1 295 ? 7.831 8.198 -34.249 1.00 94.75 295 ASP A O 1
ATOM 2254 N N . ASP A 1 296 ? 9.468 7.695 -32.784 1.00 95.25 296 ASP A N 1
ATOM 2255 C CA . ASP A 1 296 ? 8.627 7.009 -31.795 1.00 95.25 296 ASP A CA 1
ATOM 2256 C C . ASP A 1 296 ? 8.329 7.890 -30.564 1.00 95.25 296 ASP A C 1
ATOM 2258 O O . ASP A 1 296 ? 8.527 7.516 -29.406 1.00 95.25 296 ASP A O 1
ATOM 2262 N N . SER A 1 297 ? 7.812 9.103 -30.797 1.00 94.44 297 SER A N 1
ATOM 2263 C CA . SER A 1 297 ? 7.443 10.045 -29.727 1.00 94.44 297 SER A CA 1
ATOM 2264 C C . SER A 1 297 ? 6.074 10.709 -29.909 1.00 94.44 297 SER A C 1
ATOM 2266 O O . SER A 1 297 ? 5.553 10.838 -31.017 1.00 94.44 297 SER A O 1
ATOM 2268 N N . VAL A 1 298 ? 5.452 11.141 -28.799 1.00 89.31 298 VAL A N 1
ATOM 2269 C CA . VAL A 1 298 ? 4.104 11.762 -28.826 1.00 89.31 298 VAL A CA 1
ATOM 2270 C C . VAL A 1 298 ? 4.149 13.290 -28.854 1.00 89.31 298 VAL A C 1
ATOM 2272 O O . VAL A 1 298 ? 3.391 13.923 -29.588 1.00 89.31 298 VAL A O 1
ATOM 2275 N N . VAL A 1 299 ? 4.988 13.897 -28.010 1.00 86.12 299 VAL A N 1
ATOM 2276 C CA . VAL A 1 299 ? 4.999 15.358 -27.782 1.00 86.12 299 VAL A CA 1
ATOM 2277 C C . VAL A 1 299 ? 6.391 15.945 -27.981 1.00 86.12 299 VAL A C 1
ATOM 2279 O O . VAL A 1 299 ? 6.546 16.986 -28.616 1.00 86.12 299 VAL A O 1
ATOM 2282 N N . ALA A 1 300 ? 7.402 15.275 -27.440 1.00 93.94 300 ALA A N 1
ATOM 2283 C CA . ALA A 1 300 ? 8.805 15.628 -27.561 1.00 93.94 300 ALA A CA 1
ATOM 2284 C C . ALA A 1 300 ? 9.620 14.342 -27.674 1.00 93.94 300 ALA A C 1
ATOM 2286 O O . ALA A 1 300 ? 9.170 13.303 -27.199 1.00 93.94 300 ALA A O 1
ATOM 2287 N N . SER A 1 301 ? 10.824 14.425 -28.234 1.00 95.81 301 SER A N 1
ATOM 2288 C CA . SER A 1 301 ? 11.676 13.257 -28.483 1.00 95.81 301 SER A CA 1
ATOM 2289 C C . SER A 1 301 ? 11.989 12.439 -27.227 1.00 95.81 301 SER A C 1
ATOM 2291 O O . SER A 1 301 ? 12.133 11.231 -27.288 1.00 95.81 301 SER A O 1
ATOM 2293 N N . HIS A 1 302 ? 12.036 13.061 -26.053 1.00 94.56 302 HIS A N 1
ATOM 2294 C CA . HIS A 1 302 ? 12.243 12.377 -24.770 1.00 94.56 302 HIS A CA 1
ATOM 2295 C C . HIS A 1 302 ? 10.954 11.820 -24.130 1.00 94.56 302 HIS A C 1
ATOM 2297 O O . HIS A 1 302 ? 10.975 11.400 -22.971 1.00 94.56 302 HIS A O 1
ATOM 2303 N N . TYR A 1 303 ? 9.825 11.887 -24.841 1.00 96.44 303 TYR A N 1
ATOM 2304 C CA . TYR A 1 303 ? 8.557 11.248 -24.494 1.00 96.44 303 TYR A CA 1
ATOM 2305 C C . TYR A 1 303 ? 8.337 10.087 -25.470 1.00 96.44 303 TYR A C 1
ATOM 2307 O O . TYR A 1 303 ? 7.675 10.244 -26.501 1.00 96.44 303 TYR A O 1
ATOM 2315 N N . ILE A 1 304 ? 8.954 8.951 -25.155 1.00 96.38 304 ILE A N 1
ATOM 2316 C CA . ILE A 1 304 ? 9.110 7.813 -26.068 1.00 96.38 304 ILE A CA 1
ATOM 2317 C C . ILE A 1 304 ? 7.933 6.850 -25.915 1.00 96.38 304 ILE A C 1
ATOM 2319 O O . ILE A 1 304 ? 7.511 6.550 -24.792 1.00 96.38 304 ILE A O 1
ATOM 2323 N N . VAL A 1 305 ? 7.426 6.364 -27.046 1.00 96.75 305 VAL A N 1
ATOM 2324 C CA . VAL A 1 305 ? 6.394 5.331 -27.134 1.00 96.75 305 VAL A CA 1
ATOM 2325 C C . VAL A 1 305 ? 7.042 4.013 -27.515 1.00 96.75 305 VAL A C 1
ATOM 2327 O O . VAL A 1 305 ? 7.801 3.938 -28.467 1.00 96.75 305 VAL A O 1
ATOM 2330 N N . TYR A 1 306 ? 6.674 2.959 -26.804 1.00 97.00 306 TYR A N 1
ATOM 2331 C CA . TYR A 1 306 ? 7.065 1.595 -27.116 1.00 97.00 306 TYR A CA 1
ATOM 2332 C C . TYR A 1 306 ? 5.814 0.791 -27.438 1.00 97.00 306 TYR A C 1
ATOM 2334 O O . TYR A 1 306 ? 4.787 0.918 -26.759 1.00 97.00 306 TYR A O 1
ATOM 2342 N N . ASP A 1 307 ? 5.902 -0.064 -28.446 1.00 96.62 307 ASP A N 1
ATOM 2343 C CA . ASP A 1 307 ? 4.833 -0.969 -28.832 1.00 96.62 307 ASP A CA 1
ATOM 2344 C C . ASP A 1 307 ? 5.251 -2.438 -28.696 1.00 96.62 307 ASP A C 1
ATOM 2346 O O . ASP A 1 307 ? 6.301 -2.787 -28.158 1.00 96.62 307 ASP A O 1
ATOM 2350 N N . THR A 1 308 ? 4.396 -3.342 -29.170 1.00 96.75 308 THR A N 1
ATOM 2351 C CA . THR A 1 308 ? 4.633 -4.787 -29.076 1.00 96.75 308 THR A CA 1
ATOM 2352 C C . THR A 1 308 ? 5.944 -5.269 -29.709 1.00 96.75 308 THR A C 1
ATOM 2354 O O . THR A 1 308 ? 6.403 -6.353 -29.360 1.00 96.75 308 THR A O 1
ATOM 2357 N N . SER A 1 309 ? 6.545 -4.506 -30.626 1.00 95.94 309 SER A N 1
ATOM 2358 C CA . SER A 1 309 ? 7.848 -4.816 -31.223 1.00 95.94 309 SER A CA 1
ATOM 2359 C C . SER A 1 309 ? 9.020 -4.548 -30.272 1.00 95.94 309 SER A C 1
ATOM 2361 O O . SER A 1 309 ? 10.053 -5.210 -30.381 1.00 95.94 309 SER A O 1
ATOM 2363 N N . ASN A 1 310 ? 8.831 -3.660 -29.293 1.00 97.56 310 ASN A N 1
ATOM 2364 C CA . ASN A 1 310 ? 9.793 -3.334 -28.240 1.00 97.56 310 ASN A CA 1
ATOM 2365 C C . ASN A 1 310 ? 9.708 -4.281 -27.032 1.00 97.56 310 ASN A C 1
ATOM 2367 O O . ASN A 1 310 ? 10.532 -4.190 -26.118 1.00 97.56 310 ASN A O 1
ATOM 2371 N N . PHE A 1 311 ? 8.692 -5.150 -26.975 1.00 98.00 311 PHE A N 1
ATOM 2372 C CA . PHE A 1 311 ? 8.400 -5.972 -25.801 1.00 98.00 311 PHE A CA 1
ATOM 2373 C C . PHE A 1 311 ? 8.905 -7.400 -25.951 1.00 98.00 311 PHE A C 1
ATOM 2375 O O . PHE A 1 311 ? 8.710 -8.071 -26.966 1.00 98.00 311 PHE A O 1
ATOM 2382 N N . VAL A 1 312 ? 9.486 -7.920 -24.874 1.00 97.56 312 VAL A N 1
ATOM 2383 C CA . VAL A 1 312 ? 9.796 -9.346 -24.777 1.00 97.56 312 VAL A CA 1
ATOM 2384 C C . VAL A 1 312 ? 8.534 -10.158 -24.461 1.00 97.56 312 VAL A C 1
ATOM 2386 O O . VAL A 1 312 ? 7.610 -9.700 -23.788 1.00 97.56 312 VAL A O 1
ATOM 2389 N N . SER A 1 313 ? 8.522 -11.432 -24.854 1.00 97.12 313 SER A N 1
ATOM 2390 C CA . SER A 1 313 ? 7.527 -12.392 -24.365 1.00 97.12 313 SER A CA 1
ATOM 2391 C C . SER A 1 313 ? 7.788 -12.736 -22.892 1.00 97.12 313 SER A C 1
ATOM 2393 O O . SER A 1 313 ? 8.573 -13.638 -22.593 1.00 97.12 313 SER A O 1
ATOM 2395 N N . HIS A 1 314 ? 7.104 -12.058 -21.972 1.00 97.69 314 HIS A N 1
ATOM 2396 C CA . HIS A 1 314 ? 7.197 -12.289 -20.528 1.00 97.69 314 HIS A CA 1
ATOM 2397 C C . HIS A 1 314 ? 5.827 -12.090 -19.849 1.00 97.69 314 HIS A C 1
ATOM 2399 O O . HIS A 1 314 ? 5.064 -11.246 -20.314 1.00 97.69 314 HIS A O 1
ATOM 2405 N N . PRO A 1 315 ? 5.498 -12.800 -18.745 1.00 97.00 315 PRO A N 1
ATOM 2406 C CA . PRO A 1 315 ? 4.210 -12.643 -18.058 1.00 97.00 315 PRO A CA 1
ATOM 2407 C C . PRO A 1 315 ? 3.871 -11.204 -17.646 1.00 97.00 315 PRO A C 1
ATOM 2409 O O . PRO A 1 315 ? 2.725 -10.797 -17.775 1.00 97.00 315 PRO A O 1
ATOM 2412 N N . ILE A 1 316 ? 4.869 -10.415 -17.225 1.00 96.88 316 ILE A N 1
ATOM 2413 C CA . ILE A 1 316 ? 4.694 -8.980 -16.902 1.00 96.88 316 ILE A CA 1
ATOM 2414 C C . ILE A 1 316 ? 4.178 -8.181 -18.110 1.00 96.88 316 ILE A C 1
ATOM 2416 O O . ILE A 1 316 ? 3.428 -7.230 -17.938 1.00 96.88 316 ILE A O 1
ATOM 2420 N N . MET A 1 317 ? 4.537 -8.585 -19.330 1.00 97.06 317 MET A N 1
ATOM 2421 C CA . MET A 1 317 ? 4.149 -7.886 -20.559 1.00 97.06 317 MET A CA 1
ATOM 2422 C C . MET A 1 317 ? 2.798 -8.358 -21.114 1.00 97.06 317 MET A C 1
ATOM 2424 O O . MET A 1 317 ? 2.360 -7.899 -22.170 1.00 97.06 317 MET A O 1
ATOM 2428 N N . GLN A 1 318 ? 2.118 -9.293 -20.441 1.00 96.75 318 GLN A N 1
ATOM 2429 C CA . GLN A 1 318 ? 0.855 -9.837 -20.925 1.00 96.75 318 GLN A CA 1
ATOM 2430 C C . GLN A 1 318 ? -0.231 -8.753 -20.969 1.00 96.75 318 GLN A C 1
ATOM 2432 O O . GLN A 1 318 ? -0.586 -8.163 -19.956 1.00 96.75 318 GLN A O 1
ATOM 2437 N N . GLY A 1 319 ? -0.808 -8.538 -22.154 1.00 96.25 319 GLY A N 1
ATOM 2438 C CA . GLY A 1 319 ? -1.885 -7.564 -22.362 1.00 96.25 319 GLY A CA 1
ATOM 2439 C C . GLY A 1 319 ? -1.412 -6.124 -22.582 1.00 96.25 319 GLY A C 1
ATOM 2440 O O . GLY A 1 319 ? -2.242 -5.273 -22.890 1.00 96.25 319 GLY A O 1
ATOM 2441 N N . ILE A 1 320 ? -0.106 -5.853 -22.496 1.00 96.19 320 ILE A N 1
ATOM 2442 C CA . ILE A 1 320 ? 0.461 -4.534 -22.788 1.00 96.19 320 ILE A CA 1
ATOM 2443 C C . ILE A 1 320 ? 0.593 -4.372 -24.306 1.00 96.19 320 ILE A C 1
ATOM 2445 O O . ILE A 1 320 ? 1.269 -5.155 -24.971 1.00 96.19 320 ILE A O 1
ATOM 2449 N N . THR A 1 321 ? -0.057 -3.350 -24.866 1.00 96.88 321 THR A N 1
ATOM 2450 C CA . THR A 1 321 ? 0.042 -3.005 -26.299 1.00 96.88 321 THR A CA 1
ATOM 2451 C C . THR A 1 321 ? 0.821 -1.722 -26.558 1.00 96.88 321 THR A C 1
ATOM 2453 O O . THR A 1 321 ? 1.195 -1.463 -27.697 1.00 96.88 321 THR A O 1
ATOM 2456 N N . ARG A 1 322 ? 1.017 -0.907 -25.520 1.00 95.56 322 ARG A N 1
ATOM 2457 C CA . ARG A 1 322 ? 1.728 0.366 -25.565 1.00 95.56 322 ARG A CA 1
ATOM 2458 C C . ARG A 1 322 ? 2.291 0.674 -24.182 1.00 95.56 322 ARG A C 1
ATOM 2460 O O . ARG A 1 322 ? 1.601 0.453 -23.188 1.00 95.56 322 ARG A O 1
ATOM 2467 N N . PHE A 1 323 ? 3.515 1.177 -24.144 1.00 95.81 323 PHE A N 1
ATOM 2468 C CA . PHE A 1 323 ? 4.188 1.676 -22.950 1.00 95.81 323 PHE A CA 1
ATOM 2469 C C . PHE A 1 323 ? 4.782 3.044 -23.281 1.00 95.81 323 PHE A C 1
ATOM 2471 O O . PHE A 1 323 ? 5.210 3.273 -24.409 1.00 95.81 323 PHE A O 1
ATOM 2478 N N . GLU A 1 324 ? 4.770 3.964 -22.328 1.00 95.06 324 GLU A N 1
ATOM 2479 C CA . GLU A 1 324 ? 5.244 5.334 -22.519 1.00 95.06 324 GLU A CA 1
ATOM 2480 C C . GLU A 1 324 ? 6.240 5.665 -21.421 1.00 95.06 324 GLU A C 1
ATOM 2482 O O . GLU A 1 324 ? 6.056 5.266 -20.273 1.00 95.06 324 GLU A O 1
ATOM 2487 N N . SER A 1 325 ? 7.289 6.395 -21.787 1.00 94.69 325 SER A N 1
ATOM 2488 C CA . SER A 1 325 ? 8.294 6.857 -20.837 1.00 94.69 325 SER A CA 1
ATOM 2489 C C . SER A 1 325 ? 8.595 8.330 -21.028 1.00 94.69 325 SER A C 1
ATOM 2491 O O . SER A 1 325 ? 8.493 8.846 -22.145 1.00 94.69 325 SER A O 1
ATOM 2493 N N . TYR A 1 326 ? 9.009 8.992 -19.954 1.00 93.38 326 TYR A N 1
ATOM 2494 C CA . TYR A 1 326 ? 9.369 10.401 -19.976 1.00 93.38 326 TYR A CA 1
ATOM 2495 C C . TYR A 1 326 ? 10.723 10.613 -19.307 1.00 93.38 326 TYR A C 1
ATOM 2497 O O . TYR A 1 326 ? 10.882 10.363 -18.118 1.00 93.38 326 TYR A O 1
ATOM 2505 N N . TRP A 1 327 ? 11.705 11.088 -20.078 1.00 92.25 327 TRP A N 1
ATOM 2506 C CA . TRP A 1 327 ? 13.090 11.266 -19.607 1.00 92.25 327 TRP A CA 1
ATOM 2507 C C . TRP A 1 327 ? 13.702 9.967 -19.060 1.00 92.25 327 TRP A C 1
ATOM 2509 O O . TRP A 1 327 ? 14.413 9.968 -18.054 1.00 92.25 327 TRP A O 1
ATOM 2519 N N . ALA A 1 328 ? 13.435 8.853 -19.741 1.00 93.88 328 ALA A N 1
ATOM 2520 C CA . ALA A 1 328 ? 13.991 7.559 -19.381 1.00 93.88 328 ALA A CA 1
ATOM 2521 C C . ALA A 1 328 ? 15.510 7.502 -19.586 1.00 93.88 328 ALA A C 1
ATOM 2523 O O . ALA A 1 328 ? 16.055 8.094 -20.521 1.00 93.88 328 ALA A O 1
ATOM 2524 N N . ALA A 1 329 ? 16.179 6.732 -18.735 1.00 95.00 329 ALA A N 1
ATOM 2525 C CA . ALA A 1 329 ? 17.515 6.207 -18.979 1.00 95.00 329 ALA A CA 1
ATOM 2526 C C . ALA A 1 329 ? 17.436 4.813 -19.638 1.00 95.00 329 ALA A C 1
ATOM 2528 O O . ALA A 1 329 ? 16.380 4.371 -20.092 1.00 95.00 329 ALA A O 1
ATOM 2529 N N . ALA A 1 330 ? 18.566 4.108 -19.691 1.00 95.94 330 ALA A N 1
ATOM 2530 C CA . ALA A 1 330 ? 18.639 2.727 -20.159 1.00 95.94 330 ALA A CA 1
ATOM 2531 C C . ALA A 1 330 ? 19.709 1.939 -19.396 1.00 95.94 330 ALA A C 1
ATOM 2533 O O . ALA A 1 330 ? 20.625 2.519 -18.811 1.00 95.94 330 ALA A O 1
ATOM 2534 N N . PHE A 1 331 ? 19.627 0.615 -19.446 1.00 96.88 331 PHE A N 1
ATOM 2535 C CA . PHE A 1 331 ? 20.582 -0.292 -18.821 1.00 96.88 331 PHE A CA 1
ATOM 2536 C C . PHE A 1 331 ? 21.817 -0.532 -19.695 1.00 96.88 331 PHE A C 1
ATOM 2538 O O . PHE A 1 331 ? 21.719 -0.766 -20.900 1.00 96.88 331 PHE A O 1
ATOM 2545 N N . ILE A 1 332 ? 22.985 -0.548 -19.055 1.00 93.25 332 ILE A N 1
ATOM 2546 C CA . ILE A 1 332 ? 24.274 -0.957 -19.629 1.00 93.25 332 ILE A CA 1
ATOM 2547 C C . ILE A 1 332 ? 24.477 -2.466 -19.441 1.00 93.25 332 ILE A C 1
ATOM 2549 O O . ILE A 1 332 ? 24.999 -3.150 -20.324 1.00 93.25 332 ILE A O 1
ATOM 2553 N N . SER A 1 333 ? 24.048 -3.004 -18.298 1.00 96.44 333 SER A N 1
ATOM 2554 C CA . SER A 1 333 ? 24.114 -4.430 -17.984 1.00 96.44 333 SER A CA 1
ATOM 2555 C C . SER A 1 333 ? 22.865 -4.871 -17.239 1.00 96.44 333 SER A C 1
ATOM 2557 O O . SER A 1 333 ? 22.355 -4.165 -16.378 1.00 96.44 333 SER A O 1
ATOM 2559 N N . LEU A 1 334 ? 22.404 -6.087 -17.542 1.00 97.81 334 LEU A N 1
ATOM 2560 C CA . LEU A 1 334 ? 21.293 -6.717 -16.832 1.00 97.81 334 LEU A CA 1
ATOM 2561 C C . LEU A 1 334 ? 21.727 -7.830 -15.871 1.00 97.81 334 LEU A C 1
ATOM 2563 O O . LEU A 1 334 ? 20.876 -8.437 -15.228 1.00 97.81 334 LEU A O 1
ATOM 2567 N N . GLY A 1 335 ? 23.018 -8.176 -15.804 1.00 95.25 335 GLY A N 1
ATOM 2568 C CA . GLY A 1 335 ? 23.508 -9.169 -14.838 1.00 95.25 335 GLY A CA 1
ATOM 2569 C C . GLY A 1 335 ? 22.831 -10.544 -14.947 1.00 95.25 335 GLY A C 1
ATOM 2570 O O . GLY A 1 335 ? 22.659 -11.231 -13.942 1.00 95.25 335 GLY A O 1
ATOM 2571 N N . GLY A 1 336 ? 22.396 -10.933 -16.152 1.00 95.62 336 GLY A N 1
ATOM 2572 C CA . GLY A 1 336 ? 21.601 -12.147 -16.398 1.00 95.62 336 GLY A CA 1
ATOM 2573 C C . GLY A 1 336 ? 20.079 -11.966 -16.290 1.00 95.62 336 GLY A C 1
ATOM 2574 O O . GLY A 1 336 ? 19.347 -12.946 -16.401 1.00 95.62 336 GLY A O 1
ATOM 2575 N N . GLY A 1 337 ? 19.600 -10.739 -16.080 1.00 97.69 337 GLY A N 1
ATOM 2576 C CA . GLY A 1 337 ? 18.194 -10.356 -16.177 1.00 97.69 337 GLY A CA 1
ATOM 2577 C C . GLY A 1 337 ? 17.668 -10.329 -17.616 1.00 97.69 337 GLY A C 1
ATOM 2578 O O . GLY A 1 337 ? 18.411 -10.447 -18.590 1.00 97.69 337 GLY A O 1
ATOM 2579 N N . THR A 1 338 ? 16.353 -10.173 -17.734 1.00 98.44 338 THR A N 1
ATOM 2580 C CA . THR A 1 338 ? 15.603 -10.088 -18.990 1.00 98.44 338 THR A CA 1
ATOM 2581 C C . THR A 1 338 ? 15.180 -8.644 -19.234 1.00 98.44 338 THR A C 1
ATOM 2583 O O . THR A 1 338 ? 14.537 -8.044 -18.375 1.00 98.44 338 THR A O 1
ATOM 2586 N N . ALA A 1 339 ? 15.511 -8.102 -20.406 1.00 98.38 339 ALA A N 1
ATOM 2587 C CA . ALA A 1 339 ? 14.960 -6.834 -20.871 1.00 98.38 339 ALA A CA 1
ATOM 2588 C C . ALA A 1 339 ? 13.466 -7.018 -21.159 1.00 98.38 339 ALA A C 1
ATOM 2590 O O . ALA A 1 339 ? 13.109 -7.864 -21.975 1.00 98.38 339 ALA A O 1
ATOM 2591 N N . LEU A 1 340 ? 12.608 -6.265 -20.475 1.00 98.44 340 LEU A N 1
ATOM 2592 C CA . LEU A 1 340 ? 11.160 -6.283 -20.674 1.00 98.44 340 LEU A CA 1
ATOM 2593 C C . LEU A 1 340 ? 10.728 -5.348 -21.806 1.00 98.44 340 LEU A C 1
ATOM 2595 O O . LEU A 1 340 ? 9.892 -5.727 -22.626 1.00 98.44 340 LEU A O 1
ATOM 2599 N N . VAL A 1 341 ? 11.341 -4.164 -21.846 1.00 98.19 341 VAL A N 1
ATOM 2600 C CA . VAL A 1 341 ? 11.153 -3.133 -22.870 1.00 98.19 341 VAL A CA 1
ATOM 2601 C C . VAL A 1 341 ? 12.530 -2.686 -23.349 1.00 98.19 341 VAL A C 1
ATOM 2603 O O . VAL A 1 341 ? 13.402 -2.401 -22.520 1.00 98.19 341 VAL A O 1
ATOM 2606 N N . THR A 1 342 ? 12.728 -2.627 -24.664 1.00 97.81 342 THR A N 1
ATOM 2607 C CA . THR A 1 342 ? 13.941 -2.080 -25.287 1.00 97.81 342 THR A CA 1
ATOM 2608 C C . THR A 1 342 ? 13.602 -0.951 -26.246 1.00 97.81 342 THR A C 1
ATOM 2610 O O . THR A 1 342 ? 12.577 -1.004 -26.926 1.00 97.81 342 THR A O 1
ATOM 2613 N N . THR A 1 343 ? 14.499 0.021 -26.376 1.00 96.81 343 THR A N 1
ATOM 2614 C CA . THR A 1 343 ? 14.477 0.929 -27.529 1.00 96.81 343 THR A CA 1
ATOM 2615 C C . THR A 1 343 ? 14.542 0.130 -28.827 1.00 96.81 343 THR A C 1
ATOM 2617 O O . THR A 1 343 ? 14.984 -1.028 -28.857 1.00 96.81 343 THR A O 1
ATOM 2620 N N . ASP A 1 344 ? 14.033 0.725 -29.894 1.00 92.62 344 ASP A N 1
ATOM 2621 C CA . ASP A 1 344 ? 13.965 0.097 -31.199 1.00 92.62 344 ASP A CA 1
ATOM 2622 C C . ASP A 1 344 ? 15.379 0.028 -31.850 1.00 92.62 344 ASP A C 1
ATOM 2624 O O . ASP A 1 344 ? 16.410 0.191 -31.183 1.00 92.62 344 ASP A O 1
ATOM 2628 N N . THR A 1 345 ? 15.480 -0.309 -33.140 1.00 95.00 345 THR A N 1
ATOM 2629 C CA . THR A 1 345 ? 16.791 -0.443 -33.805 1.00 95.00 345 THR A CA 1
ATOM 2630 C C . THR A 1 345 ? 16.899 0.260 -35.153 1.00 95.00 345 THR A C 1
ATOM 2632 O O . THR A 1 345 ? 17.878 0.021 -35.871 1.00 95.00 345 THR A O 1
ATOM 2635 N N . ASP A 1 346 ? 15.959 1.130 -35.503 1.00 94.44 346 ASP A N 1
ATOM 2636 C CA . ASP A 1 346 ? 15.935 1.806 -36.799 1.00 94.44 346 ASP A CA 1
ATOM 2637 C C . ASP A 1 346 ? 16.918 2.993 -36.907 1.00 94.44 346 ASP A C 1
ATOM 2639 O O . ASP A 1 346 ? 17.274 3.415 -38.013 1.00 94.44 346 ASP A O 1
ATOM 2643 N N . GLY A 1 347 ? 17.466 3.433 -35.769 1.00 94.62 347 GLY A N 1
ATOM 2644 C CA . GLY A 1 347 ? 18.506 4.454 -35.686 1.00 94.62 347 GLY A CA 1
ATOM 2645 C C . GLY A 1 347 ? 18.013 5.862 -35.377 1.00 94.62 347 GLY A C 1
ATOM 2646 O O . GLY A 1 347 ? 18.786 6.798 -35.601 1.00 94.62 347 GLY A O 1
ATOM 2647 N N . THR A 1 348 ? 16.790 6.019 -34.876 1.00 95.62 348 THR A N 1
ATOM 2648 C CA . THR A 1 348 ? 16.237 7.304 -34.425 1.00 95.62 348 THR A CA 1
ATOM 2649 C C . THR A 1 348 ? 16.313 7.512 -32.913 1.00 95.62 348 THR A C 1
ATOM 2651 O O . THR A 1 348 ? 16.218 8.659 -32.461 1.00 95.62 348 THR A O 1
ATOM 2654 N N . CYS A 1 349 ? 16.568 6.447 -32.146 1.00 96.50 349 CYS A N 1
ATOM 2655 C CA . CYS A 1 349 ? 16.828 6.531 -30.715 1.00 96.50 349 CYS A CA 1
ATOM 2656 C C . CYS A 1 349 ? 18.286 6.923 -30.402 1.00 96.50 349 CYS A C 1
ATOM 2658 O O . CYS A 1 349 ? 19.261 6.296 -30.847 1.00 96.50 349 CYS A O 1
ATOM 2660 N N . HIS A 1 350 ? 18.458 7.951 -29.573 1.00 95.94 350 HIS A N 1
ATOM 2661 C CA . HIS A 1 350 ? 19.739 8.538 -29.204 1.00 95.94 350 HIS A CA 1
ATOM 2662 C C . HIS A 1 350 ? 19.824 8.885 -27.718 1.00 95.94 350 HIS A C 1
ATOM 2664 O O . HIS A 1 350 ? 18.829 9.129 -27.045 1.00 95.94 350 HIS A O 1
ATOM 2670 N N . TRP A 1 351 ? 21.050 8.989 -27.212 1.00 95.44 351 TRP A N 1
ATOM 2671 C CA . TRP A 1 351 ? 21.304 9.676 -25.948 1.00 95.44 351 TRP A CA 1
ATOM 2672 C C . TRP A 1 351 ? 21.260 11.188 -26.152 1.00 95.44 351 TRP A C 1
ATOM 2674 O O . TRP A 1 351 ? 21.836 11.696 -27.116 1.00 95.44 351 TRP A O 1
ATOM 2684 N N . SER A 1 352 ? 20.709 11.924 -25.191 1.00 93.88 352 SER A N 1
ATOM 2685 C CA . SER A 1 352 ? 20.705 13.394 -25.201 1.00 93.88 352 SER A CA 1
ATOM 2686 C C . SER A 1 352 ? 22.108 14.019 -25.169 1.00 93.88 352 SER A C 1
ATOM 2688 O O . SER A 1 352 ? 22.325 15.131 -25.649 1.00 93.88 352 SER A O 1
ATOM 2690 N N . SER A 1 353 ? 23.104 13.285 -24.662 1.00 89.38 353 SER A N 1
ATOM 2691 C CA . SER A 1 353 ? 24.528 13.643 -24.736 1.00 89.38 353 SER A CA 1
ATOM 2692 C C . SER A 1 353 ? 25.179 13.343 -26.096 1.00 89.38 353 SER A C 1
ATOM 2694 O O . SER A 1 353 ? 26.354 13.654 -26.302 1.00 89.38 353 SER A O 1
ATOM 2696 N N . GLY A 1 354 ? 24.438 12.724 -27.016 1.00 89.88 354 GLY A N 1
ATOM 2697 C CA . GLY A 1 354 ? 24.896 12.231 -28.309 1.00 89.88 354 GLY A CA 1
ATOM 2698 C C . GLY A 1 354 ? 25.269 10.744 -28.295 1.00 89.88 354 GLY A C 1
ATOM 2699 O O . GLY A 1 354 ? 25.816 10.225 -27.323 1.00 89.88 354 GLY A O 1
ATOM 2700 N N . GLY A 1 355 ? 25.011 10.074 -29.420 1.00 92.94 355 GLY A N 1
ATOM 2701 C CA . GLY A 1 355 ? 25.260 8.642 -29.623 1.00 92.94 355 GLY A CA 1
ATOM 2702 C C . GLY A 1 355 ? 23.967 7.866 -29.869 1.00 92.94 355 GLY A C 1
ATOM 2703 O O . GLY A 1 355 ? 22.914 8.255 -29.382 1.00 92.94 355 GLY A O 1
ATOM 2704 N N . LEU A 1 356 ? 24.041 6.792 -30.659 1.00 95.00 356 LEU A N 1
ATOM 2705 C CA . LEU A 1 356 ? 22.906 5.896 -30.907 1.00 95.00 356 LEU A CA 1
ATOM 2706 C C . LEU A 1 356 ? 22.585 5.073 -29.656 1.00 95.00 356 LEU A C 1
ATOM 2708 O O . LEU A 1 356 ? 23.501 4.617 -28.968 1.00 95.00 356 LEU A O 1
ATOM 2712 N N . ALA A 1 357 ? 21.296 4.865 -29.410 1.00 94.88 357 ALA A N 1
ATOM 2713 C CA . ALA A 1 357 ? 20.764 4.140 -28.263 1.00 94.88 357 ALA A CA 1
ATOM 2714 C C . ALA A 1 357 ? 19.885 2.953 -28.695 1.00 94.88 357 ALA A C 1
ATOM 2716 O O . ALA A 1 357 ? 18.905 2.643 -28.035 1.00 94.88 357 ALA A O 1
ATOM 2717 N N . ASN A 1 358 ? 20.234 2.278 -29.793 1.00 94.06 358 ASN A N 1
ATOM 2718 C CA . ASN A 1 358 ? 19.448 1.178 -30.363 1.00 94.06 358 ASN A CA 1
ATOM 2719 C C . ASN A 1 358 ? 19.465 -0.085 -29.485 1.00 94.06 358 ASN A C 1
ATOM 2721 O O . ASN A 1 358 ? 20.534 -0.539 -29.066 1.00 94.06 358 ASN A O 1
ATOM 2725 N N . GLY A 1 359 ? 18.301 -0.711 -29.302 1.00 95.38 359 GLY A N 1
ATOM 2726 C CA . GLY A 1 359 ? 18.145 -2.001 -28.626 1.00 95.38 359 GLY A CA 1
ATOM 2727 C C . GLY A 1 359 ? 18.530 -1.996 -27.146 1.00 95.38 359 GLY A C 1
ATOM 2728 O O . GLY A 1 359 ? 18.850 -3.053 -26.596 1.00 95.38 359 GLY A O 1
ATOM 2729 N N . LEU A 1 360 ? 18.561 -0.828 -26.503 1.00 96.75 360 LEU A N 1
ATOM 2730 C CA . LEU A 1 360 ? 18.926 -0.695 -25.101 1.00 96.75 360 LEU A CA 1
ATOM 2731 C C . LEU A 1 360 ? 17.725 -1.016 -24.201 1.00 96.75 360 LEU A C 1
ATOM 2733 O O . LEU A 1 360 ? 16.629 -0.513 -24.449 1.00 96.75 360 LEU A O 1
ATOM 2737 N N . PRO A 1 361 ? 17.895 -1.830 -23.143 1.00 97.31 361 PRO A N 1
ATOM 2738 C CA . PRO A 1 361 ? 16.821 -2.098 -22.194 1.00 97.31 361 PRO A CA 1
ATOM 2739 C C . PRO A 1 361 ? 16.484 -0.851 -21.384 1.00 97.31 361 PRO A C 1
ATOM 2741 O O . PRO A 1 361 ? 17.394 -0.176 -20.913 1.00 97.31 361 PRO A O 1
ATOM 2744 N N . MET A 1 362 ? 15.203 -0.597 -21.141 1.00 95.88 362 MET A N 1
ATOM 2745 C CA . MET A 1 362 ? 14.746 0.501 -20.271 1.00 95.88 362 MET A CA 1
ATOM 2746 C C . MET A 1 362 ? 13.871 0.023 -19.103 1.00 95.88 362 MET A C 1
ATOM 2748 O O . MET A 1 362 ? 13.746 0.703 -18.090 1.00 95.88 362 MET A O 1
ATOM 2752 N N . LEU A 1 363 ? 13.364 -1.207 -19.187 1.00 97.81 363 LEU A N 1
ATOM 2753 C CA . LEU A 1 363 ? 12.719 -1.925 -18.092 1.00 97.81 363 LEU A CA 1
ATOM 2754 C C . LEU A 1 363 ? 13.276 -3.347 -18.057 1.00 97.81 363 LEU A C 1
ATOM 2756 O O . LEU A 1 363 ? 13.376 -3.993 -19.102 1.00 97.81 363 LEU A O 1
ATOM 2760 N N . ALA A 1 364 ? 13.625 -3.852 -16.877 1.00 98.25 364 ALA A N 1
ATOM 2761 C CA . ALA A 1 364 ? 14.208 -5.178 -16.721 1.00 98.25 364 ALA A CA 1
ATOM 2762 C C . ALA A 1 364 ? 13.578 -5.968 -15.573 1.00 98.25 364 ALA A C 1
ATOM 2764 O O . ALA A 1 364 ? 13.139 -5.402 -14.575 1.00 98.25 364 ALA A O 1
ATOM 2765 N N . ALA A 1 365 ? 13.587 -7.295 -15.707 1.00 98.56 365 ALA A N 1
ATOM 2766 C CA . ALA A 1 365 ? 13.239 -8.225 -14.640 1.00 98.56 365 ALA A CA 1
ATOM 2767 C C . ALA A 1 365 ? 14.353 -9.249 -14.415 1.00 98.56 365 ALA A C 1
ATOM 2769 O O . ALA A 1 365 ? 14.988 -9.721 -15.360 1.00 98.56 365 ALA A O 1
ATOM 2770 N N . LYS A 1 366 ? 14.576 -9.638 -13.161 1.00 98.06 366 LYS A N 1
ATOM 2771 C CA . LYS A 1 366 ? 15.609 -10.603 -12.781 1.00 98.06 366 LYS A CA 1
ATOM 2772 C C . LYS A 1 366 ? 15.135 -11.481 -11.624 1.00 98.06 366 LYS A C 1
ATOM 2774 O O . LYS A 1 366 ? 14.580 -10.986 -10.651 1.00 98.06 366 LYS A O 1
ATOM 2779 N N . ASN A 1 367 ? 15.405 -12.782 -11.706 1.00 97.62 367 ASN A N 1
ATOM 2780 C CA . ASN A 1 367 ? 15.319 -13.666 -10.542 1.00 97.62 367 ASN A CA 1
ATOM 2781 C C . ASN A 1 367 ? 16.625 -13.578 -9.750 1.00 97.62 367 ASN A C 1
ATOM 2783 O O . ASN A 1 367 ? 17.709 -13.654 -10.335 1.00 97.62 367 ASN A O 1
ATOM 2787 N N . GLN A 1 368 ? 16.522 -13.460 -8.432 1.00 97.31 368 GLN A N 1
ATOM 2788 C CA . GLN A 1 368 ? 17.667 -13.346 -7.542 1.00 97.31 368 GLN A CA 1
ATOM 2789 C C . GLN A 1 368 ? 17.486 -14.309 -6.372 1.00 97.31 368 GLN A C 1
ATOM 2791 O O . GLN A 1 368 ? 16.707 -14.054 -5.463 1.00 97.31 368 GLN A O 1
ATOM 2796 N N . ASN A 1 369 ? 18.210 -15.428 -6.413 1.00 96.56 369 ASN A N 1
ATOM 2797 C CA . ASN A 1 369 ? 18.025 -16.541 -5.484 1.00 96.56 369 ASN A CA 1
ATOM 2798 C C . ASN A 1 369 ? 16.537 -16.937 -5.355 1.00 96.56 369 ASN A C 1
ATOM 2800 O O . ASN A 1 369 ? 15.986 -17.488 -6.310 1.00 96.56 369 ASN A O 1
ATOM 2804 N N . MET A 1 370 ? 15.897 -16.652 -4.216 1.00 97.50 370 MET A N 1
ATOM 2805 C CA . MET A 1 370 ? 14.481 -16.940 -3.974 1.00 97.50 370 MET A CA 1
ATOM 2806 C C . MET A 1 370 ? 13.546 -15.783 -4.358 1.00 97.50 370 MET A C 1
ATOM 2808 O O . MET A 1 370 ? 12.355 -16.022 -4.557 1.00 97.50 370 MET A O 1
ATOM 2812 N N . GLY A 1 371 ? 14.066 -14.561 -4.481 1.00 98.31 371 GLY A N 1
ATOM 2813 C CA . GLY A 1 371 ? 13.299 -13.358 -4.780 1.00 98.31 371 GLY A CA 1
ATOM 2814 C C . GLY A 1 371 ? 13.308 -12.944 -6.248 1.00 98.31 371 GLY A C 1
ATOM 2815 O O . GLY A 1 371 ? 13.873 -13.598 -7.139 1.00 98.31 371 GLY A O 1
ATOM 2816 N N . ARG A 1 372 ? 12.648 -11.815 -6.506 1.00 98.38 372 ARG A N 1
ATOM 2817 C CA . ARG A 1 372 ? 12.469 -11.231 -7.842 1.00 98.38 372 ARG A CA 1
ATOM 2818 C C . ARG A 1 372 ? 12.738 -9.739 -7.803 1.00 98.38 372 ARG A C 1
ATOM 2820 O O . ARG A 1 372 ? 12.420 -9.077 -6.825 1.00 98.38 372 ARG A O 1
ATOM 2827 N N . ILE A 1 373 ? 13.285 -9.216 -8.890 1.00 98.69 373 ILE A N 1
ATOM 2828 C CA . ILE A 1 373 ? 13.588 -7.798 -9.047 1.00 98.69 373 ILE A CA 1
ATOM 2829 C C . ILE A 1 373 ? 12.959 -7.316 -10.346 1.00 98.69 373 ILE A C 1
ATOM 2831 O O . ILE A 1 373 ? 13.146 -7.949 -11.388 1.00 98.69 373 ILE A O 1
ATOM 2835 N N . VAL A 1 374 ? 12.254 -6.192 -10.291 1.00 98.38 374 VAL A N 1
ATOM 2836 C CA . VAL A 1 374 ? 11.907 -5.375 -11.455 1.00 98.38 374 VAL A CA 1
ATOM 2837 C C . VAL A 1 374 ? 12.605 -4.034 -11.286 1.00 98.38 374 VAL A C 1
ATOM 2839 O O . VAL A 1 374 ? 12.572 -3.460 -10.203 1.00 98.38 374 VAL A O 1
ATOM 2842 N N . PHE A 1 375 ? 13.260 -3.541 -12.331 1.00 97.69 375 PHE A N 1
ATOM 2843 C CA . PHE A 1 375 ? 13.923 -2.242 -12.303 1.00 97.69 375 PHE A CA 1
ATOM 2844 C C . PHE A 1 375 ? 13.565 -1.472 -13.570 1.00 97.69 375 PHE A C 1
ATOM 2846 O O . PHE A 1 375 ? 13.850 -1.925 -14.681 1.00 97.69 375 PHE A O 1
ATOM 2853 N N . SER A 1 376 ? 12.905 -0.330 -13.386 1.00 96.25 376 SER A N 1
ATOM 2854 C CA . SER A 1 376 ? 12.641 0.643 -14.437 1.00 96.25 376 SER A CA 1
ATOM 2855 C C . SER A 1 376 ? 13.694 1.745 -14.446 1.00 96.25 376 SER A C 1
ATOM 2857 O O . SER A 1 376 ? 14.028 2.292 -13.396 1.00 96.25 376 SER A O 1
ATOM 2859 N N . ALA A 1 377 ? 14.154 2.110 -15.640 1.00 95.38 377 ALA A N 1
ATOM 2860 C CA . ALA A 1 377 ? 14.989 3.284 -15.880 1.00 95.38 377 ALA A CA 1
ATOM 2861 C C . ALA A 1 377 ? 14.167 4.578 -16.077 1.00 95.38 377 ALA A C 1
ATOM 2863 O O . ALA A 1 377 ? 14.695 5.595 -16.531 1.00 95.38 377 ALA A O 1
ATOM 2864 N N . ASP A 1 378 ? 12.872 4.523 -15.762 1.00 93.31 378 ASP A N 1
ATOM 2865 C CA . ASP A 1 378 ? 11.964 5.661 -15.651 1.00 93.31 378 ASP A CA 1
ATOM 2866 C C . ASP A 1 378 ? 11.005 5.451 -14.469 1.00 93.31 378 ASP A C 1
ATOM 2868 O O . ASP A 1 378 ? 10.375 4.398 -14.356 1.00 93.31 378 ASP A O 1
ATOM 2872 N N . TYR A 1 379 ? 10.855 6.452 -13.610 1.00 89.06 379 TYR A N 1
ATOM 2873 C CA . TYR A 1 379 ? 9.902 6.447 -12.502 1.00 89.06 379 TYR A CA 1
ATOM 2874 C C . TYR A 1 379 ? 8.593 7.181 -12.846 1.00 89.06 379 TYR A C 1
ATOM 2876 O O . TYR A 1 379 ? 7.625 7.096 -12.094 1.00 89.06 379 TYR A O 1
ATOM 2884 N N . HIS A 1 380 ? 8.511 7.904 -13.970 1.00 89.12 380 HIS A N 1
ATOM 2885 C CA . HIS A 1 380 ? 7.334 8.714 -14.301 1.00 89.12 380 HIS A CA 1
ATOM 2886 C C . HIS A 1 380 ? 6.112 7.876 -14.673 1.00 89.12 380 HIS A C 1
ATOM 2888 O O . HIS A 1 380 ? 4.991 8.323 -14.450 1.00 89.12 380 HIS A O 1
ATOM 2894 N N . PHE A 1 381 ? 6.292 6.663 -15.204 1.00 86.81 381 PHE A N 1
ATOM 2895 C CA . PHE A 1 381 ? 5.165 5.839 -15.658 1.00 86.81 381 PHE A CA 1
ATOM 2896 C C . PHE A 1 381 ? 4.250 5.343 -14.521 1.00 86.81 381 PHE A C 1
ATOM 2898 O O . PHE A 1 381 ? 3.130 4.912 -14.788 1.00 86.81 381 PHE A O 1
ATOM 2905 N N . VAL A 1 382 ? 4.707 5.406 -13.264 1.00 87.38 382 VAL A N 1
ATOM 2906 C CA . VAL A 1 382 ? 3.898 5.082 -12.072 1.00 87.38 382 VAL A CA 1
ATOM 2907 C C . VAL A 1 382 ? 3.340 6.324 -11.368 1.00 87.38 382 VAL A C 1
ATOM 2909 O O . VAL A 1 382 ? 2.632 6.199 -10.367 1.00 87.38 382 VAL A O 1
ATOM 2912 N N . ARG A 1 383 ? 3.660 7.525 -11.864 1.00 85.38 383 ARG A N 1
ATOM 2913 C CA . ARG A 1 383 ? 3.217 8.791 -11.281 1.00 85.38 383 ARG A CA 1
ATOM 2914 C C . ARG A 1 383 ? 1.780 9.118 -11.699 1.00 85.38 383 ARG A C 1
ATOM 2916 O O . ARG A 1 383 ? 1.406 8.923 -12.853 1.00 85.38 383 ARG A O 1
ATOM 2923 N N . TYR A 1 384 ? 1.009 9.635 -10.742 1.00 64.50 384 TYR A N 1
ATOM 2924 C CA . TYR A 1 384 ? -0.341 10.170 -10.927 1.00 64.50 384 TYR A CA 1
ATOM 2925 C C . TYR A 1 384 ? -0.338 11.586 -11.519 1.00 64.50 384 TYR A C 1
ATOM 2927 O O . TYR A 1 384 ? 0.487 12.426 -11.073 1.00 64.50 384 TYR A O 1
#

Sequence (384 aa):
MSYTLYTTQETNMIEDFVNNGGGLFIATDWGAWGNELDPVTDRFGFVRNKTLNLLADSDDALSGGDSNFPFDGNNIYNHSITLLADRIEVYAATGLISVPSGASILVTTDNDDTTTWNGAGPANNIVFAAAATAGQGRVVCIGDTNMMSDSDTDSDGTDNWEDSNTEVFLTNILRWLSASGIEEQTVLFEASHGYNYILTTSYYGFANLLTENGYTIRWMSTFYESLIDQCDILVIEDGSLNYTTSEIDAIESFVNDGGSLFLLGGANNLGIQADMVGNRFGLDMNNTGYLEDTDDSVVASHYIVYDTSNFVSHPIMQGITRFESYWAAAFISLGGGTALVTTDTDGTCHWSSGGLANGLPMLAAKNQNMGRIVFSADYHFVRY

Secondary structure (DSSP, 8-state):
----PPPHHHHHHHHHHHHTT-EEEEE--STTTTTTTHHHHGGGT-EE-SSS--EEESSS-BTTBTTEEEEEGGGB-SSGGGTT-SEEEEES---EEE--TT-EEEEE--SSS-EEETTSSB-TT-EEEEEEEETTEEEEEES-SGGGSS--SS-SSS-TTTSTTHHHHHHHHHHHHHTTTSPPEEEEEE--S--SS-TTTTSHHHHHHHHHTTEEEEEESS--HHHHTT-SEEEEE--SSPPPHHHHHHHHHHHHTT-EEEEE--SGGGGHHHHHHHHHTT-EEETT--EEESSSBSSSTTEEEEETTSB-S-GGGTT--EEEEES--EEEE-TT-EEEEE--SSS-EEETTSSB-TT-EEEEEEEETTEEEEEES-SGGG--